Protein 6ME0 (pdb70)

Foldseek 3Di:
DVVCLVVVLVVLLVVLLVCVVDPNLVSLAVSLVVLLLDLSLLLVLLVVLLPPDDDDWPVDDDNDPVCVSVVLSVVCNPPPVPDAWAAWDWDFCADPQDGRQIWTHGYSSVSSVLSSVQSSQQSVLVNLAAPQEQAPHPPGDVVVLVVVVDCLPAQPNEAFKKKFWFKDDAAQLWDLVVVLPDGSYDSVSSVSQVVRCNIPRRHRQLVSNSLSVLRVLPGCLQVLVVVDDDDSAWDWHHYSGTIMIGGNDDVVVVVVQVSVQVSCVNTSMHIDPVRIDMDTAQVWDADPQWTFHAVPSRTFGERDPVNLVSLVVVLVVLCVVVLQHDQLVNQVVVAVSLVVVLVRPQAGPCLVVLVVSLVVVLVVVLCSLCVNDPPDDDVVSQPVAWAPPDVDTRFGAAPVTRGHDRSNPRHRDD

Secondary structure (DSSP, 8-state):
-HHHHHHHHHHHHHHHHHHHTSS-HHHHHHHHHHHHT-HHHHHHHHHHHHTS-----SS-----TTTHHHHHHHHHHHTTSS------EEEEE--TTSS-EEEEE--HHHHHHHHHHHHHHHHHHHHSS-SSB-TT-SS--THHHHHHHHHHSSSS-S-S-EEE--B--SS--S-HHHHHHS-SS-HHHHHHHHHT--S-SS------SHHHHHHHTT-SHHHHTSSS-SSS---EEEETTEEEEE-SSTTHHHHHHHHHHHHHHHTT--B-SSS-EEE-SSS-EEETTEEE--TTT---EEE-HHHHHHHHHHHHHHHHH-SS--HHHHHHHHHHHHHHHHHHSSSSS-HHHHHHHHHHHHHHHHHHHHHHSSSS-HHHHHHHHEE--SS---EEEE---EEPPPGGGS----

Radius of gyration: 25.52 Å; Cα contacts (8 Å, |Δi|>4): 592; chains: 1; bounding box: 48×60×80 Å

Organism: Thermosynechococcus vestitus (strain NIES-2133 / IAM M-273 / BP-1) (NCBI:txid197221)

Solvent-accessible surface area: 23151 Å² total; per-residue (Å²): 154,67,69,131,3,42,130,64,8,132,156,8,22,77,97,0,15,114,3,20,157,83,47,133,110,56,70,0,122,53,10,12,120,93,0,8,73,22,120,85,0,11,15,4,0,12,54,124,14,38,105,88,105,20,69,121,1,64,21,86,73,42,59,82,182,86,60,64,68,113,122,34,16,55,100,2,61,149,35,60,211,64,4,164,30,80,85,24,88,107,25,124,82,102,53,112,90,62,151,102,114,23,84,10,18,14,0,13,38,7,31,6,1,11,8,1,6,5,12,1,5,70,3,1,8,64,67,46,14,13,162,24,1,23,0,89,39,88,82,68,82,26,27,62,0,3,35,38,0,111,90,5,2,13,223,82,61,8,41,47,58,0,4,28,5,21,10,53,22,67,73,27,50,6,41,79,118,29,3,47,95,86,13,24,8,30,113,83,5,2,119,44,4,17,178,32,40,22,24,68,149,117,42,116,9,49,57,72,1,3,29,26,7,2,4,31,2,1,18,17,0,11,120,67,2,109,129,26,149,111,192,87,10,11,22,6,2,0,44,5,30,61,1,6,0,2,0,62,22,128,117,6,0,78,98,1,22,78,18,1,75,117,14,0,154,129,27,26,4,81,13,16,155,153,113,23,122,59,20,66,0,77,114,17,8,82,6,41,24,1,33,0,70,5,95,43,146,124,16,49,15,66,2,8,162,162,31,34,142,47,9,26,116,119,2,121,72,20,16,106,130,26,94,129,19,85,14,58,36,0,0,70,56,2,24,87,49,1,116,43,16,5,88,86,0,69,62,15,58,0,80,190,26,0,83,165,2,14,68,50,7,76,108,34,3,42,145,16,0,78,119,67,50,113,145,90,94,43,200,72,2,60,112,88,4,7,25,128,53,41,152,96,90,93,1,2,0,31,203,273,48,91,81,9,64,46,0,9,104,27,182,47,82,270

Sequence (414 aa):
DWAKANREVKRLQVRIAKAVKEGRWGKVKALQWLLTHSFYGKALAVKRVTDNSGSKTPGVDGITWSTQEQKAQAIKSLRRRGYKPQPLRRVYIPKASGKQRPLGIPTTKDRAMQALYALALEPVAETTADRNSYGFRQGRCTADAAGQCFTVLGRSDCAKYILDADITGCFDNISHEWLLDNIPLDKEVLRKWLKSGFVWKQQLFPGVISPMLANMTLDGMEELLKKHLRKQKVNLIRYADDFVVTGESKETLEKVTTVIQEFLKERGLTLSEEKTKVVHIEEGFDFLGWNIRKYGEKLLIKPAKKNIKAFHKKIRDALKELRTATQEAVIDTLNPIIKGWANYHRNQVSKRIFNRADDNIWHKLWRWAKRRHPNKPARWTKNKYFIKIGNRHWVFGTWRSRYLIKAGDTRIQR

Nearest PDB structures (foldseek):
  6mec-assembly1_C  TM=9.987E-01  e=2.105E-68  Thermosynechococcus vestitus BP-1
  8fli-assembly1_B  TM=9.531E-01  e=2.704E-55  Thermosynechococcus vestitus
  5irg-assembly1_A  TM=7.906E-01  e=5.567E-14  Roseburia intestinalis XB6B4
  8ubd-assembly1_A  TM=7.360E-01  e=5.822E-10  Bordetella phage BPP-1
  9jm0-assembly1_P  TM=5.451E-01  e=3.301E-09  Escherichia coli

Structure (mmCIF, N/CA/C/O backbone):
data_6ME0
#
_entry.id   6ME0
#
_cell.length_a   1.000
_cell.length_b   1.000
_cell.length_c   1.000
_cell.angle_alpha   90.000
_cell.angle_beta   90.000
_cell.angle_gamma   90.000
#
_symmetry.space_group_name_H-M   'P 1'
#
loop_
_entity.id
_entity.type
_entity.pdbx_description
1 polymer 'T.el4h RNA'
2 polymer 'Sense Target DNA'
3 polymer 'Maturase reverse transcriptase'
4 non-polymer 'MAGNESIUM ION'
5 non-polymer 'SODIUM ION'
#
loop_
_atom_site.group_PDB
_atom_site.id
_atom_site.type_symbol
_atom_site.label_atom_id
_atom_site.label_alt_id
_atom_site.label_comp_id
_atom_site.label_asym_id
_atom_site.label_entity_id
_atom_site.label_seq_id
_atom_site.pdbx_PDB_ins_code
_atom_site.Cartn_x
_atom_site.Cartn_y
_atom_site.Cartn_z
_atom_site.occupancy
_atom_site.B_iso_or_equiv
_atom_site.auth_seq_id
_atom_site.auth_comp_id
_atom_site.auth_asym_id
_atom_site.auth_atom_id
_atom_site.pdbx_PDB_model_num
ATOM 18114 N N . ASP C 3 27 ? 181.567 164.286 206.139 1.00 87.35 27 ASP C N 1
ATOM 18115 C CA . ASP C 3 27 ? 180.342 164.014 206.867 1.00 87.35 27 ASP C CA 1
ATOM 18116 C C . ASP C 3 27 ? 179.868 162.590 206.663 1.00 87.35 27 ASP C C 1
ATOM 18117 O O . ASP C 3 27 ? 179.841 161.800 207.603 1.00 87.35 27 ASP C O 1
ATOM 18122 N N . TRP C 3 28 ? 179.526 162.251 205.419 1.00 90.50 28 TRP C N 1
ATOM 18123 C CA . TRP C 3 28 ? 178.758 161.044 205.143 1.00 90.50 28 TRP C CA 1
ATOM 18124 C C . TRP C 3 28 ? 179.567 159.770 205.299 1.00 90.50 28 TRP C C 1
ATOM 18125 O O . TRP C 3 28 ? 178.996 158.678 205.246 1.00 90.50 28 TRP C O 1
ATOM 18136 N N . ALA C 3 29 ? 180.873 159.883 205.515 1.00 99.53 29 ALA C N 1
ATOM 18137 C CA . ALA C 3 29 ? 181.708 158.734 205.817 1.00 99.53 29 ALA C CA 1
ATOM 18138 C C . ALA C 3 29 ? 181.556 158.255 207.254 1.00 99.53 29 ALA C C 1
ATOM 18139 O O . ALA C 3 29 ? 182.249 157.316 207.648 1.00 99.53 29 ALA C O 1
ATOM 18141 N N . LYS C 3 30 ? 180.724 158.919 208.053 1.00 101.54 30 LYS C N 1
ATOM 18142 C CA . LYS C 3 30 ? 180.299 158.434 209.352 1.00 101.54 30 LYS C CA 1
ATOM 18143 C C . LYS C 3 30 ? 178.816 158.630 209.596 1.00 101.54 30 LYS C C 1
ATOM 18144 O O . LYS C 3 30 ? 178.275 157.998 210.509 1.00 101.54 30 LYS C O 1
ATOM 18150 N N . ALA C 3 31 ? 178.141 159.471 208.806 1.00 98.03 31 ALA C N 1
ATOM 18151 C CA . ALA C 3 31 ? 176.740 159.788 209.065 1.00 98.03 31 ALA C CA 1
ATOM 18152 C C . ALA C 3 31 ? 175.827 158.627 208.694 1.00 98.03 31 ALA C C 1
ATOM 18153 O O . ALA C 3 31 ? 174.789 158.419 209.325 1.00 98.03 31 ALA C O 1
ATOM 18155 N N . ASN C 3 32 ? 176.180 157.877 207.655 1.00 97.97 32 ASN C N 1
ATOM 18156 C CA . ASN C 3 32 ? 175.496 156.617 207.405 1.00 97.97 32 ASN C CA 1
ATOM 18157 C C . ASN C 3 32 ? 175.817 155.604 208.487 1.00 97.97 32 ASN C C 1
ATOM 18158 O O . ASN C 3 32 ? 174.964 154.791 208.854 1.00 97.97 32 ASN C O 1
ATOM 18163 N N . ARG C 3 33 ? 177.029 155.671 209.028 1.00 100.69 33 ARG C N 1
ATOM 18164 C CA . ARG C 3 33 ? 177.570 154.593 209.845 1.00 100.69 33 ARG C CA 1
ATOM 18165 C C . ARG C 3 33 ? 176.944 154.584 211.228 1.00 100.69 33 ARG C C 1
ATOM 18166 O O . ARG C 3 33 ? 176.574 153.523 211.750 1.00 100.69 33 ARG C O 1
ATOM 18174 N N . GLU C 3 34 ? 176.793 155.765 211.823 1.00 100.11 34 GLU C N 1
ATOM 18175 C CA . GLU C 3 34 ? 176.185 155.856 213.140 1.00 100.11 34 GLU C CA 1
ATOM 18176 C C . GLU C 3 34 ? 174.707 155.526 213.080 1.00 100.11 34 GLU C C 1
ATOM 18177 O O . GLU C 3 34 ? 174.186 154.837 213.971 1.00 100.11 34 GLU C O 1
ATOM 18183 N N . VAL C 3 35 ? 174.020 156.017 212.039 1.00 95.49 35 VAL C N 1
ATOM 18184 C CA . VAL C 3 35 ? 172.614 155.685 211.824 1.00 95.49 35 VAL C CA 1
ATOM 18185 C C . VAL C 3 35 ? 172.438 154.184 211.721 1.00 95.49 35 VAL C C 1
ATOM 18186 O O . VAL C 3 35 ? 171.652 153.606 212.471 1.00 95.49 35 VAL C O 1
ATOM 18190 N N . LYS C 3 36 ? 173.252 153.526 210.889 1.00 97.99 36 LYS C N 1
ATOM 18191 C CA . LYS C 3 36 ? 173.102 152.090 210.678 1.00 97.99 36 LYS C CA 1
ATOM 18192 C C . LYS C 3 36 ? 173.445 151.286 211.926 1.00 97.99 36 LYS C C 1
ATOM 18193 O O . LYS C 3 36 ? 172.808 150.257 212.195 1.00 97.99 36 LYS C O 1
ATOM 18199 N N . ARG C 3 37 ? 174.432 151.741 212.706 1.00 101.84 37 ARG C N 1
ATOM 18200 C CA . ARG C 3 37 ? 174.706 151.095 213.986 1.00 101.84 37 ARG C CA 1
ATOM 18201 C C . ARG C 3 37 ? 173.508 151.198 214.920 1.00 101.84 37 ARG C C 1
ATOM 18202 O O . ARG C 3 37 ? 173.133 150.226 215.591 1.00 101.84 37 ARG C O 1
ATOM 18210 N N . LEU C 3 38 ? 172.851 152.348 214.928 1.00 96.20 38 LEU C N 1
ATOM 18211 C CA . LEU C 3 38 ? 171.713 152.497 215.816 1.00 96.20 38 LEU C CA 1
ATOM 18212 C C . LEU C 3 38 ? 170.516 151.689 215.313 1.00 96.20 38 LEU C C 1
ATOM 18213 O O . LEU C 3 38 ? 169.703 151.213 216.115 1.00 96.20 38 LEU C O 1
ATOM 18218 N N . GLN C 3 39 ? 170.425 151.489 213.988 1.00 89.35 39 GLN C N 1
ATOM 18219 C CA . GLN C 3 39 ? 169.448 150.561 213.406 1.00 89.35 39 GLN C CA 1
ATOM 18220 C C . GLN C 3 39 ? 169.686 149.147 213.917 1.00 89.35 39 GLN C C 1
ATOM 18221 O O . GLN C 3 39 ? 168.737 148.419 214.243 1.00 89.35 39 GLN C O 1
ATOM 18227 N N . VAL C 3 40 ? 170.958 148.743 213.961 1.00 93.18 40 VAL C N 1
ATOM 18228 C CA . VAL C 3 40 ? 171.330 147.445 214.518 1.00 93.18 40 VAL C CA 1
ATOM 18229 C C . VAL C 3 40 ? 170.897 147.350 215.973 1.00 93.18 40 VAL C C 1
ATOM 18230 O O . VAL C 3 40 ? 170.420 146.302 216.430 1.00 93.18 40 VAL C O 1
ATOM 18234 N N . ARG C 3 41 ? 170.998 148.460 216.707 1.00 96.61 41 ARG C N 1
ATOM 18235 C CA . ARG C 3 41 ? 170.614 148.424 218.115 1.00 96.61 41 ARG C CA 1
ATOM 18236 C C . ARG C 3 41 ? 169.103 148.347 218.289 1.00 96.61 41 ARG C C 1
ATOM 18237 O O . ARG C 3 41 ? 168.617 147.686 219.216 1.00 96.61 41 ARG C O 1
ATOM 18245 N N . ILE C 3 42 ? 168.343 148.975 217.388 1.00 89.91 42 ILE C N 1
ATOM 18246 C CA . ILE C 3 42 ? 166.886 148.825 217.419 1.00 89.91 42 ILE C CA 1
ATOM 18247 C C . ILE C 3 42 ? 166.497 147.380 217.141 1.00 89.91 42 ILE C C 1
ATOM 18248 O O . ILE C 3 42 ? 165.641 146.807 217.825 1.00 89.91 42 ILE C O 1
ATOM 18253 N N . ALA C 3 43 ? 167.145 146.756 216.162 1.00 93.77 43 ALA C N 1
ATOM 18254 C CA . ALA C 3 43 ? 166.790 145.381 215.828 1.00 93.77 43 ALA C CA 1
ATOM 18255 C C . ALA C 3 43 ? 167.177 144.412 216.943 1.00 93.77 43 ALA C C 1
ATOM 18256 O O . ALA C 3 43 ? 166.403 143.502 217.279 1.00 93.77 43 ALA C O 1
ATOM 18258 N N . LYS C 3 44 ? 168.349 144.622 217.559 1.00 95.57 44 LYS C N 1
ATOM 18259 C CA . LYS C 3 44 ? 168.725 143.853 218.741 1.00 95.57 44 LYS C CA 1
ATOM 18260 C C . LYS C 3 44 ? 167.762 144.076 219.892 1.00 95.57 44 LYS C C 1
ATOM 18261 O O . LYS C 3 44 ? 167.628 143.214 220.762 1.00 95.57 44 LYS C O 1
ATOM 18267 N N . ALA C 3 45 ? 167.112 145.233 219.938 1.00 94.84 45 ALA C N 1
ATOM 18268 C CA . ALA C 3 45 ? 166.068 145.398 220.931 1.00 94.84 45 ALA C CA 1
ATOM 18269 C C . ALA C 3 45 ? 164.832 144.584 220.592 1.00 94.84 45 ALA C C 1
ATOM 18270 O O . ALA C 3 45 ? 164.189 144.048 221.496 1.00 94.84 45 ALA C O 1
ATOM 18272 N N . VAL C 3 46 ? 164.474 144.476 219.313 1.00 92.34 46 VAL C N 1
ATOM 18273 C CA . VAL C 3 46 ? 163.210 143.797 219.028 1.00 92.34 46 VAL C CA 1
ATOM 18274 C C . VAL C 3 46 ? 163.402 142.278 219.048 1.00 92.34 46 VAL C C 1
ATOM 18275 O O . VAL C 3 46 ? 162.429 141.520 219.146 1.00 92.34 46 VAL C O 1
ATOM 18279 N N . LYS C 3 47 ? 164.645 141.790 219.013 1.00 98.64 47 LYS C N 1
ATOM 18280 C CA . LYS C 3 47 ? 164.794 140.337 219.142 1.00 98.64 47 LYS C CA 1
ATOM 18281 C C . LYS C 3 47 ? 164.545 139.821 220.563 1.00 98.64 47 LYS C C 1
ATOM 18282 O O . LYS C 3 47 ? 164.359 138.614 220.736 1.00 98.64 47 LYS C O 1
ATOM 18288 N N . GLU C 3 48 ? 164.544 140.686 221.578 1.00 96.33 48 GLU C N 1
ATOM 18289 C CA . GLU C 3 48 ? 163.855 140.415 222.832 1.00 96.33 48 GLU C CA 1
ATOM 18290 C C . GLU C 3 48 ? 162.626 141.312 222.900 1.00 96.33 48 GLU C C 1
ATOM 18291 O O . GLU C 3 48 ? 162.277 141.977 221.924 1.00 96.33 48 GLU C O 1
ATOM 18297 N N . GLY C 3 49 ? 161.931 141.315 224.038 1.00 96.02 49 GLY C N 1
ATOM 18298 C CA . GLY C 3 49 ? 160.674 142.044 224.091 1.00 96.02 49 GLY C CA 1
ATOM 18299 C C . GLY C 3 49 ? 160.828 143.550 224.046 1.00 96.02 49 GLY C C 1
ATOM 18300 O O . GLY C 3 49 ? 160.564 144.141 222.999 1.00 96.02 49 GLY C O 1
ATOM 18301 N N . ARG C 3 50 ? 161.251 144.148 225.166 1.00 96.52 50 ARG C N 1
ATOM 18302 C CA . ARG C 3 50 ? 161.879 145.461 225.330 1.00 96.52 50 ARG C CA 1
ATOM 18303 C C . ARG C 3 50 ? 161.457 146.551 224.363 1.00 96.52 50 ARG C C 1
ATOM 18304 O O . ARG C 3 50 ? 162.306 147.231 223.792 1.00 96.52 50 ARG C O 1
ATOM 18312 N N . TRP C 3 51 ? 160.157 146.729 224.170 1.00 96.06 51 TRP C N 1
ATOM 18313 C CA . TRP C 3 51 ? 159.702 147.806 223.306 1.00 96.06 51 TRP C CA 1
ATOM 18314 C C . TRP C 3 51 ? 159.947 149.172 223.925 1.00 96.06 51 TRP C C 1
ATOM 18315 O O . TRP C 3 51 ? 159.883 150.175 223.215 1.00 96.06 51 TRP C O 1
ATOM 18326 N N . GLY C 3 52 ? 160.206 149.235 225.230 1.00 97.94 52 GLY C N 1
ATOM 18327 C CA . GLY C 3 52 ? 160.703 150.463 225.815 1.00 97.94 52 GLY C CA 1
ATOM 18328 C C . GLY C 3 52 ? 162.075 150.821 225.290 1.00 97.94 52 GLY C C 1
ATOM 18329 O O . GLY C 3 52 ? 162.339 151.985 224.983 1.00 97.94 52 GLY C O 1
ATOM 18330 N N . LYS C 3 53 ? 162.954 149.823 225.153 1.00 95.23 53 LYS C N 1
ATOM 18331 C CA . LYS C 3 53 ? 164.244 150.042 224.507 1.00 95.23 53 LYS C CA 1
ATOM 18332 C C . LYS C 3 53 ? 164.063 150.485 223.066 1.00 95.23 53 LYS C C 1
ATOM 18333 O O . LYS C 3 53 ? 164.784 151.365 222.585 1.00 95.23 53 LYS C O 1
ATOM 18339 N N . VAL C 3 54 ? 163.077 149.904 222.378 1.00 91.27 54 VAL C N 1
ATOM 18340 C CA . VAL C 3 54 ? 162.835 150.222 220.975 1.00 91.27 54 VAL C CA 1
ATOM 18341 C C . VAL C 3 54 ? 162.360 151.652 220.836 1.00 91.27 54 VAL C C 1
ATOM 18342 O O . VAL C 3 54 ? 162.844 152.403 219.990 1.00 91.27 54 VAL C O 1
ATOM 18346 N N . LYS C 3 55 ? 161.405 152.046 221.669 1.00 89.12 55 LYS C N 1
ATOM 18347 C CA . LYS C 3 55 ? 160.872 153.390 221.576 1.00 89.12 55 LYS C CA 1
ATOM 18348 C C . LYS C 3 55 ? 161.886 154.406 222.055 1.00 89.12 55 LYS C C 1
ATOM 18349 O O . LYS C 3 55 ? 161.924 155.523 221.535 1.00 89.12 55 LYS C O 1
ATOM 18355 N N . ALA C 3 56 ? 162.772 154.009 222.967 1.00 90.61 56 ALA C N 1
ATOM 18356 C CA . ALA C 3 56 ? 163.854 154.889 223.381 1.00 90.61 56 ALA C CA 1
ATOM 18357 C C . ALA C 3 56 ? 164.847 155.114 222.251 1.00 90.61 56 ALA C C 1
ATOM 18358 O O . ALA C 3 56 ? 165.272 156.244 221.999 1.00 90.61 56 ALA C O 1
ATOM 18360 N N . LEU C 3 57 ? 165.206 154.053 221.532 1.00 87.18 57 LEU C N 1
ATOM 18361 C CA . LEU C 3 57 ? 166.177 154.215 220.457 1.00 87.18 57 LEU C CA 1
ATOM 18362 C C . LEU C 3 57 ? 165.564 154.861 219.222 1.00 87.18 57 LEU C C 1
ATOM 18363 O O . LEU C 3 57 ? 166.258 155.575 218.500 1.00 87.18 57 LEU C O 1
ATOM 18368 N N . GLN C 3 58 ? 164.273 154.655 218.978 1.00 86.64 58 GLN C N 1
ATOM 18369 C CA . GLN C 3 58 ? 163.581 155.445 217.969 1.00 86.64 58 GLN C CA 1
ATOM 18370 C C . GLN C 3 58 ? 163.550 156.920 218.338 1.00 86.64 58 GLN C C 1
ATOM 18371 O O . GLN C 3 58 ? 163.813 157.775 217.483 1.00 86.64 58 GLN C O 1
ATOM 18377 N N . TRP C 3 59 ? 163.232 157.227 219.596 1.00 89.89 59 TRP C N 1
ATOM 18378 C CA . TRP C 3 59 ? 163.196 158.601 220.074 1.00 89.89 59 TRP C CA 1
ATOM 18379 C C . TRP C 3 59 ? 164.560 159.254 219.972 1.00 89.89 59 TRP C C 1
ATOM 18380 O O . TRP C 3 59 ? 164.683 160.454 219.701 1.00 89.89 59 TRP C O 1
ATOM 18391 N N . LEU C 3 60 ? 165.598 158.467 220.195 1.00 88.08 60 LEU C N 1
ATOM 18392 C CA . LEU C 3 60 ? 166.947 158.980 220.161 1.00 88.08 60 LEU C CA 1
ATOM 18393 C C . LEU C 3 60 ? 167.448 159.193 218.745 1.00 88.08 60 LEU C C 1
ATOM 18394 O O . LEU C 3 60 ? 167.997 160.256 218.450 1.00 88.08 60 LEU C O 1
ATOM 18399 N N . LEU C 3 61 ? 167.276 158.208 217.871 1.00 86.30 61 LEU C N 1
ATOM 18400 C CA . LEU C 3 61 ? 167.653 158.318 216.473 1.00 86.30 61 LEU C CA 1
ATOM 18401 C C . LEU C 3 61 ? 166.890 159.401 215.744 1.00 86.30 61 LEU C C 1
ATOM 18402 O O . LEU C 3 61 ? 167.457 160.057 214.867 1.00 86.30 61 LEU C O 1
ATOM 18407 N N . THR C 3 62 ? 165.623 159.611 216.087 1.00 84.55 62 THR C N 1
ATOM 18408 C CA . THR C 3 62 ? 164.889 160.717 215.505 1.00 84.55 62 THR C CA 1
ATOM 18409 C C . THR C 3 62 ? 165.441 162.049 215.978 1.00 84.55 62 THR C C 1
ATOM 18410 O O . THR C 3 62 ? 165.423 163.023 215.222 1.00 84.55 62 THR C O 1
ATOM 18414 N N . HIS C 3 63 ? 165.997 162.096 217.182 1.00 88.69 63 HIS C N 1
ATOM 18415 C CA . HIS C 3 63 ? 166.565 163.320 217.732 1.00 88.69 63 HIS C CA 1
ATOM 18416 C C . HIS C 3 63 ? 168.078 163.314 217.670 1.00 88.69 63 HIS C C 1
ATOM 18417 O O . HIS C 3 63 ? 168.765 163.731 218.603 1.00 88.69 63 HIS C O 1
ATOM 18424 N N . SER C 3 64 ? 168.603 162.814 216.564 1.00 93.65 64 SER C N 1
ATOM 18425 C CA . SER C 3 64 ? 170.024 162.728 216.285 1.00 93.65 64 SER C CA 1
ATOM 18426 C C . SER C 3 64 ? 170.349 163.604 215.084 1.00 93.65 64 SER C C 1
ATOM 18427 O O . SER C 3 64 ? 169.537 163.732 214.172 1.00 93.65 64 SER C O 1
ATOM 18430 N N . PHE C 3 65 ? 171.525 164.234 215.101 1.00 95.84 65 PHE C N 1
ATOM 18431 C CA . PHE C 3 65 ? 171.958 165.041 213.959 1.00 95.84 65 PHE C CA 1
ATOM 18432 C C . PHE C 3 65 ? 172.143 164.188 212.716 1.00 95.84 65 PHE C C 1
ATOM 18433 O O . PHE C 3 65 ? 171.794 164.606 211.604 1.00 95.84 65 PHE C O 1
ATOM 18441 N N . TYR C 3 66 ? 172.733 163.009 212.885 1.00 94.64 66 TYR C N 1
ATOM 18442 C CA . TYR C 3 66 ? 173.003 162.134 211.755 1.00 94.64 66 TYR C CA 1
ATOM 18443 C C . TYR C 3 66 ? 171.727 161.637 211.099 1.00 94.64 66 TYR C C 1
ATOM 18444 O O . TYR C 3 66 ? 171.673 161.518 209.871 1.00 94.64 66 TYR C O 1
ATOM 18453 N N . GLY C 3 67 ? 170.695 161.366 211.896 1.00 88.65 67 GLY C N 1
ATOM 18454 C CA . GLY C 3 67 ? 169.415 160.981 211.335 1.00 88.65 67 GLY C CA 1
ATOM 18455 C C . GLY C 3 67 ? 168.820 162.080 210.484 1.00 88.65 67 GLY C C 1
ATOM 18456 O O . GLY C 3 67 ? 168.319 161.831 209.388 1.00 88.65 67 GLY C O 1
ATOM 18457 N N . LYS C 3 68 ? 168.947 163.322 210.938 1.00 87.16 68 LYS C N 1
ATOM 18458 C CA . LYS C 3 68 ? 168.377 164.424 210.184 1.00 87.16 68 LYS C CA 1
ATOM 18459 C C . LYS C 3 68 ? 169.181 164.714 208.930 1.00 87.16 68 LYS C C 1
ATOM 18460 O O . LYS C 3 68 ? 168.607 165.061 207.886 1.00 87.16 68 LYS C O 1
ATOM 18466 N N . ALA C 3 69 ? 170.496 164.530 209.004 1.00 88.28 69 ALA C N 1
ATOM 18467 C CA . ALA C 3 69 ? 171.349 164.743 207.845 1.00 88.28 69 ALA C CA 1
ATOM 18468 C C . ALA C 3 69 ? 171.103 163.680 206.785 1.00 88.28 69 ALA C C 1
ATOM 18469 O O . ALA C 3 69 ? 171.038 163.978 205.583 1.00 88.28 69 ALA C O 1
ATOM 18471 N N . LEU C 3 70 ? 170.958 162.427 207.219 1.00 88.02 70 LEU C N 1
ATOM 18472 C CA . LEU C 3 70 ? 170.550 161.367 206.309 1.00 88.02 70 LEU C CA 1
ATOM 18473 C C . LEU C 3 70 ? 169.193 161.646 205.698 1.00 88.02 70 LEU C C 1
ATOM 18474 O O . LEU C 3 70 ? 168.976 161.359 204.517 1.00 88.02 70 LEU C O 1
ATOM 18479 N N . ALA C 3 71 ? 168.277 162.219 206.480 1.00 84.97 71 ALA C N 1
ATOM 18480 C CA . ALA C 3 71 ? 166.947 162.516 205.973 1.00 84.97 71 ALA C CA 1
ATOM 18481 C C . ALA C 3 71 ? 167.001 163.536 204.854 1.00 84.97 71 ALA C C 1
ATOM 18482 O O . ALA C 3 71 ? 166.372 163.355 203.805 1.00 84.97 71 ALA C O 1
ATOM 18484 N N . VAL C 3 72 ? 167.783 164.597 205.035 1.00 85.61 72 VAL C N 1
ATOM 18485 C CA . VAL C 3 72 ? 167.841 165.545 203.934 1.00 85.61 72 VAL C CA 1
ATOM 18486 C C . VAL C 3 72 ? 168.653 165.019 202.760 1.00 85.61 72 VAL C C 1
ATOM 18487 O O . VAL C 3 72 ? 168.372 165.417 201.626 1.00 85.61 72 VAL C O 1
ATOM 18491 N N . LYS C 3 73 ? 169.591 164.086 202.957 1.00 86.59 73 LYS C N 1
ATOM 18492 C CA . LYS C 3 73 ? 170.200 163.464 201.781 1.00 86.59 73 LYS C CA 1
ATOM 18493 C C . LYS C 3 73 ? 169.204 162.629 200.993 1.00 86.59 73 LYS C C 1
ATOM 18494 O O . LYS C 3 73 ? 169.162 162.706 199.759 1.00 86.59 73 LYS C O 1
ATOM 18500 N N . ARG C 3 74 ? 168.398 161.819 201.686 1.00 85.59 74 ARG C N 1
ATOM 18501 C CA . ARG C 3 74 ? 167.406 161.005 200.987 1.00 85.59 74 ARG C CA 1
ATOM 18502 C C . ARG C 3 74 ? 166.365 161.866 200.296 1.00 85.59 74 ARG C C 1
ATOM 18503 O O . ARG C 3 74 ? 165.803 161.453 199.279 1.00 85.59 74 ARG C O 1
ATOM 18511 N N . VAL C 3 75 ? 166.095 163.059 200.820 1.00 84.58 75 VAL C N 1
ATOM 18512 C CA . VAL C 3 75 ? 165.220 163.970 200.095 1.00 84.58 75 VAL C CA 1
ATOM 18513 C C . VAL C 3 75 ? 165.915 164.503 198.853 1.00 84.58 75 VAL C C 1
ATOM 18514 O O . VAL C 3 75 ? 165.344 164.493 197.756 1.00 84.58 75 VAL C O 1
ATOM 18518 N N . THR C 3 76 ? 167.163 164.958 198.995 1.00 86.08 76 THR C N 1
ATOM 18519 C CA . THR C 3 76 ? 167.832 165.610 197.874 1.00 86.08 76 THR C CA 1
ATOM 18520 C C . THR C 3 76 ? 168.223 164.647 196.765 1.00 86.08 76 THR C C 1
ATOM 18521 O O . THR C 3 76 ? 168.520 165.094 195.654 1.00 86.08 76 THR C O 1
ATOM 18525 N N . ASP C 3 77 ? 168.228 163.346 197.029 1.00 88.39 77 ASP C N 1
ATOM 18526 C CA . ASP C 3 77 ? 168.556 162.391 195.984 1.00 88.39 77 ASP C CA 1
ATOM 18527 C C . ASP C 3 77 ? 167.350 161.626 195.465 1.00 88.39 77 ASP C C 1
ATOM 18528 O O . ASP C 3 77 ? 167.476 160.432 195.181 1.00 88.39 77 ASP C O 1
ATOM 18533 N N . ASN C 3 78 ? 166.187 162.267 195.362 1.00 88.94 78 ASN C N 1
ATOM 18534 C CA . ASN C 3 78 ? 164.999 161.663 194.760 1.00 88.94 78 ASN C CA 1
ATOM 18535 C C . ASN C 3 78 ? 164.252 162.625 193.850 1.00 88.94 78 ASN C C 1
ATOM 18536 O O . ASN C 3 78 ? 163.026 162.524 193.744 1.00 88.94 78 ASN C O 1
ATOM 18541 N N . SER C 3 79 ? 164.961 163.557 193.204 1.00 89.29 79 SER C N 1
ATOM 18542 C CA . SER C 3 79 ? 164.417 164.534 192.249 1.00 89.29 79 SER C CA 1
ATOM 18543 C C . SER C 3 79 ? 163.319 165.400 192.880 1.00 89.29 79 SER C C 1
ATOM 18544 O O . SER C 3 79 ? 162.137 165.304 192.551 1.00 89.29 79 SER C O 1
ATOM 18547 N N . GLY C 3 80 ? 163.741 166.228 193.825 1.00 83.80 80 GLY C N 1
ATOM 18548 C CA . GLY C 3 80 ? 162.821 167.163 194.434 1.00 83.80 80 GLY C CA 1
ATOM 18549 C C . GLY C 3 80 ? 162.395 168.269 193.496 1.00 83.80 80 GLY C C 1
ATOM 18550 O O . GLY C 3 80 ? 163.221 168.829 192.771 1.00 83.80 80 GLY C O 1
ATOM 18551 N N . SER C 3 81 ? 161.102 168.586 193.500 1.00 84.80 81 SER C N 1
ATOM 18552 C CA . SER C 3 81 ? 160.532 169.642 192.671 1.00 84.80 81 SER C CA 1
ATOM 18553 C C . SER C 3 81 ? 159.512 170.398 193.510 1.00 84.80 81 SER C C 1
ATOM 18554 O O . SER C 3 81 ? 159.537 170.358 194.741 1.00 84.80 81 SER C O 1
ATOM 18557 N N . LYS C 3 82 ? 158.625 171.114 192.830 1.00 86.06 82 LYS C N 1
ATOM 18558 C CA . LYS C 3 82 ? 157.735 172.062 193.483 1.00 86.06 82 LYS C CA 1
ATOM 18559 C C . LYS C 3 82 ? 156.672 171.365 194.322 1.00 86.06 82 LYS C C 1
ATOM 18560 O O . LYS C 3 82 ? 155.849 170.609 193.806 1.00 86.06 82 LYS C O 1
ATOM 18566 N N . THR C 3 83 ? 156.683 171.655 195.604 1.00 86.44 83 THR C N 1
ATOM 18567 C CA . THR C 3 83 ? 155.762 171.173 196.619 1.00 86.44 83 THR C CA 1
ATOM 18568 C C . THR C 3 83 ? 154.847 172.350 196.948 1.00 86.44 83 THR C C 1
ATOM 18569 O O . THR C 3 83 ? 155.001 173.398 196.315 1.00 86.44 83 THR C O 1
ATOM 18573 N N . PRO C 3 84 ? 153.849 172.243 197.834 1.00 83.05 84 PRO C N 1
ATOM 18574 C CA . PRO C 3 84 ? 153.231 173.488 198.314 1.00 83.05 84 PRO C CA 1
ATOM 18575 C C . PRO C 3 84 ? 154.162 174.332 199.166 1.00 83.05 84 PRO C C 1
ATOM 18576 O O . PRO C 3 84 ? 154.416 175.496 198.832 1.00 83.05 84 PRO C O 1
ATOM 18580 N N . GLY C 3 85 ? 154.712 173.774 200.234 1.00 85.56 85 GLY C N 1
ATOM 18581 C CA . GLY C 3 85 ? 155.664 174.494 201.049 1.00 85.56 85 GLY C CA 1
ATOM 18582 C C . GLY C 3 85 ? 157.026 174.436 200.400 1.00 85.56 85 GLY C C 1
ATOM 18583 O O . GLY C 3 85 ? 157.852 173.600 200.773 1.00 85.56 85 GLY C O 1
ATOM 18584 N N . VAL C 3 86 ? 157.239 175.284 199.391 1.00 82.99 86 VAL C N 1
ATOM 18585 C CA . VAL C 3 86 ? 158.401 175.177 198.518 1.00 82.99 86 VAL C CA 1
ATOM 18586 C C . VAL C 3 86 ? 159.674 175.453 199.298 1.00 82.99 86 VAL C C 1
ATOM 18587 O O . VAL C 3 86 ? 159.854 176.537 199.863 1.00 82.99 86 VAL C O 1
ATOM 18591 N N . ASP C 3 87 ? 160.552 174.462 199.347 1.00 86.66 87 ASP C N 1
ATOM 18592 C CA . ASP C 3 87 ? 161.902 174.672 199.831 1.00 86.66 87 ASP C CA 1
ATOM 18593 C C . ASP C 3 87 ? 162.860 174.381 198.691 1.00 86.66 87 ASP C C 1
ATOM 18594 O O . ASP C 3 87 ? 162.493 173.779 197.679 1.00 86.66 87 ASP C O 1
ATOM 18599 N N . GLY C 3 88 ? 164.096 174.803 198.867 1.00 92.23 88 GLY C N 1
ATOM 18600 C CA . GLY C 3 88 ? 165.092 174.531 197.872 1.00 92.23 88 GLY C CA 1
ATOM 18601 C C . GLY C 3 88 ? 165.858 173.288 198.242 1.00 92.23 88 GLY C C 1
ATOM 18602 O O . GLY C 3 88 ? 165.623 172.666 199.279 1.00 92.23 88 GLY C O 1
ATOM 18603 N N . ILE C 3 89 ? 166.777 172.935 197.366 1.00 100.25 89 ILE C N 1
ATOM 18604 C CA . ILE C 3 89 ? 167.585 171.741 197.505 1.00 100.25 89 ILE C CA 1
ATOM 18605 C C . ILE C 3 89 ? 169.026 172.208 197.567 1.00 100.25 89 ILE C C 1
ATOM 18606 O O . ILE C 3 89 ? 169.840 171.705 198.350 1.00 100.25 89 ILE C O 1
ATOM 18611 N N . THR C 3 90 ? 169.319 173.217 196.769 1.00 107.61 90 THR C N 1
ATOM 18612 C CA . THR C 3 90 ? 170.672 173.560 196.385 1.00 107.61 90 THR C CA 1
ATOM 18613 C C . THR C 3 90 ? 171.315 174.486 197.415 1.00 107.61 90 THR C C 1
ATOM 18614 O O . THR C 3 90 ? 170.807 174.681 198.523 1.00 107.61 90 THR C O 1
ATOM 18618 N N . TRP C 3 91 ? 172.470 175.027 197.030 1.00 112.38 91 TRP C N 1
ATOM 18619 C CA . TRP C 3 91 ? 173.374 175.953 197.721 1.00 112.38 91 TRP C CA 1
ATOM 18620 C C . TRP C 3 91 ? 174.164 175.311 198.852 1.00 112.38 91 TRP C C 1
ATOM 18621 O O . TRP C 3 91 ? 174.966 176.018 199.482 1.00 112.38 91 TRP C O 1
ATOM 18632 N N . SER C 3 92 ? 173.942 174.025 199.158 1.00 107.69 92 SER C N 1
ATOM 18633 C CA . SER C 3 92 ? 174.757 173.214 200.085 1.00 107.69 92 SER C CA 1
ATOM 18634 C C . SER C 3 92 ? 174.801 173.792 201.501 1.00 107.69 92 SER C C 1
ATOM 18635 O O . SER C 3 92 ? 175.646 173.426 202.322 1.00 107.69 92 SER C O 1
ATOM 18638 N N . THR C 3 93 ? 173.889 174.709 201.781 1.00 104.79 93 THR C N 1
ATOM 18639 C CA . THR C 3 93 ? 173.663 175.313 203.079 1.00 104.79 93 THR C CA 1
ATOM 18640 C C . THR C 3 93 ? 172.235 175.118 203.535 1.00 104.79 93 THR C C 1
ATOM 18641 O O . THR C 3 93 ? 171.989 174.942 204.725 1.00 104.79 93 THR C O 1
ATOM 18645 N N . GLN C 3 94 ? 171.288 175.111 202.604 1.00 100.74 94 GLN C N 1
ATOM 18646 C CA . GLN C 3 94 ? 169.918 174.761 202.927 1.00 100.74 94 GLN C CA 1
ATOM 18647 C C . GLN C 3 94 ? 169.759 173.310 203.329 1.00 100.74 94 GLN C C 1
ATOM 18648 O O . GLN C 3 94 ? 168.727 172.970 203.910 1.00 100.74 94 GLN C O 1
ATOM 18654 N N . GLU C 3 95 ? 170.738 172.457 203.020 1.00 98.21 95 GLU C N 1
ATOM 18655 C CA . GLU C 3 95 ? 170.913 171.238 203.794 1.00 98.21 95 GLU C CA 1
ATOM 18656 C C . GLU C 3 95 ? 170.993 171.557 205.278 1.00 98.21 95 GLU C C 1
ATOM 18657 O O . GLU C 3 95 ? 170.169 171.082 206.064 1.00 98.21 95 GLU C O 1
ATOM 18663 N N . GLN C 3 96 ? 171.955 172.399 205.670 1.00 99.02 96 GLN C N 1
ATOM 18664 C CA . GLN C 3 96 ? 172.167 172.693 207.085 1.00 99.02 96 GLN C CA 1
ATOM 18665 C C . GLN C 3 96 ? 171.035 173.548 207.652 1.00 99.02 96 GLN C C 1
ATOM 18666 O O . GLN C 3 96 ? 170.628 173.349 208.807 1.00 99.02 96 GLN C O 1
ATOM 18672 N N . LYS C 3 97 ? 170.473 174.451 206.826 1.00 100.02 97 LYS C N 1
ATOM 18673 C CA . LYS C 3 97 ? 169.288 175.219 207.216 1.00 100.02 97 LYS C CA 1
ATOM 18674 C C . LYS C 3 97 ? 168.115 174.305 207.531 1.00 100.02 97 LYS C C 1
ATOM 18675 O O . LYS C 3 97 ? 167.579 174.347 208.642 1.00 100.02 97 LYS C O 1
ATOM 18681 N N . ALA C 3 98 ? 167.738 173.442 206.585 1.00 97.82 98 ALA C N 1
ATOM 18682 C CA . ALA C 3 98 ? 166.561 172.606 206.764 1.00 97.82 98 ALA C CA 1
ATOM 18683 C C . ALA C 3 98 ? 166.771 171.561 207.848 1.00 97.82 98 ALA C C 1
ATOM 18684 O O . ALA C 3 98 ? 165.829 171.224 208.572 1.00 97.82 98 ALA C O 1
ATOM 18686 N N . GLN C 3 99 ? 167.993 171.044 208.000 1.00 94.35 99 GLN C N 1
ATOM 18687 C CA . GLN C 3 99 ? 168.162 170.023 209.019 1.00 94.35 99 GLN C CA 1
ATOM 18688 C C . GLN C 3 99 ? 168.174 170.625 210.410 1.00 94.35 99 GLN C C 1
ATOM 18689 O O . GLN C 3 99 ? 167.657 170.005 211.339 1.00 94.35 99 GLN C O 1
ATOM 18695 N N . ALA C 3 100 ? 168.688 171.845 210.572 1.00 98.03 100 ALA C N 1
ATOM 18696 C CA . ALA C 3 100 ? 168.490 172.513 211.849 1.00 98.03 100 ALA C CA 1
ATOM 18697 C C . ALA C 3 100 ? 167.038 172.938 212.028 1.00 98.03 100 ALA C C 1
ATOM 18698 O O . ALA C 3 100 ? 166.591 173.134 213.161 1.00 98.03 100 ALA C O 1
ATOM 18700 N N . ILE C 3 101 ? 166.288 173.093 210.932 1.00 99.32 101 ILE C N 1
ATOM 18701 C CA . ILE C 3 101 ? 164.865 173.400 211.059 1.00 99.32 101 ILE C CA 1
ATOM 18702 C C . ILE C 3 101 ? 164.098 172.198 211.600 1.00 99.32 101 ILE C C 1
ATOM 18703 O O . ILE C 3 101 ? 163.257 172.336 212.496 1.00 99.32 101 ILE C O 1
ATOM 18708 N N . LYS C 3 102 ? 164.397 171.003 211.114 1.00 93.46 102 LYS C N 1
ATOM 18709 C CA . LYS C 3 102 ? 163.768 169.820 211.698 1.00 93.46 102 LYS C CA 1
ATOM 18710 C C . LYS C 3 102 ? 164.537 169.268 212.906 1.00 93.46 102 LYS C C 1
ATOM 18711 O O . LYS C 3 102 ? 164.163 168.216 213.439 1.00 93.46 102 LYS C O 1
ATOM 18717 N N . SER C 3 103 ? 165.597 169.957 213.343 1.00 96.52 103 SER C N 1
ATOM 18718 C CA . SER C 3 103 ? 166.152 169.711 214.671 1.00 96.52 103 SER C CA 1
ATOM 18719 C C . SER C 3 103 ? 165.157 170.090 215.762 1.00 96.52 103 SER C C 1
ATOM 18720 O O . SER C 3 103 ? 164.924 169.320 216.701 1.00 96.52 103 SER C O 1
ATOM 18723 N N . LEU C 3 104 ? 164.586 171.290 215.668 1.00 98.64 104 LEU C N 1
ATOM 18724 C CA . LEU C 3 104 ? 163.429 171.640 216.483 1.00 98.64 104 LEU C CA 1
ATOM 18725 C C . LEU C 3 104 ? 162.213 170.783 216.156 1.00 98.64 104 LEU C C 1
ATOM 18726 O O . LEU C 3 104 ? 161.516 170.330 217.071 1.00 98.64 104 LEU C O 1
ATOM 18731 N N . ARG C 3 105 ? 161.956 170.534 214.875 1.00 91.00 105 ARG C N 1
ATOM 18732 C CA . ARG C 3 105 ? 160.608 170.234 214.404 1.00 91.00 105 ARG C CA 1
ATOM 18733 C C . ARG C 3 105 ? 160.271 168.782 214.691 1.00 91.00 105 ARG C C 1
ATOM 18734 O O . ARG C 3 105 ? 160.459 167.902 213.855 1.00 91.00 105 ARG C O 1
ATOM 18742 N N . ARG C 3 106 ? 159.817 168.546 215.910 1.00 89.40 106 ARG C N 1
ATOM 18743 C CA . ARG C 3 106 ? 158.979 167.418 216.259 1.00 89.40 106 ARG C CA 1
ATOM 18744 C C . ARG C 3 106 ? 157.739 167.874 216.989 1.00 89.40 106 ARG C C 1
ATOM 18745 O O . ARG C 3 106 ? 156.718 167.183 216.928 1.00 89.40 106 ARG C O 1
ATOM 18753 N N . ARG C 3 107 ? 157.779 169.039 217.633 1.00 100.99 107 ARG C N 1
ATOM 18754 C CA . ARG C 3 107 ? 156.723 169.513 218.515 1.00 100.99 107 ARG C CA 1
ATOM 18755 C C . ARG C 3 107 ? 155.639 170.271 217.763 1.00 100.99 107 ARG C C 1
ATOM 18756 O O . ARG C 3 107 ? 154.449 169.988 217.920 1.00 100.99 107 ARG C O 1
ATOM 18764 N N . GLY C 3 108 ? 156.031 171.253 216.970 1.00 95.03 108 GLY C N 1
ATOM 18765 C CA . GLY C 3 108 ? 155.049 172.064 216.288 1.00 95.03 108 GLY C CA 1
ATOM 18766 C C . GLY C 3 108 ? 154.885 171.650 214.852 1.00 95.03 108 GLY C C 1
ATOM 18767 O O . GLY C 3 108 ? 154.376 172.412 214.024 1.00 95.03 108 GLY C O 1
ATOM 18768 N N . TYR C 3 109 ? 155.332 170.437 214.557 1.00 83.98 109 TYR C N 1
ATOM 18769 C CA . TYR C 3 109 ? 155.260 169.904 213.211 1.00 83.98 109 TYR C CA 1
ATOM 18770 C C . TYR C 3 109 ? 153.822 169.701 212.780 1.00 83.98 109 TYR C C 1
ATOM 18771 O O . TYR C 3 109 ? 153.136 168.812 213.287 1.00 83.98 109 TYR C O 1
ATOM 18780 N N . LYS C 3 110 ? 153.364 170.528 211.847 1.00 86.71 110 LYS C N 1
ATOM 18781 C CA . LYS C 3 110 ? 152.067 170.340 211.203 1.00 86.71 110 LYS C CA 1
ATOM 18782 C C . LYS C 3 110 ? 152.314 169.975 209.750 1.00 86.71 110 LYS C C 1
ATOM 18783 O O . LYS C 3 110 ? 152.932 170.759 209.010 1.00 86.71 110 LYS C O 1
ATOM 18789 N N . PRO C 3 111 ? 151.871 168.817 209.309 1.00 81.26 111 PRO C N 1
ATOM 18790 C CA . PRO C 3 111 ? 152.065 168.457 207.908 1.00 81.26 111 PRO C CA 1
ATOM 18791 C C . PRO C 3 111 ? 151.103 169.208 207.013 1.00 81.26 111 PRO C C 1
ATOM 18792 O O . PRO C 3 111 ? 149.899 169.248 207.265 1.00 81.26 111 PRO C O 1
ATOM 18796 N N . GLN C 3 112 ? 151.630 169.844 205.986 1.00 81.29 112 GLN C N 1
ATOM 18797 C CA . GLN C 3 112 ? 150.783 170.496 205.021 1.00 81.29 112 GLN C CA 1
ATOM 18798 C C . GLN C 3 112 ? 150.315 169.467 203.996 1.00 81.29 112 GLN C C 1
ATOM 18799 O O . GLN C 3 112 ? 150.995 168.470 203.764 1.00 81.29 112 GLN C O 1
ATOM 18805 N N . PRO C 3 113 ? 149.143 169.661 203.395 1.00 80.26 113 PRO C N 1
ATOM 18806 C CA . PRO C 3 113 ? 148.610 168.630 202.505 1.00 80.26 113 PRO C CA 1
ATOM 18807 C C . PRO C 3 113 ? 149.358 168.548 201.195 1.00 80.26 113 PRO C C 1
ATOM 18808 O O . PRO C 3 113 ? 150.244 169.358 200.919 1.00 80.26 113 PRO C O 1
ATOM 18812 N N . LEU C 3 114 ? 148.978 167.592 200.368 1.00 78.59 114 LEU C N 1
ATOM 18813 C CA . LEU C 3 114 ? 149.800 167.187 199.246 1.00 78.59 114 LEU C CA 1
ATOM 18814 C C . LEU C 3 114 ? 149.499 168.019 198.013 1.00 78.59 114 LEU C C 1
ATOM 18815 O O . LEU C 3 114 ? 148.520 168.759 197.948 1.00 78.59 114 LEU C O 1
ATOM 18820 N N . ARG C 3 115 ? 150.371 167.883 197.030 1.00 82.70 115 ARG C N 1
ATOM 18821 C CA . ARG C 3 115 ? 150.233 168.517 195.731 1.00 82.70 115 ARG C CA 1
ATOM 18822 C C . ARG C 3 115 ? 150.014 167.414 194.715 1.00 82.70 115 ARG C C 1
ATOM 18823 O O . ARG C 3 115 ? 150.800 166.466 194.646 1.00 82.70 115 ARG C O 1
ATOM 18831 N N . ARG C 3 116 ? 148.955 167.541 193.931 1.00 85.07 116 ARG C N 1
ATOM 18832 C CA . ARG C 3 116 ? 148.468 166.450 193.097 1.00 85.07 116 ARG C CA 1
ATOM 18833 C C . ARG C 3 116 ? 149.178 166.508 191.756 1.00 85.07 116 ARG C C 1
ATOM 18834 O O . ARG C 3 116 ? 148.780 167.238 190.849 1.00 85.07 116 ARG C O 1
ATOM 18842 N N . VAL C 3 117 ? 150.221 165.702 191.629 1.00 84.14 117 VAL C N 1
ATOM 18843 C CA . VAL C 3 117 ? 151.194 165.799 190.556 1.00 84.14 117 VAL C CA 1
ATOM 18844 C C . VAL C 3 117 ? 151.068 164.575 189.673 1.00 84.14 117 VAL C C 1
ATOM 18845 O O . VAL C 3 117 ? 151.140 163.440 190.156 1.00 84.14 117 VAL C O 1
ATOM 18849 N N . TYR C 3 118 ? 150.873 164.805 188.385 1.00 85.58 118 TYR C N 1
ATOM 18850 C CA . TYR C 3 118 ? 150.814 163.741 187.404 1.00 85.58 118 TYR C CA 1
ATOM 18851 C C . TYR C 3 118 ? 152.163 163.596 186.728 1.00 85.58 118 TYR C C 1
ATOM 18852 O O . TYR C 3 118 ? 152.661 164.527 186.095 1.00 85.58 118 TYR C O 1
ATOM 18861 N N . ILE C 3 119 ? 152.762 162.418 186.868 1.00 89.58 119 ILE C N 1
ATOM 18862 C CA . ILE C 3 119 ? 153.924 162.029 186.087 1.00 89.58 119 ILE C CA 1
ATOM 18863 C C . ILE C 3 119 ? 153.427 161.200 184.907 1.00 89.58 119 ILE C C 1
ATOM 18864 O O . ILE C 3 119 ? 152.717 160.215 185.110 1.00 89.58 119 ILE C O 1
ATOM 18869 N N . PRO C 3 120 ? 153.703 161.603 183.680 1.00 91.52 120 PRO C N 1
ATOM 18870 C CA . PRO C 3 120 ? 153.196 160.852 182.524 1.00 91.52 120 PRO C CA 1
ATOM 18871 C C . PRO C 3 120 ? 153.940 159.544 182.280 1.00 91.52 120 PRO C C 1
ATOM 18872 O O . PRO C 3 120 ? 154.986 159.530 181.623 1.00 91.52 120 PRO C O 1
ATOM 18876 N N . LYS C 3 121 ? 153.444 158.462 182.891 1.00 91.99 121 LYS C N 1
ATOM 18877 C CA . LYS C 3 121 ? 153.931 157.112 182.614 1.00 91.99 121 LYS C CA 1
ATOM 18878 C C . LYS C 3 121 ? 153.868 156.789 181.124 1.00 91.99 121 LYS C C 1
ATOM 18879 O O . LYS C 3 121 ? 152.994 157.275 180.397 1.00 91.99 121 LYS C O 1
ATOM 18885 N N . ALA C 3 122 ? 154.824 155.977 180.670 1.00 90.84 122 ALA C N 1
ATOM 18886 C CA . ALA C 3 122 ? 154.911 155.539 179.283 1.00 90.84 122 ALA C CA 1
ATOM 18887 C C . ALA C 3 122 ? 154.288 154.170 179.069 1.00 90.84 122 ALA C C 1
ATOM 18888 O O . ALA C 3 122 ? 154.802 153.375 178.270 1.00 90.84 122 ALA C O 1
ATOM 18890 N N . SER C 3 123 ? 153.207 153.865 179.790 1.00 86.74 123 SER C N 1
ATOM 18891 C CA . SER C 3 123 ? 152.503 152.594 179.673 1.00 86.74 123 SER C CA 1
ATOM 18892 C C . SER C 3 123 ? 150.986 152.776 179.682 1.00 86.74 123 SER C C 1
ATOM 18893 O O . SER C 3 123 ? 150.251 151.805 179.894 1.00 86.74 123 SER C O 1
ATOM 18896 N N . GLY C 3 124 ? 150.492 153.990 179.437 1.00 85.85 124 GLY C N 1
ATOM 18897 C CA . GLY C 3 124 ? 149.055 154.175 179.421 1.00 85.85 124 GLY C CA 1
ATOM 18898 C C . GLY C 3 124 ? 148.424 155.447 179.959 1.00 85.85 124 GLY C C 1
ATOM 18899 O O . GLY C 3 124 ? 147.368 155.841 179.468 1.00 85.85 124 GLY C O 1
ATOM 18900 N N . LYS C 3 125 ? 148.999 156.115 180.949 1.00 87.95 125 LYS C N 1
ATOM 18901 C CA . LYS C 3 125 ? 148.286 157.226 181.582 1.00 87.95 125 LYS C CA 1
ATOM 18902 C C . LYS C 3 125 ? 149.255 158.374 181.835 1.00 87.95 125 LYS C C 1
ATOM 18903 O O . LYS C 3 125 ? 150.358 158.437 181.281 1.00 87.95 125 LYS C O 1
ATOM 18909 N N . GLN C 3 126 ? 148.786 159.337 182.621 1.00 89.38 126 GLN C N 1
ATOM 18910 C CA . GLN C 3 126 ? 149.602 160.087 183.564 1.00 89.38 126 GLN C CA 1
ATOM 18911 C C . GLN C 3 126 ? 149.259 159.503 184.924 1.00 89.38 126 GLN C C 1
ATOM 18912 O O . GLN C 3 126 ? 148.232 159.867 185.503 1.00 89.38 126 GLN C O 1
ATOM 18918 N N . ARG C 3 127 ? 150.080 158.576 185.421 1.00 90.52 127 ARG C N 1
ATOM 18919 C CA . ARG C 3 127 ? 149.801 157.998 186.731 1.00 90.52 127 ARG C CA 1
ATOM 18920 C C . ARG C 3 127 ? 150.048 159.032 187.823 1.00 90.52 127 ARG C C 1
ATOM 18921 O O . ARG C 3 127 ? 151.182 159.487 187.996 1.00 90.52 127 ARG C O 1
ATOM 18929 N N . PRO C 3 128 ? 149.019 159.410 188.574 1.00 86.51 128 PRO C N 1
ATOM 18930 C CA . PRO C 3 128 ? 149.181 160.464 189.569 1.00 86.51 128 PRO C CA 1
ATOM 18931 C C . PRO C 3 128 ? 149.985 159.992 190.762 1.00 86.51 128 PRO C C 1
ATOM 18932 O O . PRO C 3 128 ? 150.029 158.808 191.098 1.00 86.51 128 PRO C O 1
ATOM 18936 N N . LEU C 3 129 ? 150.636 160.955 191.389 1.00 81.06 129 LEU C N 1
ATOM 18937 C CA . LEU C 3 129 ? 151.545 160.694 192.493 1.00 81.06 129 LEU C CA 1
ATOM 18938 C C . LEU C 3 129 ? 151.543 161.972 193.306 1.00 81.06 129 LEU C C 1
ATOM 18939 O O . LEU C 3 129 ? 152.188 162.942 192.903 1.00 81.06 129 LEU C O 1
ATOM 18944 N N . GLY C 3 130 ? 150.785 161.986 194.399 1.00 80.83 130 GLY C N 1
ATOM 18945 C CA . GLY C 3 130 ? 150.720 163.157 195.243 1.00 80.83 130 GLY C CA 1
ATOM 18946 C C . GLY C 3 130 ? 152.072 163.418 195.856 1.00 80.83 130 GLY C C 1
ATOM 18947 O O . GLY C 3 130 ? 152.703 162.495 196.394 1.00 80.83 130 GLY C O 1
ATOM 18948 N N . ILE C 3 131 ? 152.560 164.643 195.739 1.00 80.60 131 ILE C N 1
ATOM 18949 C CA . ILE C 3 131 ? 153.888 165.002 196.225 1.00 80.60 131 ILE C CA 1
ATOM 18950 C C . ILE C 3 131 ? 153.727 165.743 197.543 1.00 80.60 131 ILE C C 1
ATOM 18951 O O . ILE C 3 131 ? 152.995 166.742 197.593 1.00 80.60 131 ILE C O 1
ATOM 18956 N N . PRO C 3 132 ? 154.372 165.302 198.615 1.00 79.10 132 PRO C N 1
ATOM 18957 C CA . PRO C 3 132 ? 154.267 165.993 199.894 1.00 79.10 132 PRO C CA 1
ATOM 18958 C C . PRO C 3 132 ? 155.076 167.279 199.883 1.00 79.10 132 PRO C C 1
ATOM 18959 O O . PRO C 3 132 ? 155.599 167.714 198.868 1.00 79.10 132 PRO C O 1
ATOM 18963 N N . THR C 3 133 ? 155.170 167.890 201.051 1.00 83.20 133 THR C N 1
ATOM 18964 C CA . THR C 3 133 ? 156.141 168.952 201.231 1.00 83.20 133 THR C CA 1
ATOM 18965 C C . THR C 3 133 ? 157.530 168.331 201.358 1.00 83.20 133 THR C C 1
ATOM 18966 O O . THR C 3 133 ? 157.667 167.148 201.686 1.00 83.20 133 THR C O 1
ATOM 18970 N N . THR C 3 134 ? 158.569 169.119 201.060 1.00 81.72 134 THR C N 1
ATOM 18971 C CA . THR C 3 134 ? 159.924 168.641 201.294 1.00 81.72 134 THR C CA 1
ATOM 18972 C C . THR C 3 134 ? 160.176 168.422 202.766 1.00 81.72 134 THR C C 1
ATOM 18973 O O . THR C 3 134 ? 160.889 167.489 203.135 1.00 81.72 134 THR C O 1
ATOM 18977 N N . LYS C 3 135 ? 159.612 169.273 203.618 1.00 82.30 135 LYS C N 1
ATOM 18978 C CA . LYS C 3 135 ? 159.734 169.037 205.049 1.00 82.30 135 LYS C CA 1
ATOM 18979 C C . LYS C 3 135 ? 158.955 167.799 205.455 1.00 82.30 135 LYS C C 1
ATOM 18980 O O . LYS C 3 135 ? 159.399 167.033 206.319 1.00 82.30 135 LYS C O 1
ATOM 18986 N N . ASP C 3 136 ? 157.829 167.546 204.791 1.00 81.35 136 ASP C N 1
ATOM 18987 C CA . ASP C 3 136 ? 157.035 166.386 205.145 1.00 81.35 136 ASP C CA 1
ATOM 18988 C C . ASP C 3 136 ? 157.715 165.117 204.676 1.00 81.35 136 ASP C C 1
ATOM 18989 O O . ASP C 3 136 ? 157.735 164.118 205.398 1.00 81.35 136 ASP C O 1
ATOM 18994 N N . ARG C 3 137 ? 158.351 165.153 203.510 1.00 78.14 137 ARG C N 1
ATOM 18995 C CA . ARG C 3 137 ? 159.070 163.965 203.089 1.00 78.14 137 ARG C CA 1
ATOM 18996 C C . ARG C 3 137 ? 160.389 163.811 203.827 1.00 78.14 137 ARG C C 1
ATOM 18997 O O . ARG C 3 137 ? 160.893 162.692 203.932 1.00 78.14 137 ARG C O 1
ATOM 19005 N N . ALA C 3 138 ? 160.920 164.886 204.407 1.00 76.25 138 ALA C N 1
ATOM 19006 C CA . ALA C 3 138 ? 162.079 164.739 205.271 1.00 76.25 138 ALA C CA 1
ATOM 19007 C C . ALA C 3 138 ? 161.696 164.066 206.577 1.00 76.25 138 ALA C C 1
ATOM 19008 O O . ALA C 3 138 ? 162.436 163.216 207.087 1.00 76.25 138 ALA C O 1
ATOM 19010 N N . MET C 3 139 ? 160.530 164.416 207.120 1.00 77.02 139 MET C N 1
ATOM 19011 C CA . MET C 3 139 ? 160.020 163.697 208.282 1.00 77.02 139 MET C CA 1
ATOM 19012 C C . MET C 3 139 ? 159.701 162.250 207.940 1.00 77.02 139 MET C C 1
ATOM 19013 O O . MET C 3 139 ? 159.915 161.357 208.769 1.00 77.02 139 MET C O 1
ATOM 19018 N N . GLN C 3 140 ? 159.203 162.003 206.729 1.00 75.33 140 GLN C N 1
ATOM 19019 C CA . GLN C 3 140 ? 158.955 160.632 206.315 1.00 75.33 140 GLN C CA 1
ATOM 19020 C C . GLN C 3 140 ? 160.242 159.842 206.205 1.00 75.33 140 GLN C C 1
ATOM 19021 O O . GLN C 3 140 ? 160.272 158.676 206.589 1.00 75.33 140 GLN C O 1
ATOM 19027 N N . ALA C 3 141 ? 161.318 160.461 205.735 1.00 74.84 141 ALA C N 1
ATOM 19028 C CA . ALA C 3 141 ? 162.582 159.747 205.676 1.00 74.84 141 ALA C CA 1
ATOM 19029 C C . ALA C 3 141 ? 163.159 159.515 207.064 1.00 74.84 141 ALA C C 1
ATOM 19030 O O . ALA C 3 141 ? 163.768 158.464 207.307 1.00 74.84 141 ALA C O 1
ATOM 19032 N N . LEU C 3 142 ? 162.955 160.470 207.977 1.00 76.77 142 LEU C N 1
ATOM 19033 C CA . LEU C 3 142 ? 163.328 160.297 209.381 1.00 76.77 142 LEU C CA 1
ATOM 19034 C C . LEU C 3 142 ? 162.654 159.084 210.000 1.00 76.77 142 LEU C C 1
ATOM 19035 O O . LEU C 3 142 ? 163.308 158.172 210.525 1.00 76.77 142 LEU C O 1
ATOM 19040 N N . TYR C 3 143 ? 161.335 159.051 209.944 1.00 74.60 143 TYR C N 1
ATOM 19041 C CA . TYR C 3 143 ? 160.667 157.924 210.557 1.00 74.60 143 TYR C CA 1
ATOM 19042 C C . TYR C 3 143 ? 160.783 156.662 209.719 1.00 74.60 143 TYR C C 1
ATOM 19043 O O . TYR C 3 143 ? 160.558 155.575 210.242 1.00 74.60 143 TYR C O 1
ATOM 19052 N N . ALA C 3 144 ? 161.203 156.772 208.461 1.00 75.26 144 ALA C N 1
ATOM 19053 C CA . ALA C 3 144 ? 161.484 155.586 207.673 1.00 75.26 144 ALA C CA 1
ATOM 19054 C C . ALA C 3 144 ? 162.736 154.898 208.169 1.00 75.26 144 ALA C C 1
ATOM 19055 O O . ALA C 3 144 ? 162.754 153.675 208.346 1.00 75.26 144 ALA C O 1
ATOM 19057 N N . LEU C 3 145 ? 163.797 155.666 208.407 1.00 79.05 145 LEU C N 1
ATOM 19058 C CA . LEU C 3 145 ? 164.974 155.052 209.010 1.00 79.05 145 LEU C CA 1
ATOM 19059 C C . LEU C 3 145 ? 164.761 154.705 210.472 1.00 79.05 145 LEU C C 1
ATOM 19060 O O . LEU C 3 145 ? 165.541 153.930 211.023 1.00 79.05 145 LEU C O 1
ATOM 19065 N N . ALA C 3 146 ? 163.728 155.249 211.109 1.00 77.40 146 ALA C N 1
ATOM 19066 C CA . ALA C 3 146 ? 163.303 154.705 212.395 1.00 77.40 146 ALA C CA 1
ATOM 19067 C C . ALA C 3 146 ? 162.629 153.344 212.229 1.00 77.40 146 ALA C C 1
ATOM 19068 O O . ALA C 3 146 ? 162.939 152.397 212.954 1.00 77.40 146 ALA C O 1
ATOM 19070 N N . LEU C 3 147 ? 161.696 153.236 211.275 1.00 75.57 147 LEU C N 1
ATOM 19071 C CA . LEU C 3 147 ? 160.862 152.044 211.149 1.00 75.57 147 LEU C CA 1
ATOM 19072 C C . LEU C 3 147 ? 161.605 150.835 210.637 1.00 75.57 147 LEU C C 1
ATOM 19073 O O . LEU C 3 147 ? 161.294 149.720 211.068 1.00 75.57 147 LEU C O 1
ATOM 19078 N N . GLU C 3 148 ? 162.524 151.029 209.675 1.00 77.61 148 GLU C N 1
ATOM 19079 C CA . GLU C 3 148 ? 163.148 149.905 208.966 1.00 77.61 148 GLU C CA 1
ATOM 19080 C C . GLU C 3 148 ? 163.673 148.739 209.801 1.00 77.61 148 GLU C C 1
ATOM 19081 O O . GLU C 3 148 ? 163.339 147.597 209.451 1.00 77.61 148 GLU C O 1
ATOM 19087 N N . PRO C 3 149 ? 164.424 148.906 210.894 1.00 78.35 149 PRO C N 1
ATOM 19088 C CA . PRO C 3 149 ? 164.899 147.713 211.591 1.00 78.35 149 PRO C CA 1
ATOM 19089 C C . PRO C 3 149 ? 163.825 147.009 212.387 1.00 78.35 149 PRO C C 1
ATOM 19090 O O . PRO C 3 149 ? 164.045 145.877 212.822 1.00 78.35 149 PRO C O 1
ATOM 19094 N N . VAL C 3 150 ? 162.674 147.629 212.579 1.00 76.43 150 VAL C N 1
ATOM 19095 C CA . VAL C 3 150 ? 161.563 146.880 213.121 1.00 76.43 150 VAL C CA 1
ATOM 19096 C C . VAL C 3 150 ? 160.833 146.142 212.010 1.00 76.43 150 VAL C C 1
ATOM 19097 O O . VAL C 3 150 ? 160.447 144.983 212.185 1.00 76.43 150 VAL C O 1
ATOM 19101 N N . ALA C 3 151 ? 160.695 146.751 210.841 1.00 74.53 151 ALA C N 1
ATOM 19102 C CA . ALA C 3 151 ? 160.050 146.063 209.737 1.00 74.53 151 ALA C CA 1
ATOM 19103 C C . ALA C 3 151 ? 160.944 145.038 209.064 1.00 74.53 151 ALA C C 1
ATOM 19104 O O . ALA C 3 151 ? 160.480 144.346 208.158 1.00 74.53 151 ALA C O 1
ATOM 19106 N N . GLU C 3 152 ? 162.217 144.950 209.448 1.00 75.71 152 GLU C N 1
ATOM 19107 C CA . GLU C 3 152 ? 163.026 143.803 209.057 1.00 75.71 152 GLU C CA 1
ATOM 19108 C C . GLU C 3 152 ? 162.666 142.589 209.892 1.00 75.71 152 GLU C C 1
ATOM 19109 O O . GLU C 3 152 ? 162.180 141.581 209.373 1.00 75.71 152 GLU C O 1
ATOM 19115 N N . THR C 3 153 ? 162.882 142.682 211.198 1.00 74.40 153 THR C N 1
ATOM 19116 C CA . THR C 3 153 ? 162.801 141.538 212.088 1.00 74.40 153 THR C CA 1
ATOM 19117 C C . THR C 3 153 ? 161.385 141.067 212.349 1.00 74.40 153 THR C C 1
ATOM 19118 O O . THR C 3 153 ? 161.166 139.861 212.476 1.00 74.40 153 THR C O 1
ATOM 19122 N N . THR C 3 154 ? 160.416 141.974 212.431 1.00 74.55 154 THR C N 1
ATOM 19123 C CA . THR C 3 154 ? 159.052 141.603 212.774 1.00 74.55 154 THR C CA 1
ATOM 19124 C C . THR C 3 154 ? 158.238 141.199 211.566 1.00 74.55 154 THR C C 1
ATOM 19125 O O . THR C 3 154 ? 157.117 140.705 211.714 1.00 74.55 154 THR C O 1
ATOM 19129 N N . ALA C 3 155 ? 158.769 141.383 210.373 1.00 73.93 155 ALA C N 1
ATOM 19130 C CA . ALA C 3 155 ? 158.032 140.970 209.195 1.00 73.93 155 ALA C CA 1
ATOM 19131 C C . ALA C 3 155 ? 158.143 139.467 209.015 1.00 73.93 155 ALA C C 1
ATOM 19132 O O . ALA C 3 155 ? 158.744 138.753 209.820 1.00 73.93 155 ALA C O 1
ATOM 19134 N N . ASP C 3 156 ? 157.583 138.990 207.913 1.00 70.06 156 ASP C N 1
ATOM 19135 C CA . ASP C 3 156 ? 157.588 137.565 207.658 1.00 70.06 156 ASP C CA 1
ATOM 19136 C C . ASP C 3 156 ? 158.965 137.095 207.225 1.00 70.06 156 ASP C C 1
ATOM 19137 O O . ASP C 3 156 ? 159.969 137.805 207.311 1.00 70.06 156 ASP C O 1
ATOM 19142 N N . ARG C 3 157 ? 158.999 135.865 206.769 1.00 66.52 157 ARG C N 1
ATOM 19143 C CA . ARG C 3 157 ? 160.203 135.287 206.215 1.00 66.52 157 ARG C CA 1
ATOM 19144 C C . ARG C 3 157 ? 159.973 134.807 204.794 1.00 66.52 157 ARG C C 1
ATOM 19145 O O . ARG C 3 157 ? 160.933 134.523 204.070 1.00 66.52 157 ARG C O 1
ATOM 19153 N N . ASN C 3 158 ? 158.709 134.739 204.385 1.00 62.69 158 ASN C N 1
ATOM 19154 C CA . ASN C 3 158 ? 158.323 134.510 203.004 1.00 62.69 158 ASN C CA 1
ATOM 19155 C C . ASN C 3 158 ? 157.642 135.727 202.390 1.00 62.69 158 ASN C C 1
ATOM 19156 O O . ASN C 3 158 ? 157.031 135.621 201.327 1.00 62.69 158 ASN C O 1
ATOM 19161 N N . SER C 3 159 ? 157.712 136.873 203.049 1.00 61.17 159 SER C N 1
ATOM 19162 C CA . SER C 3 159 ? 157.279 138.113 202.435 1.00 61.17 159 SER C CA 1
ATOM 19163 C C . SER C 3 159 ? 158.447 138.726 201.706 1.00 61.17 159 SER C C 1
ATOM 19164 O O . SER C 3 159 ? 159.468 139.035 202.320 1.00 61.17 159 SER C O 1
ATOM 19167 N N . TYR C 3 160 ? 158.298 138.922 200.407 1.00 60.38 160 TYR C N 1
ATOM 19168 C CA . TYR C 3 160 ? 159.398 139.402 199.600 1.00 60.38 160 TYR C CA 1
ATOM 19169 C C . TYR C 3 160 ? 159.195 140.798 199.044 1.00 60.38 160 TYR C C 1
ATOM 19170 O O . TYR C 3 160 ? 160.104 141.318 198.395 1.00 60.38 160 TYR C O 1
ATOM 19179 N N . GLY C 3 161 ? 158.050 141.425 199.285 1.00 60.68 161 GLY C N 1
ATOM 19180 C CA . GLY C 3 161 ? 157.817 142.747 198.740 1.00 60.68 161 GLY C CA 1
ATOM 19181 C C . GLY C 3 161 ? 158.588 143.803 199.500 1.00 60.68 161 GLY C C 1
ATOM 19182 O O . GLY C 3 161 ? 158.488 143.896 200.728 1.00 60.68 161 GLY C O 1
ATOM 19183 N N . PHE C 3 162 ? 159.412 144.565 198.776 1.00 59.07 162 PHE C N 1
ATOM 19184 C CA . PHE C 3 162 ? 159.906 145.877 199.201 1.00 59.07 162 PHE C CA 1
ATOM 19185 C C . PHE C 3 162 ? 160.831 145.826 200.394 1.00 59.07 162 PHE C C 1
ATOM 19186 O O . PHE C 3 162 ? 161.098 146.848 201.015 1.00 59.07 162 PHE C O 1
ATOM 19194 N N . ARG C 3 163 ? 161.332 144.662 200.731 1.00 64.61 163 ARG C N 1
ATOM 19195 C CA . ARG C 3 163 ? 162.216 144.559 201.867 1.00 64.61 163 ARG C CA 1
ATOM 19196 C C . ARG C 3 163 ? 163.645 144.819 201.427 1.00 64.61 163 ARG C C 1
ATOM 19197 O O . ARG C 3 163 ? 163.920 145.282 200.322 1.00 64.61 163 ARG C O 1
ATOM 19205 N N . GLN C 3 164 ? 164.566 144.543 202.322 1.00 69.11 164 GLN C N 1
ATOM 19206 C CA . GLN C 3 164 ? 165.976 144.672 202.036 1.00 69.11 164 GLN C CA 1
ATOM 19207 C C . GLN C 3 164 ? 166.424 143.406 201.331 1.00 69.11 164 GLN C C 1
ATOM 19208 O O . GLN C 3 164 ? 165.872 142.330 201.580 1.00 69.11 164 GLN C O 1
ATOM 19214 N N . GLY C 3 165 ? 167.366 143.551 200.400 1.00 68.36 165 GLY C N 1
ATOM 19215 C CA . GLY C 3 165 ? 168.067 142.431 199.791 1.00 68.36 165 GLY C CA 1
ATOM 19216 C C . GLY C 3 165 ? 167.224 141.391 199.089 1.00 68.36 165 GLY C C 1
ATOM 19217 O O . GLY C 3 165 ? 167.685 140.266 198.909 1.00 68.36 165 GLY C O 1
ATOM 19218 N N . ARG C 3 166 ? 165.993 141.719 198.707 1.00 63.57 166 ARG C N 1
ATOM 19219 C CA . ARG C 3 166 ? 165.079 140.726 198.175 1.00 63.57 166 ARG C CA 1
ATOM 19220 C C . ARG C 3 166 ? 164.576 141.141 196.811 1.00 63.57 166 ARG C C 1
ATOM 19221 O O . ARG C 3 166 ? 163.965 142.202 196.663 1.00 63.57 166 ARG C O 1
ATOM 19229 N N . CYS C 3 167 ? 164.824 140.292 195.830 1.00 60.34 167 CYS C N 1
ATOM 19230 C CA . CYS C 3 167 ? 164.376 140.480 194.470 1.00 60.34 167 CYS C CA 1
ATOM 19231 C C . CYS C 3 167 ? 163.025 139.806 194.302 1.00 60.34 167 CYS C C 1
ATOM 19232 O O . CYS C 3 167 ? 162.570 139.063 195.169 1.00 60.34 167 CYS C O 1
ATOM 19235 N N . THR C 3 168 ? 162.378 140.037 193.164 1.00 55.63 168 THR C N 1
ATOM 19236 C CA . THR C 3 168 ? 161.191 139.262 192.845 1.00 55.63 168 THR C CA 1
ATOM 19237 C C . THR C 3 168 ? 161.562 137.890 192.341 1.00 55.63 168 THR C C 1
ATOM 19238 O O . THR C 3 168 ? 160.696 137.026 192.225 1.00 55.63 168 THR C O 1
ATOM 19242 N N . ALA C 3 169 ? 162.826 137.695 191.984 1.00 58.67 169 ALA C N 1
ATOM 19243 C CA . ALA C 3 169 ? 163.318 136.367 191.674 1.00 58.67 169 ALA C CA 1
ATOM 19244 C C . ALA C 3 169 ? 163.325 135.458 192.890 1.00 58.67 169 ALA C C 1
ATOM 19245 O O . ALA C 3 169 ? 163.218 134.239 192.734 1.00 58.67 169 ALA C O 1
ATOM 19247 N N . ASP C 3 170 ? 163.449 136.009 194.096 1.00 58.94 170 ASP C N 1
ATOM 19248 C CA . ASP C 3 170 ? 163.404 135.151 195.268 1.00 58.94 170 ASP C CA 1
ATOM 19249 C C . ASP C 3 170 ? 161.993 134.693 195.568 1.00 58.94 170 ASP C C 1
ATOM 19250 O O . ASP C 3 170 ? 161.821 133.645 196.190 1.00 58.94 170 ASP C O 1
ATOM 19255 N N . ALA C 3 171 ? 160.980 135.435 195.121 1.00 55.59 171 ALA C N 1
ATOM 19256 C CA . ALA C 3 171 ? 159.621 134.919 195.196 1.00 55.59 171 ALA C CA 1
ATOM 19257 C C . ALA C 3 171 ? 159.456 133.713 194.290 1.00 55.59 171 ALA C C 1
ATOM 19258 O O . ALA C 3 171 ? 158.785 132.741 194.647 1.00 55.59 171 ALA C O 1
ATOM 19260 N N . ALA C 3 172 ? 160.099 133.737 193.134 1.00 56.19 172 ALA C N 1
ATOM 19261 C CA . ALA C 3 172 ? 160.106 132.560 192.289 1.00 56.19 172 ALA C CA 1
ATOM 19262 C C . ALA C 3 172 ? 160.911 131.430 192.907 1.00 56.19 172 ALA C C 1
ATOM 19263 O O . ALA C 3 172 ? 160.531 130.269 192.764 1.00 56.19 172 ALA C O 1
ATOM 19265 N N . GLY C 3 173 ? 162.003 131.741 193.612 1.00 58.31 173 GLY C N 1
ATOM 19266 C CA . GLY C 3 173 ? 162.764 130.700 194.289 1.00 58.31 173 GLY C CA 1
ATOM 19267 C C . GLY C 3 173 ? 161.996 130.045 195.419 1.00 58.31 173 GLY C C 1
ATOM 19268 O O . GLY C 3 173 ? 162.099 128.831 195.630 1.00 58.31 173 GLY C O 1
ATOM 19269 N N . GLN C 3 174 ? 161.202 130.826 196.141 1.00 59.37 174 GLN C N 1
ATOM 19270 C CA . GLN C 3 174 ? 160.346 130.241 197.156 1.00 59.37 174 GLN C CA 1
ATOM 19271 C C . GLN C 3 174 ? 159.208 129.461 196.522 1.00 59.37 174 GLN C C 1
ATOM 19272 O O . GLN C 3 174 ? 158.799 128.432 197.065 1.00 59.37 174 GLN C O 1
ATOM 19278 N N . CYS C 3 175 ? 158.707 129.903 195.362 1.00 59.13 175 CYS C N 1
ATOM 19279 C CA . CYS C 3 175 ? 157.765 129.078 194.608 1.00 59.13 175 CYS C CA 1
ATOM 19280 C C . CYS C 3 175 ? 158.397 127.794 194.115 1.00 59.13 175 CYS C C 1
ATOM 19281 O O . CYS C 3 175 ? 157.695 126.804 193.919 1.00 59.13 175 CYS C O 1
ATOM 19284 N N . PHE C 3 176 ? 159.703 127.792 193.916 1.00 60.07 176 PHE C N 1
ATOM 19285 C CA . PHE C 3 176 ? 160.374 126.579 193.492 1.00 60.07 176 PHE C CA 1
ATOM 19286 C C . PHE C 3 176 ? 160.490 125.595 194.652 1.00 60.07 176 PHE C C 1
ATOM 19287 O O . PHE C 3 176 ? 159.965 124.479 194.585 1.00 60.07 176 PHE C O 1
ATOM 19295 N N . THR C 3 177 ? 161.137 126.000 195.746 1.00 60.24 177 THR C N 1
ATOM 19296 C CA . THR C 3 177 ? 161.314 125.056 196.850 1.00 60.24 177 THR C CA 1
ATOM 19297 C C . THR C 3 177 ? 160.047 124.819 197.654 1.00 60.24 177 THR C C 1
ATOM 19298 O O . THR C 3 177 ? 160.076 124.017 198.585 1.00 60.24 177 THR C O 1
ATOM 19302 N N . VAL C 3 178 ? 158.943 125.489 197.340 1.00 61.20 178 VAL C N 1
ATOM 19303 C CA . VAL C 3 178 ? 157.646 125.026 197.804 1.00 61.20 178 VAL C CA 1
ATOM 19304 C C . VAL C 3 178 ? 157.007 124.041 196.837 1.00 61.20 178 VAL C C 1
ATOM 19305 O O . VAL C 3 178 ? 156.569 122.966 197.272 1.00 61.20 178 VAL C O 1
ATOM 19309 N N . LEU C 3 179 ? 156.984 124.340 195.539 1.00 60.46 179 LEU C N 1
ATOM 19310 C CA . LEU C 3 179 ? 156.173 123.567 194.608 1.00 60.46 179 LEU C CA 1
ATOM 19311 C C . LEU C 3 179 ? 156.998 122.587 193.783 1.00 60.46 179 LEU C C 1
ATOM 19312 O O . LEU C 3 179 ? 156.634 122.297 192.645 1.00 60.46 179 LEU C O 1
ATOM 19317 N N . GLY C 3 180 ? 158.073 122.038 194.336 1.00 65.75 180 GLY C N 1
ATOM 19318 C CA . GLY C 3 180 ? 158.974 121.210 193.556 1.00 65.75 180 GLY C CA 1
ATOM 19319 C C . GLY C 3 180 ? 158.521 119.778 193.341 1.00 65.75 180 GLY C C 1
ATOM 19320 O O . GLY C 3 180 ? 157.379 119.540 192.935 1.00 65.75 180 GLY C O 1
ATOM 19321 N N . ARG C 3 181 ? 159.410 118.816 193.608 1.00 66.59 181 ARG C N 1
ATOM 19322 C CA . ARG C 3 181 ? 159.164 117.421 193.251 1.00 66.59 181 ARG C CA 1
ATOM 19323 C C . ARG C 3 181 ? 158.119 116.829 194.184 1.00 66.59 181 ARG C C 1
ATOM 19324 O O . ARG C 3 181 ? 158.461 116.189 195.183 1.00 66.59 181 ARG C O 1
ATOM 19332 N N . SER C 3 182 ? 156.847 117.079 193.860 1.00 68.05 182 SER C N 1
ATOM 19333 C CA . SER C 3 182 ? 155.678 116.802 194.692 1.00 68.05 182 SER C CA 1
ATOM 19334 C C . SER C 3 182 ? 155.795 117.391 196.097 1.00 68.05 182 SER C C 1
ATOM 19335 O O . SER C 3 182 ? 155.195 116.869 197.044 1.00 68.05 182 SER C O 1
ATOM 19338 N N . ASP C 3 183 ? 156.546 118.493 196.235 1.00 68.53 183 ASP C N 1
ATOM 19339 C CA . ASP C 3 183 ? 156.730 119.177 197.507 1.00 68.53 183 ASP C CA 1
ATOM 19340 C C . ASP C 3 183 ? 155.532 120.013 197.891 1.00 68.53 183 ASP C C 1
ATOM 19341 O O . ASP C 3 183 ? 155.547 120.620 198.960 1.00 68.53 183 ASP C O 1
ATOM 19346 N N . CYS C 3 184 ? 154.511 120.090 197.048 1.00 68.00 184 CYS C N 1
ATOM 19347 C CA . CYS C 3 184 ? 153.196 120.482 197.505 1.00 68.00 184 CYS C CA 1
ATOM 19348 C C . CYS C 3 184 ? 152.249 119.367 197.151 1.00 68.00 184 CYS C C 1
ATOM 19349 O O . CYS C 3 184 ? 152.654 118.290 196.710 1.00 68.00 184 CYS C O 1
ATOM 19352 N N . ALA C 3 185 ? 150.973 119.654 197.329 1.00 72.03 185 ALA C N 1
ATOM 19353 C CA . ALA C 3 185 ? 149.904 118.742 196.959 1.00 72.03 185 ALA C CA 1
ATOM 19354 C C . ALA C 3 185 ? 148.856 119.466 196.128 1.00 72.03 185 ALA C C 1
ATOM 19355 O O . ALA C 3 185 ? 147.657 119.419 196.410 1.00 72.03 185 ALA C O 1
ATOM 19357 N N . LYS C 3 186 ? 149.330 120.185 195.125 1.00 67.43 186 LYS C N 1
ATOM 19358 C CA . LYS C 3 186 ? 148.642 120.402 193.875 1.00 67.43 186 LYS C CA 1
ATOM 19359 C C . LYS C 3 186 ? 147.432 121.312 193.962 1.00 67.43 186 LYS C C 1
ATOM 19360 O O . LYS C 3 186 ? 146.625 121.287 193.042 1.00 67.43 186 LYS C O 1
ATOM 19366 N N . TYR C 3 187 ? 147.266 122.109 195.001 1.00 65.89 187 TYR C N 1
ATOM 19367 C CA . TYR C 3 187 ? 146.193 123.087 194.993 1.00 65.89 187 TYR C CA 1
ATOM 19368 C C . TYR C 3 187 ? 146.669 124.412 195.550 1.00 65.89 187 TYR C C 1
ATOM 19369 O O . TYR C 3 187 ? 147.258 124.474 196.629 1.00 65.89 187 TYR C O 1
ATOM 19378 N N . ILE C 3 188 ? 146.418 125.473 194.788 1.00 62.71 188 ILE C N 1
ATOM 19379 C CA . ILE C 3 188 ? 146.999 126.783 195.050 1.00 62.71 188 ILE C CA 1
ATOM 19380 C C . ILE C 3 188 ? 145.905 127.819 194.894 1.00 62.71 188 ILE C C 1
ATOM 19381 O O . ILE C 3 188 ? 145.088 127.745 193.975 1.00 62.71 188 ILE C O 1
ATOM 19386 N N . LEU C 3 189 ? 145.881 128.770 195.816 1.00 64.41 189 LEU C N 1
ATOM 19387 C CA . LEU C 3 189 ? 144.902 129.839 195.830 1.00 64.41 189 LEU C CA 1
ATOM 19388 C C . LEU C 3 189 ? 145.547 131.125 195.357 1.00 64.41 189 LEU C C 1
ATOM 19389 O O . LEU C 3 189 ? 146.421 131.667 196.031 1.00 64.41 189 LEU C O 1
ATOM 19394 N N . ASP C 3 190 ? 145.095 131.617 194.221 1.00 69.72 190 ASP C N 1
ATOM 19395 C CA . ASP C 3 190 ? 145.611 132.840 193.625 1.00 69.72 190 ASP C CA 1
ATOM 19396 C C . ASP C 3 190 ? 144.762 133.989 194.142 1.00 69.72 190 ASP C C 1
ATOM 19397 O O . ASP C 3 190 ? 143.711 134.286 193.587 1.00 69.72 190 ASP C O 1
ATOM 19402 N N . ALA C 3 191 ? 145.210 134.643 195.206 1.00 70.65 191 ALA C N 1
ATOM 19403 C CA . ALA C 3 191 ? 144.420 135.712 195.799 1.00 70.65 191 ALA C CA 1
ATOM 19404 C C . ALA C 3 191 ? 144.990 137.081 195.475 1.00 70.65 191 ALA C C 1
ATOM 19405 O O . ALA C 3 191 ? 146.097 137.204 194.950 1.00 70.65 191 ALA C O 1
ATOM 19407 N N . ASP C 3 192 ? 144.222 138.110 195.827 1.00 73.88 192 ASP C N 1
ATOM 19408 C CA . ASP C 3 192 ? 144.654 139.490 195.700 1.00 73.88 192 ASP C CA 1
ATOM 19409 C C . ASP C 3 192 ? 143.742 140.338 196.571 1.00 73.88 192 ASP C C 1
ATOM 19410 O O . ASP C 3 192 ? 142.618 139.932 196.863 1.00 73.88 192 ASP C O 1
ATOM 19415 N N . ILE C 3 193 ? 144.223 141.516 196.963 1.00 72.02 193 ILE C N 1
ATOM 19416 C CA . ILE C 3 193 ? 143.597 142.343 197.989 1.00 72.02 193 ILE C CA 1
ATOM 19417 C C . ILE C 3 193 ? 142.939 143.561 197.355 1.00 72.02 193 ILE C C 1
ATOM 19418 O O . ILE C 3 193 ? 143.561 144.271 196.562 1.00 72.02 193 ILE C O 1
ATOM 19423 N N . THR C 3 194 ? 141.678 143.813 197.703 1.00 75.68 194 THR C N 1
ATOM 19424 C CA . THR C 3 194 ? 140.988 144.994 197.209 1.00 75.68 194 THR C CA 1
ATOM 19425 C C . THR C 3 194 ? 141.303 146.206 198.070 1.00 75.68 194 THR C C 1
ATOM 19426 O O . THR C 3 194 ? 142.113 146.163 198.995 1.00 75.68 194 THR C O 1
ATOM 19430 N N . GLY C 3 195 ? 140.661 147.313 197.725 1.00 79.33 195 GLY C N 1
ATOM 19431 C CA . GLY C 3 195 ? 140.790 148.545 198.470 1.00 79.33 195 GLY C CA 1
ATOM 19432 C C . GLY C 3 195 ? 141.988 149.259 197.904 1.00 79.33 195 GLY C C 1
ATOM 19433 O O . GLY C 3 195 ? 143.113 148.834 198.166 1.00 79.33 195 GLY C O 1
ATOM 19434 N N . CYS C 3 196 ? 141.779 150.353 197.169 1.00 81.82 196 CYS C N 1
ATOM 19435 C CA . CYS C 3 196 ? 142.849 150.895 196.331 1.00 81.82 196 CYS C CA 1
ATOM 19436 C C . CYS C 3 196 ? 143.904 151.586 197.185 1.00 81.82 196 CYS C C 1
ATOM 19437 O O . CYS C 3 196 ? 145.067 151.172 197.219 1.00 81.82 196 CYS C O 1
ATOM 19440 N N . PHE C 3 197 ? 143.482 152.573 197.953 1.00 78.69 197 PHE C N 1
ATOM 19441 C CA . PHE C 3 197 ? 144.377 153.451 198.690 1.00 78.69 197 PHE C CA 1
ATOM 19442 C C . PHE C 3 197 ? 144.879 152.719 199.935 1.00 78.69 197 PHE C C 1
ATOM 19443 O O . PHE C 3 197 ? 144.750 151.499 200.063 1.00 78.69 197 PHE C O 1
ATOM 19451 N N . ASP C 3 198 ? 145.457 153.446 200.880 1.00 73.60 198 ASP C N 1
ATOM 19452 C CA . ASP C 3 198 ? 145.666 152.885 202.205 1.00 73.60 198 ASP C CA 1
ATOM 19453 C C . ASP C 3 198 ? 144.301 152.791 202.884 1.00 73.60 198 ASP C C 1
ATOM 19454 O O . ASP C 3 198 ? 143.945 153.578 203.762 1.00 73.60 198 ASP C O 1
ATOM 19459 N N . ASN C 3 199 ? 143.534 151.772 202.491 1.00 76.07 199 ASN C N 1
ATOM 19460 C CA . ASN C 3 199 ? 142.162 151.551 202.925 1.00 76.07 199 ASN C CA 1
ATOM 19461 C C . ASN C 3 199 ? 142.109 151.004 204.334 1.00 76.07 199 ASN C C 1
ATOM 19462 O O . ASN C 3 199 ? 141.017 150.774 204.869 1.00 76.07 199 ASN C O 1
ATOM 19467 N N . ILE C 3 200 ? 143.288 150.744 204.901 1.00 72.40 200 ILE C N 1
ATOM 19468 C CA . ILE C 3 200 ? 143.467 150.363 206.286 1.00 72.40 200 ILE C CA 1
ATOM 19469 C C . ILE C 3 200 ? 142.739 151.335 207.187 1.00 72.40 200 ILE C C 1
ATOM 19470 O O . ILE C 3 200 ? 142.777 152.549 206.966 1.00 72.40 200 ILE C O 1
ATOM 19475 N N . SER C 3 201 ? 141.995 150.798 208.145 1.00 71.62 201 SER C N 1
ATOM 19476 C CA . SER C 3 201 ? 141.367 151.648 209.135 1.00 71.62 201 SER C CA 1
ATOM 19477 C C . SER C 3 201 ? 142.454 152.333 209.935 1.00 71.62 201 SER C C 1
ATOM 19478 O O . SER C 3 201 ? 143.394 151.681 210.394 1.00 71.62 201 SER C O 1
ATOM 19481 N N . HIS C 3 202 ? 142.343 153.661 210.046 1.00 69.81 202 HIS C N 1
ATOM 19482 C CA . HIS C 3 202 ? 143.397 154.469 210.645 1.00 69.81 202 HIS C CA 1
ATOM 19483 C C . HIS C 3 202 ? 143.613 154.100 212.097 1.00 69.81 202 HIS C C 1
ATOM 19484 O O . HIS C 3 202 ? 144.738 154.192 212.606 1.00 69.81 202 HIS C O 1
ATOM 19491 N N . GLU C 3 203 ? 142.545 153.657 212.758 1.00 72.34 203 GLU C N 1
ATOM 19492 C CA . GLU C 3 203 ? 142.614 153.254 214.150 1.00 72.34 203 GLU C CA 1
ATOM 19493 C C . GLU C 3 203 ? 143.506 152.044 214.327 1.00 72.34 203 GLU C C 1
ATOM 19494 O O . GLU C 3 203 ? 144.254 151.971 215.307 1.00 72.34 203 GLU C O 1
ATOM 19500 N N . TRP C 3 204 ? 143.480 151.110 213.371 1.00 70.18 204 TRP C N 1
ATOM 19501 C CA . TRP C 3 204 ? 144.357 149.953 213.480 1.00 70.18 204 TRP C CA 1
ATOM 19502 C C . TRP C 3 204 ? 145.812 150.365 213.349 1.00 70.18 204 TRP C C 1
ATOM 19503 O O . TRP C 3 204 ? 146.674 149.830 214.053 1.00 70.18 204 TRP C O 1
ATOM 19514 N N . LEU C 3 205 ? 146.099 151.304 212.448 1.00 68.73 205 LEU C N 1
ATOM 19515 C CA . LEU C 3 205 ? 147.460 151.796 212.298 1.00 68.73 205 LEU C CA 1
ATOM 19516 C C . LEU C 3 205 ? 147.932 152.463 213.576 1.00 68.73 205 LEU C C 1
ATOM 19517 O O . LEU C 3 205 ? 149.042 152.203 214.049 1.00 68.73 205 LEU C O 1
ATOM 19522 N N . LEU C 3 206 ? 147.073 153.286 214.177 1.00 70.22 206 LEU C N 1
ATOM 19523 C CA . LEU C 3 206 ? 147.457 153.967 215.404 1.00 70.22 206 LEU C CA 1
ATOM 19524 C C . LEU C 3 206 ? 147.599 153.007 216.571 1.00 70.22 206 LEU C C 1
ATOM 19525 O O . LEU C 3 206 ? 148.337 153.303 217.514 1.00 70.22 206 LEU C O 1
ATOM 19530 N N . ASP C 3 207 ? 146.927 151.856 216.525 1.00 74.30 207 ASP C N 1
ATOM 19531 C CA . ASP C 3 207 ? 146.992 150.935 217.656 1.00 74.30 207 ASP C CA 1
ATOM 19532 C C . ASP C 3 207 ? 148.347 150.237 217.745 1.00 74.30 207 ASP C C 1
ATOM 19533 O O . ASP C 3 207 ? 149.027 150.324 218.774 1.00 74.30 207 ASP C O 1
ATOM 19538 N N . ASN C 3 208 ? 148.762 149.528 216.691 1.00 73.20 208 ASN C N 1
ATOM 19539 C CA . ASN C 3 208 ? 149.970 148.702 216.773 1.00 73.20 208 ASN C CA 1
ATOM 19540 C C . ASN C 3 208 ? 150.921 148.928 215.597 1.00 73.20 208 ASN C C 1
ATOM 19541 O O . ASN C 3 208 ? 150.995 148.122 214.674 1.00 73.20 208 ASN C O 1
ATOM 19546 N N . ILE C 3 209 ? 151.712 149.991 215.684 1.00 69.28 209 ILE C N 1
ATOM 19547 C CA . ILE C 3 209 ? 152.832 150.258 214.785 1.00 69.28 209 ILE C CA 1
ATOM 19548 C C . ILE C 3 209 ? 153.951 150.822 215.645 1.00 69.28 209 ILE C C 1
ATOM 19549 O O . ILE C 3 209 ? 153.725 151.777 216.396 1.00 69.28 209 ILE C O 1
ATOM 19554 N N . PRO C 3 210 ? 155.138 150.293 215.575 1.00 74.24 210 PRO C N 1
ATOM 19555 C CA . PRO C 3 210 ? 156.218 150.765 216.442 1.00 74.24 210 PRO C CA 1
ATOM 19556 C C . PRO C 3 210 ? 156.816 152.105 216.025 1.00 74.24 210 PRO C C 1
ATOM 19557 O O . PRO C 3 210 ? 157.972 152.226 215.660 1.00 74.24 210 PRO C O 1
ATOM 19561 N N . LEU C 3 211 ? 156.008 153.159 216.082 1.00 75.89 211 LEU C N 1
ATOM 19562 C CA . LEU C 3 211 ? 156.537 154.510 215.992 1.00 75.89 211 LEU C CA 1
ATOM 19563 C C . LEU C 3 211 ? 155.712 155.379 216.929 1.00 75.89 211 LEU C C 1
ATOM 19564 O O . LEU C 3 211 ? 154.781 154.899 217.579 1.00 75.89 211 LEU C O 1
ATOM 19569 N N . ASP C 3 212 ? 156.079 156.657 217.031 1.00 77.28 212 ASP C N 1
ATOM 19570 C CA . ASP C 3 212 ? 155.388 157.524 217.975 1.00 77.28 212 ASP C CA 1
ATOM 19571 C C . ASP C 3 212 ? 154.040 157.951 217.423 1.00 77.28 212 ASP C C 1
ATOM 19572 O O . ASP C 3 212 ? 153.940 158.532 216.341 1.00 77.28 212 ASP C O 1
ATOM 19577 N N . LYS C 3 213 ? 152.997 157.664 218.193 1.00 77.82 213 LYS C N 1
ATOM 19578 C CA . LYS C 3 213 ? 151.631 157.789 217.727 1.00 77.82 213 LYS C CA 1
ATOM 19579 C C . LYS C 3 213 ? 151.219 159.221 217.441 1.00 77.82 213 LYS C C 1
ATOM 19580 O O . LYS C 3 213 ? 150.212 159.424 216.765 1.00 77.82 213 LYS C O 1
ATOM 19586 N N . GLU C 3 214 ? 151.967 160.213 217.912 1.00 80.08 214 GLU C N 1
ATOM 19587 C CA . GLU C 3 214 ? 151.612 161.590 217.607 1.00 80.08 214 GLU C CA 1
ATOM 19588 C C . GLU C 3 214 ? 151.951 161.951 216.169 1.00 80.08 214 GLU C C 1
ATOM 19589 O O . GLU C 3 214 ? 151.151 162.594 215.482 1.00 80.08 214 GLU C O 1
ATOM 19595 N N . VAL C 3 215 ? 153.128 161.544 215.697 1.00 73.09 215 VAL C N 1
ATOM 19596 C CA . VAL C 3 215 ? 153.519 161.846 214.328 1.00 73.09 215 VAL C CA 1
ATOM 19597 C C . VAL C 3 215 ? 152.619 161.119 213.353 1.00 73.09 215 VAL C C 1
ATOM 19598 O O . VAL C 3 215 ? 152.088 161.717 212.412 1.00 73.09 215 VAL C O 1
ATOM 19602 N N . LEU C 3 216 ? 152.397 159.831 213.590 1.00 74.07 216 LEU C N 1
ATOM 19603 C CA . LEU C 3 216 ? 151.508 159.065 212.730 1.00 74.07 216 LEU C CA 1
ATOM 19604 C C . LEU C 3 216 ? 150.071 159.531 212.858 1.00 74.07 216 LEU C C 1
ATOM 19605 O O . LEU C 3 216 ? 149.321 159.490 211.880 1.00 74.07 216 LEU C O 1
ATOM 19610 N N . ARG C 3 217 ? 149.693 160.009 214.035 1.00 76.60 217 ARG C N 1
ATOM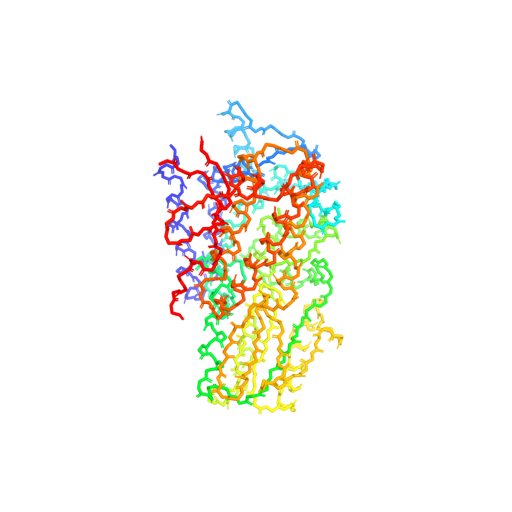 19611 C CA . ARG C 3 217 ? 148.379 160.591 214.237 1.00 76.60 217 ARG C CA 1
ATOM 19612 C C . ARG C 3 217 ? 148.191 161.839 213.389 1.00 76.60 217 ARG C C 1
ATOM 19613 O O . ARG C 3 217 ? 147.130 162.034 212.790 1.00 76.60 217 ARG C O 1
ATOM 19621 N N . LYS C 3 218 ? 149.222 162.676 213.300 1.00 76.54 218 LYS C N 1
ATOM 19622 C CA . LYS C 3 218 ? 149.137 163.865 212.460 1.00 76.54 218 LYS C CA 1
ATOM 19623 C C . LYS C 3 218 ? 149.193 163.501 210.990 1.00 76.54 218 LYS C C 1
ATOM 19624 O O . LYS C 3 218 ? 148.654 164.223 210.148 1.00 76.54 218 LYS C O 1
ATOM 19630 N N . TRP C 3 219 ? 149.857 162.394 210.660 1.00 72.14 219 TRP C N 1
ATOM 19631 C CA . TRP C 3 219 ? 149.939 161.976 209.268 1.00 72.14 219 TRP C CA 1
ATOM 19632 C C . TRP C 3 219 ? 148.603 161.466 208.758 1.00 72.14 219 TRP C C 1
ATOM 19633 O O . TRP C 3 219 ? 148.130 161.902 207.703 1.00 72.14 219 TRP C O 1
ATOM 19644 N N . LEU C 3 220 ? 147.963 160.567 209.506 1.00 71.40 220 LEU C N 1
ATOM 19645 C CA . LEU C 3 220 ? 146.759 159.915 209.006 1.00 71.40 220 LEU C CA 1
ATOM 19646 C C . LEU C 3 220 ? 145.580 160.874 208.968 1.00 71.40 220 LEU C C 1
ATOM 19647 O O . LEU C 3 220 ? 144.633 160.668 208.204 1.00 71.40 220 LEU C O 1
ATOM 19652 N N . LYS C 3 221 ? 145.612 161.920 209.793 1.00 78.40 221 LYS C N 1
ATOM 19653 C CA . LYS C 3 221 ? 144.590 162.955 209.699 1.00 78.40 221 LYS C CA 1
ATOM 19654 C C . LYS C 3 221 ? 144.721 163.721 208.393 1.00 78.40 221 LYS C C 1
ATOM 19655 O O . LYS C 3 221 ? 143.721 164.135 207.799 1.00 78.40 221 LYS C O 1
ATOM 19661 N N . SER C 3 222 ? 145.951 163.863 207.900 1.00 77.34 222 SER C N 1
ATOM 19662 C CA . SER C 3 222 ? 146.244 164.852 206.871 1.00 77.34 222 SER C CA 1
ATOM 19663 C C . SER C 3 222 ? 145.768 164.433 205.487 1.00 77.34 222 SER C C 1
ATOM 19664 O O . SER C 3 222 ? 145.987 165.169 204.519 1.00 77.34 222 SER C O 1
ATOM 19667 N N . GLY C 3 223 ? 145.132 163.272 205.356 1.00 78.45 223 GLY C N 1
ATOM 19668 C CA . GLY C 3 223 ? 144.938 162.672 204.065 1.00 78.45 223 GLY C CA 1
ATOM 19669 C C . GLY C 3 223 ? 146.237 162.225 203.447 1.00 78.45 223 GLY C C 1
ATOM 19670 O O . GLY C 3 223 ? 146.679 162.831 202.467 1.00 78.45 223 GLY C O 1
ATOM 19671 N N . PHE C 3 224 ? 146.854 161.196 204.020 1.00 76.31 224 PHE C N 1
ATOM 19672 C CA . PHE C 3 224 ? 148.302 161.008 204.093 1.00 76.31 224 PHE C CA 1
ATOM 19673 C C . PHE C 3 224 ? 148.908 160.830 202.705 1.00 76.31 224 PHE C C 1
ATOM 19674 O O . PHE C 3 224 ? 149.828 161.582 202.361 1.00 76.31 224 PHE C O 1
ATOM 19682 N N . VAL C 3 225 ? 148.484 159.848 201.920 1.00 79.98 225 VAL C N 1
ATOM 19683 C CA . VAL C 3 225 ? 148.960 159.767 200.547 1.00 79.98 225 VAL C CA 1
ATOM 19684 C C . VAL C 3 225 ? 147.741 159.999 199.660 1.00 79.98 225 VAL C C 1
ATOM 19685 O O . VAL C 3 225 ? 146.620 159.649 200.050 1.00 79.98 225 VAL C O 1
ATOM 19689 N N . TRP C 3 226 ? 147.945 160.659 198.512 1.00 85.43 226 TRP C N 1
ATOM 19690 C CA . TRP C 3 226 ? 146.872 161.012 197.589 1.00 85.43 226 TRP C CA 1
ATOM 19691 C C . TRP C 3 226 ? 146.111 159.786 197.122 1.00 85.43 226 TRP C C 1
ATOM 19692 O O . TRP C 3 226 ? 146.699 158.742 196.824 1.00 85.43 226 TRP C O 1
ATOM 19703 N N . LYS C 3 227 ? 144.785 159.927 197.038 1.00 84.62 227 LYS C N 1
ATOM 19704 C CA . LYS C 3 227 ? 143.889 158.775 197.038 1.00 84.62 227 LYS C CA 1
ATOM 19705 C C . LYS C 3 227 ? 143.895 157.983 195.739 1.00 84.62 227 LYS C C 1
ATOM 19706 O O . LYS C 3 227 ? 143.045 157.103 195.572 1.00 84.62 227 LYS C O 1
ATOM 19712 N N . GLN C 3 228 ? 144.800 158.269 194.817 1.00 84.71 228 GLN C N 1
ATOM 19713 C CA . GLN C 3 228 ? 145.197 157.296 193.817 1.00 84.71 228 GLN C CA 1
ATOM 19714 C C . GLN C 3 228 ? 146.620 156.858 194.162 1.00 84.71 228 GLN C C 1
ATOM 19715 O O . GLN C 3 228 ? 147.604 157.454 193.712 1.00 84.71 228 GLN C O 1
ATOM 19721 N N . GLN C 3 229 ? 146.696 155.815 194.983 1.00 80.52 229 GLN C N 1
ATOM 19722 C CA . GLN C 3 229 ? 147.821 155.137 195.608 1.00 80.52 229 GLN C CA 1
ATOM 19723 C C . GLN C 3 229 ? 147.372 153.692 195.731 1.00 80.52 229 GLN C C 1
ATOM 19724 O O . GLN C 3 229 ? 146.196 153.432 195.969 1.00 80.52 229 GLN C O 1
ATOM 19730 N N . LEU C 3 230 ? 148.288 152.753 195.525 1.00 74.82 230 LEU C N 1
ATOM 19731 C CA . LEU C 3 230 ? 147.870 151.360 195.415 1.00 74.82 230 LEU C CA 1
ATOM 19732 C C . LEU C 3 230 ? 148.543 150.460 196.443 1.00 74.82 230 LEU C C 1
ATOM 19733 O O . LEU C 3 230 ? 148.759 149.282 196.164 1.00 74.82 230 LEU C O 1
ATOM 19738 N N . PHE C 3 231 ? 148.857 151.001 197.622 1.00 70.59 231 PHE C N 1
ATOM 19739 C CA . PHE C 3 231 ? 149.524 150.475 198.823 1.00 70.59 231 PHE C CA 1
ATOM 19740 C C . PHE C 3 231 ? 150.552 149.369 198.553 1.00 70.59 231 PHE C C 1
ATOM 19741 O O . PHE C 3 231 ? 150.497 148.302 199.165 1.00 70.59 231 PHE C O 1
ATOM 19749 N N . PRO C 3 232 ? 151.555 149.608 197.695 1.00 62.10 232 PRO C N 1
ATOM 19750 C CA . PRO C 3 232 ? 152.367 148.457 197.321 1.00 62.10 232 PRO C CA 1
ATOM 19751 C C . PRO C 3 232 ? 153.352 148.012 198.400 1.00 62.10 232 PRO C C 1
ATOM 19752 O O . PRO C 3 232 ? 153.043 147.080 199.143 1.00 62.10 232 PRO C O 1
ATOM 19756 N N . GLY C 3 241 ? 156.742 159.568 199.824 1.00 74.56 241 GLY C N 1
ATOM 19757 C CA . GLY C 3 241 ? 156.036 158.344 199.487 1.00 74.56 241 GLY C CA 1
ATOM 19758 C C . GLY C 3 241 ? 156.869 157.144 199.858 1.00 74.56 241 GLY C C 1
ATOM 19759 O O . GLY C 3 241 ? 156.557 156.019 199.487 1.00 74.56 241 GLY C O 1
ATOM 19760 N N . VAL C 3 242 ? 157.941 157.420 200.608 1.00 74.54 242 VAL C N 1
ATOM 19761 C CA . VAL C 3 242 ? 158.940 156.439 201.037 1.00 74.54 242 VAL C CA 1
ATOM 19762 C C . VAL C 3 242 ? 158.439 155.527 202.140 1.00 74.54 242 VAL C C 1
ATOM 19763 O O . VAL C 3 242 ? 158.808 154.348 202.192 1.00 74.54 242 VAL C O 1
ATOM 19767 N N . ILE C 3 243 ? 157.594 156.050 203.017 1.00 73.46 243 ILE C N 1
ATOM 19768 C CA . ILE C 3 243 ? 157.188 155.370 204.227 1.00 73.46 243 ILE C CA 1
ATOM 19769 C C . ILE C 3 243 ? 156.005 154.437 204.000 1.00 73.46 243 ILE C C 1
ATOM 19770 O O . ILE C 3 243 ? 155.838 153.475 204.754 1.00 73.46 243 ILE C O 1
ATOM 19775 N N . SER C 3 244 ? 155.209 154.664 202.971 1.00 69.66 244 SER C N 1
ATOM 19776 C CA . SER C 3 244 ? 154.036 153.848 202.702 1.00 69.66 244 SER C CA 1
ATOM 19777 C C . SER C 3 244 ? 154.302 152.372 202.391 1.00 69.66 244 SER C C 1
ATOM 19778 O O . SER C 3 244 ? 153.459 151.549 202.760 1.00 69.66 244 SER C O 1
ATOM 19781 N N . PRO C 3 245 ? 155.412 151.957 201.760 1.00 68.80 245 PRO C N 1
ATOM 19782 C CA . PRO C 3 245 ? 155.675 150.522 201.730 1.00 68.80 245 PRO C CA 1
ATOM 19783 C C . PRO C 3 245 ? 156.033 149.942 203.071 1.00 68.80 245 PRO C C 1
ATOM 19784 O O . PRO C 3 245 ? 155.747 148.764 203.293 1.00 68.80 245 PRO C O 1
ATOM 19788 N N . MET C 3 246 ? 156.641 150.712 203.972 1.00 70.82 246 MET C N 1
ATOM 19789 C CA . MET C 3 246 ? 156.933 150.188 205.303 1.00 70.82 246 MET C CA 1
ATOM 19790 C C . MET C 3 246 ? 155.643 149.912 206.057 1.00 70.82 246 MET C C 1
ATOM 19791 O O . MET C 3 246 ? 155.499 148.867 206.701 1.00 70.82 246 MET C O 1
ATOM 19796 N N . LEU C 3 247 ? 154.676 150.822 205.937 1.00 71.07 247 LEU C N 1
ATOM 19797 C CA . LEU C 3 247 ? 153.348 150.608 206.494 1.00 71.07 247 LEU C CA 1
ATOM 19798 C C . LEU C 3 247 ? 152.667 149.412 205.853 1.00 71.07 247 LEU C C 1
ATOM 19799 O O . LEU C 3 247 ? 152.145 148.539 206.550 1.00 71.07 247 LEU C O 1
ATOM 19804 N N . ALA C 3 248 ? 152.681 149.339 204.524 1.00 69.00 248 ALA C N 1
ATOM 19805 C CA . ALA C 3 248 ? 151.940 148.280 203.858 1.00 69.00 248 ALA C CA 1
ATOM 19806 C C . ALA C 3 248 ? 152.636 146.935 203.969 1.00 69.00 248 ALA C C 1
ATOM 19807 O O . ALA C 3 248 ? 152.038 145.911 203.637 1.00 69.00 248 ALA C O 1
ATOM 19809 N N . ASN C 3 249 ? 153.896 146.909 204.401 1.00 69.24 249 ASN C N 1
ATOM 19810 C CA . ASN C 3 249 ? 154.479 145.650 204.839 1.00 69.24 249 ASN C CA 1
ATOM 19811 C C . ASN C 3 249 ? 154.091 145.316 206.259 1.00 69.24 249 ASN C C 1
ATOM 19812 O O . ASN C 3 249 ? 153.793 144.156 206.545 1.00 69.24 249 ASN C O 1
ATOM 19817 N N . MET C 3 250 ? 154.089 146.299 207.161 1.00 69.74 250 MET C N 1
ATOM 19818 C CA . MET C 3 250 ? 153.770 145.992 208.547 1.00 69.74 250 MET C CA 1
ATOM 19819 C C . MET C 3 250 ? 152.316 145.605 208.722 1.00 69.74 250 MET C C 1
ATOM 19820 O O . MET C 3 250 ? 151.989 144.863 209.649 1.00 69.74 250 MET C O 1
ATOM 19825 N N . THR C 3 251 ? 151.434 146.063 207.843 1.00 67.81 251 THR C N 1
ATOM 19826 C CA . THR C 3 251 ? 150.043 145.682 207.997 1.00 67.81 251 THR C CA 1
ATOM 19827 C C . THR C 3 251 ? 149.766 144.273 207.537 1.00 67.81 251 THR C C 1
ATOM 19828 O O . THR C 3 251 ? 148.675 143.768 207.792 1.00 67.81 251 THR C O 1
ATOM 19832 N N . LEU C 3 252 ? 150.709 143.628 206.874 1.00 66.25 252 LEU C N 1
ATOM 19833 C CA . LEU C 3 252 ? 150.497 142.315 206.295 1.00 66.25 252 LEU C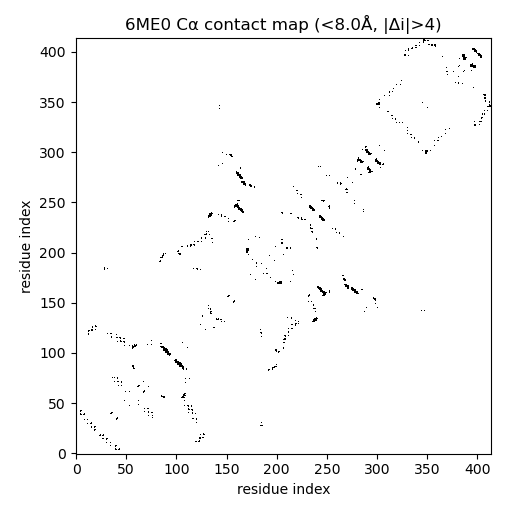 CA 1
ATOM 19834 C C . LEU C 3 252 ? 151.575 141.361 206.761 1.00 66.25 252 LEU C C 1
ATOM 19835 O O . LEU C 3 252 ? 152.263 140.728 205.964 1.00 66.25 252 LEU C O 1
ATOM 19840 N N . ASP C 3 253 ? 151.786 141.277 208.067 1.00 70.32 253 ASP C N 1
ATOM 19841 C CA . ASP C 3 253 ? 152.813 140.386 208.586 1.00 70.32 253 ASP C CA 1
ATOM 19842 C C . ASP C 3 253 ? 152.276 139.312 209.514 1.00 70.32 253 ASP C C 1
ATOM 19843 O O . ASP C 3 253 ? 153.061 138.521 210.049 1.00 70.32 253 ASP C O 1
ATOM 19848 N N . GLY C 3 254 ? 150.974 139.251 209.722 1.00 71.94 254 GLY C N 1
ATOM 19849 C CA . GLY C 3 254 ? 150.439 138.186 210.529 1.00 71.94 254 GLY C CA 1
ATOM 19850 C C . GLY C 3 254 ? 149.983 136.994 209.737 1.00 71.94 254 GLY C C 1
ATOM 19851 O O . GLY C 3 254 ? 149.548 136.006 210.338 1.00 71.94 254 GLY C O 1
ATOM 19852 N N . MET C 3 255 ? 150.077 137.052 208.406 1.00 72.88 255 MET C N 1
ATOM 19853 C CA . MET C 3 255 ? 149.505 136.006 207.570 1.00 72.88 255 MET C CA 1
ATOM 19854 C C . MET C 3 255 ? 150.252 134.695 207.713 1.00 72.88 255 MET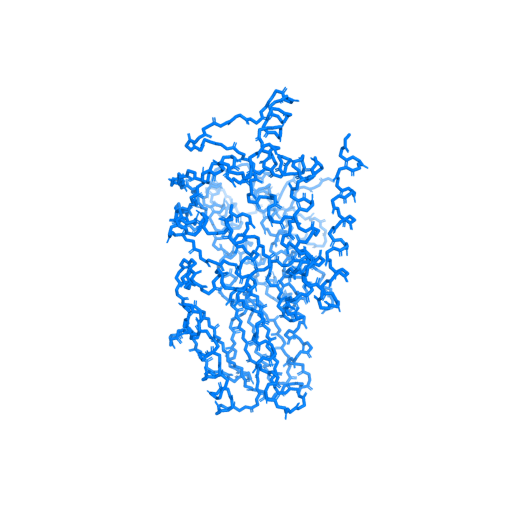 C C 1
ATOM 19855 O O . MET C 3 255 ? 149.630 133.632 207.767 1.00 72.88 255 MET C O 1
ATOM 19860 N N . GLU C 3 256 ? 151.579 134.749 207.818 1.00 73.50 256 GLU C N 1
ATOM 19861 C CA . GLU C 3 256 ? 152.355 133.517 207.910 1.00 73.50 256 GLU C CA 1
ATOM 19862 C C . GLU C 3 256 ? 152.119 132.814 209.239 1.00 73.50 256 GLU C C 1
ATOM 19863 O O . GLU C 3 256 ? 151.963 131.588 209.285 1.00 73.50 256 GLU C O 1
ATOM 19869 N N . GLU C 3 257 ? 152.044 133.581 210.326 1.00 76.83 257 GLU C N 1
ATOM 19870 C CA . GLU C 3 257 ? 151.790 132.995 211.635 1.00 76.83 257 GLU C CA 1
ATOM 19871 C C . GLU C 3 257 ? 150.374 132.453 211.728 1.00 76.83 257 GLU C C 1
ATOM 19872 O O . GLU C 3 257 ? 150.164 131.327 212.186 1.00 76.83 257 GLU C O 1
ATOM 19878 N N . LEU C 3 258 ? 149.390 133.212 211.246 1.00 73.96 258 LEU C N 1
ATOM 19879 C CA . LEU C 3 258 ? 148.015 132.738 211.328 1.00 73.96 258 LEU C CA 1
ATOM 19880 C C . LEU C 3 258 ? 147.728 131.653 210.303 1.00 73.96 258 LEU C C 1
ATOM 19881 O O . LEU C 3 258 ? 146.659 131.037 210.328 1.00 73.96 258 LEU C O 1
ATOM 19886 N N . LEU C 3 259 ? 148.650 131.415 209.379 1.00 72.33 259 LEU C N 1
ATOM 19887 C CA . LEU C 3 259 ? 148.559 130.193 208.601 1.00 72.33 259 LEU C CA 1
ATOM 19888 C C . LEU C 3 259 ? 149.549 129.150 209.086 1.00 72.33 259 LEU C C 1
ATOM 19889 O O . LEU C 3 259 ? 149.750 128.130 208.425 1.00 72.33 259 LEU C O 1
ATOM 19894 N N . LYS C 3 260 ? 150.188 129.382 210.228 1.00 73.51 260 LYS C N 1
ATOM 19895 C CA . LYS C 3 260 ? 150.661 128.205 210.945 1.00 73.51 260 LYS C CA 1
ATOM 19896 C C . LYS C 3 260 ? 149.647 127.725 211.969 1.00 73.51 260 LYS C C 1
ATOM 19897 O O . LYS C 3 260 ? 150.015 127.024 212.916 1.00 73.51 260 LYS C O 1
ATOM 19903 N N . LYS C 3 261 ? 148.387 128.120 211.807 1.00 73.71 261 LYS C N 1
ATOM 19904 C CA . LYS C 3 261 ? 147.286 127.456 212.482 1.00 73.71 261 LYS C CA 1
ATOM 19905 C C . LYS C 3 261 ? 147.030 126.087 211.870 1.00 73.71 261 LYS C C 1
ATOM 19906 O O . LYS C 3 261 ? 146.568 125.170 212.555 1.00 73.71 261 LYS C O 1
ATOM 19912 N N . HIS C 3 262 ? 147.319 125.933 210.576 1.00 74.61 262 HIS C N 1
ATOM 19913 C CA . HIS C 3 262 ? 147.241 124.630 209.923 1.00 74.61 262 HIS C CA 1
ATOM 19914 C C . HIS C 3 262 ? 148.558 123.887 210.059 1.00 74.61 262 HIS C C 1
ATOM 19915 O O . HIS C 3 262 ? 149.629 124.451 209.825 1.00 74.61 262 HIS C O 1
ATOM 19922 N N . LEU C 3 263 ? 148.481 122.612 210.413 1.00 77.65 263 LEU C N 1
ATOM 19923 C CA . LEU C 3 263 ? 149.674 121.832 210.728 1.00 77.65 263 LEU C CA 1
ATOM 19924 C C . LEU C 3 263 ? 149.672 120.536 209.922 1.00 77.65 263 LEU C C 1
ATOM 19925 O O . LEU C 3 263 ? 149.039 119.552 210.311 1.00 77.65 263 LEU C O 1
ATOM 19930 N N . ARG C 3 264 ? 150.381 120.550 208.801 1.00 77.06 264 ARG C N 1
ATOM 19931 C CA . ARG C 3 264 ? 150.680 119.376 207.989 1.00 77.06 264 ARG C CA 1
ATOM 19932 C C . ARG C 3 264 ? 152.147 119.517 207.583 1.00 77.06 264 ARG C C 1
ATOM 19933 O O . ARG C 3 264 ? 152.865 120.352 208.142 1.00 77.06 264 ARG C O 1
ATOM 19941 N N . LYS C 3 265 ? 152.619 118.718 206.619 1.00 82.16 265 LYS C N 1
ATOM 19942 C CA . LYS C 3 265 ? 154.065 118.676 206.376 1.00 82.16 265 LYS C CA 1
ATOM 19943 C C . LYS C 3 265 ? 154.569 119.849 205.529 1.00 82.16 265 LYS C C 1
ATOM 19944 O O . LYS C 3 265 ? 155.340 120.677 206.023 1.00 82.16 265 LYS C O 1
ATOM 19950 N N . GLN C 3 266 ? 154.143 119.949 204.268 1.00 75.88 266 GLN C N 1
ATOM 19951 C CA . GLN C 3 266 ? 154.479 121.055 203.380 1.00 75.88 266 GLN C CA 1
ATOM 19952 C C . GLN C 3 266 ? 153.211 121.618 202.770 1.00 75.88 266 GLN C C 1
ATOM 19953 O O . GLN C 3 266 ? 153.236 122.110 201.643 1.00 75.88 266 GLN C O 1
ATOM 19959 N N . LYS C 3 267 ? 152.098 121.524 203.492 1.00 73.38 267 LYS C N 1
ATOM 19960 C CA . LYS C 3 267 ? 150.795 121.810 202.903 1.00 73.38 267 LYS C CA 1
ATOM 19961 C C . LYS C 3 267 ? 150.564 123.309 202.750 1.00 73.38 267 LYS C C 1
ATOM 19962 O O . LYS C 3 267 ? 150.498 123.824 201.630 1.00 73.38 267 LYS C O 1
ATOM 19968 N N . VAL C 3 268 ? 150.462 124.034 203.860 1.00 69.06 268 VAL C N 1
ATOM 19969 C CA . VAL C 3 268 ? 150.312 125.480 203.776 1.00 69.06 268 VAL C CA 1
ATOM 19970 C C . VAL C 3 268 ? 151.697 126.097 203.699 1.00 69.06 268 VAL C C 1
ATOM 19971 O O . VAL C 3 268 ? 152.525 125.920 204.593 1.00 69.06 268 VAL C O 1
ATOM 19975 N N . ASN C 3 269 ? 151.957 126.781 202.599 1.00 68.11 269 ASN C N 1
ATOM 19976 C CA . ASN C 3 269 ? 153.043 127.730 202.483 1.00 68.11 269 ASN C CA 1
ATOM 19977 C C . ASN C 3 269 ? 152.453 128.985 201.871 1.00 68.11 269 ASN C C 1
ATOM 19978 O O . ASN C 3 269 ? 151.683 128.906 200.908 1.00 68.11 269 ASN C O 1
ATOM 19983 N N . LEU C 3 270 ? 152.767 130.130 202.456 1.00 66.04 270 LEU C N 1
ATOM 19984 C CA . LEU C 3 270 ? 152.340 131.399 201.903 1.00 66.04 270 LEU C CA 1
ATOM 19985 C C . LEU C 3 270 ? 153.536 132.068 201.272 1.00 66.04 270 LEU C C 1
ATOM 19986 O O . LEU C 3 270 ? 154.597 132.158 201.885 1.00 66.04 270 LEU C O 1
ATOM 19991 N N . ILE C 3 271 ? 153.362 132.525 200.041 1.00 61.85 271 ILE C N 1
ATOM 19992 C CA . ILE C 3 271 ? 154.354 133.336 199.362 1.00 61.85 271 ILE C CA 1
ATOM 19993 C C . ILE C 3 271 ? 153.683 134.635 198.976 1.00 61.85 271 ILE C C 1
ATOM 19994 O O . ILE C 3 271 ? 152.656 134.628 198.289 1.00 61.85 271 ILE C O 1
ATOM 19999 N N . ARG C 3 272 ? 154.242 135.741 199.435 1.00 61.00 272 ARG C N 1
ATOM 20000 C CA . ARG C 3 272 ? 153.640 137.046 199.275 1.00 61.00 272 ARG C CA 1
ATOM 20001 C C . ARG C 3 272 ? 154.679 138.002 198.747 1.00 61.00 272 ARG C C 1
ATOM 20002 O O . ARG C 3 272 ? 155.728 138.186 199.365 1.00 61.00 272 ARG C O 1
ATOM 20010 N N . TYR C 3 273 ? 154.390 138.605 197.613 1.00 59.99 273 TYR C N 1
ATOM 20011 C CA . TYR C 3 273 ? 155.095 139.795 197.187 1.00 59.99 273 TYR C CA 1
ATOM 20012 C C . TYR C 3 273 ? 154.071 140.909 197.285 1.00 59.99 273 TYR C C 1
ATOM 20013 O O . TYR C 3 273 ? 152.873 140.640 197.153 1.00 59.99 273 TYR C O 1
ATOM 20022 N N . ALA C 3 274 ? 154.552 142.147 197.343 1.00 61.90 274 ALA C N 1
ATOM 20023 C CA . ALA C 3 274 ? 154.129 143.233 198.246 1.00 61.90 274 ALA C CA 1
ATOM 20024 C C . ALA C 3 274 ? 152.648 143.159 198.601 1.00 61.90 274 ALA C C 1
ATOM 20025 O O . ALA C 3 274 ? 152.313 143.142 199.793 1.00 61.90 274 ALA C O 1
ATOM 20027 N N . ASP C 3 275 ? 151.744 143.101 197.646 1.00 66.99 275 ASP C N 1
ATOM 20028 C CA . ASP C 3 275 ? 150.351 142.905 197.996 1.00 66.99 275 ASP C CA 1
ATOM 20029 C C . ASP C 3 275 ? 149.756 141.671 197.353 1.00 66.99 275 ASP C C 1
ATOM 20030 O O . ASP C 3 275 ? 148.658 141.262 197.728 1.00 66.99 275 ASP C O 1
ATOM 20035 N N . ASP C 3 276 ? 150.455 141.067 196.407 1.00 67.85 276 ASP C N 1
ATOM 20036 C CA . ASP C 3 276 ? 149.919 139.984 195.602 1.00 67.85 276 ASP C CA 1
ATOM 20037 C C . ASP C 3 276 ? 150.479 138.676 196.125 1.00 67.85 276 ASP C C 1
ATOM 20038 O O . ASP C 3 276 ? 151.636 138.347 195.855 1.00 67.85 276 ASP C O 1
ATOM 20043 N N . PHE C 3 277 ? 149.677 137.939 196.875 1.00 66.21 277 PHE C N 1
ATOM 20044 C CA . PHE C 3 277 ? 150.135 136.668 197.394 1.00 66.21 277 PHE C CA 1
ATOM 20045 C C . PHE C 3 277 ? 149.376 135.526 196.753 1.00 66.21 277 PHE C C 1
ATOM 20046 O O . PHE C 3 277 ? 148.284 135.701 196.206 1.00 66.21 277 PHE C O 1
ATOM 20054 N N . VAL C 3 278 ? 149.989 134.349 196.820 1.00 64.64 278 VAL C N 1
ATOM 20055 C CA . VAL C 3 278 ? 149.321 133.080 196.562 1.00 64.64 278 VAL C CA 1
ATOM 20056 C C . VAL C 3 278 ? 149.589 132.170 197.749 1.00 64.64 278 VAL C C 1
ATOM 20057 O O . VAL C 3 278 ? 150.605 132.322 198.437 1.00 64.64 278 VAL C O 1
ATOM 20061 N N . VAL C 3 279 ? 148.664 131.250 198.012 1.00 62.25 279 VAL C N 1
ATOM 20062 C CA . VAL C 3 279 ? 148.760 130.339 199.140 1.00 62.25 279 VAL C CA 1
ATOM 20063 C C . VAL C 3 279 ? 148.804 128.938 198.566 1.00 62.25 279 VAL C C 1
ATOM 20064 O O . VAL C 3 279 ? 148.192 128.682 197.525 1.00 62.25 279 VAL C O 1
ATOM 20068 N N . THR C 3 280 ? 149.521 128.036 199.224 1.00 67.01 280 THR C N 1
ATOM 20069 C CA . THR C 3 280 ? 149.492 126.638 198.829 1.00 67.01 280 THR C CA 1
ATOM 20070 C C . THR C 3 280 ? 148.614 125.842 199.791 1.00 67.01 280 THR C C 1
ATOM 20071 O O . THR C 3 280 ? 148.144 126.351 200.807 1.00 67.01 280 THR C O 1
ATOM 20075 N N . GLY C 3 281 ? 148.388 124.576 199.484 1.00 71.18 281 GLY C N 1
ATOM 20076 C CA . GLY C 3 281 ? 147.542 123.763 200.326 1.00 71.18 281 GLY C CA 1
ATOM 20077 C C . GLY C 3 281 ? 147.701 122.302 199.992 1.00 71.18 281 GLY C C 1
ATOM 20078 O O . GLY C 3 281 ? 148.789 121.842 199.652 1.00 71.18 281 GLY C O 1
ATOM 20079 N N . GLU C 3 282 ? 146.618 121.555 200.168 1.00 72.66 282 GLU C N 1
ATOM 20080 C CA . GLU C 3 282 ? 146.539 120.222 199.599 1.00 72.66 282 GLU C CA 1
ATOM 20081 C C . GLU C 3 282 ? 145.190 119.897 199.000 1.00 72.66 282 GLU C C 1
ATOM 20082 O O . GLU C 3 282 ? 145.068 118.842 198.375 1.00 72.66 282 GLU C O 1
ATOM 20088 N N . SER C 3 283 ? 144.177 120.740 199.154 1.00 69.03 283 SER C N 1
ATOM 20089 C CA . SER C 3 283 ? 142.839 120.393 198.705 1.00 69.03 283 SER C CA 1
ATOM 20090 C C . SER C 3 283 ? 142.029 121.663 198.542 1.00 69.03 283 SER C C 1
ATOM 20091 O O . SER C 3 283 ? 142.420 122.730 199.010 1.00 69.03 283 SER C O 1
ATOM 20094 N N . LYS C 3 284 ? 140.870 121.526 197.897 1.00 70.61 284 LYS C N 1
ATOM 20095 C CA . LYS C 3 284 ? 140.019 122.674 197.616 1.00 70.61 284 LYS C CA 1
ATOM 20096 C C . LYS C 3 284 ? 139.321 123.222 198.843 1.00 70.61 284 LYS C C 1
ATOM 20097 O O . LYS C 3 284 ? 139.105 124.433 198.912 1.00 70.61 284 LYS C O 1
ATOM 20103 N N . GLU C 3 285 ? 138.937 122.376 199.794 1.00 71.95 285 GLU C N 1
ATOM 20104 C CA . GLU C 3 285 ? 138.218 122.863 200.963 1.00 71.95 285 GLU C CA 1
ATOM 20105 C C . GLU C 3 285 ? 139.152 123.447 202.012 1.00 71.95 285 GLU C C 1
ATOM 20106 O O . GLU C 3 285 ? 138.771 124.389 202.715 1.00 71.95 285 GLU C O 1
ATOM 20112 N N . THR C 3 286 ? 140.377 122.935 202.111 1.00 70.54 286 THR C N 1
ATOM 20113 C CA . THR C 3 286 ? 141.345 123.487 203.038 1.00 70.54 286 THR C CA 1
ATOM 20114 C C . THR C 3 286 ? 141.845 124.848 202.598 1.00 70.54 286 THR C C 1
ATOM 20115 O O . THR C 3 286 ? 142.094 125.719 203.440 1.00 70.54 286 THR C O 1
ATOM 20119 N N . LEU C 3 287 ? 141.929 125.084 201.296 1.00 68.51 287 LEU C N 1
ATOM 20120 C CA . LEU C 3 287 ? 142.144 126.450 200.865 1.00 68.51 287 LEU C CA 1
ATOM 20121 C C . LEU C 3 287 ? 140.928 127.321 201.131 1.00 68.51 287 LEU C C 1
ATOM 20122 O O . LEU C 3 287 ? 141.075 128.537 201.217 1.00 68.51 287 LEU C O 1
ATOM 20127 N N . GLU C 3 288 ? 139.744 126.743 201.340 1.00 70.15 288 GLU C N 1
ATOM 20128 C CA . GLU C 3 288 ? 138.620 127.587 201.727 1.00 70.15 288 GLU C CA 1
ATOM 20129 C C . GLU C 3 288 ? 138.595 127.875 203.222 1.00 70.15 288 GLU C C 1
ATOM 20130 O O . GLU C 3 288 ? 138.109 128.944 203.635 1.00 70.15 288 GLU C O 1
ATOM 20136 N N . LYS C 3 289 ? 139.147 126.964 204.029 1.00 70.59 289 LYS C N 1
ATOM 20137 C CA . LYS C 3 289 ? 139.569 127.333 205.376 1.00 70.59 289 LYS C CA 1
ATOM 20138 C C . LYS C 3 289 ? 140.512 128.523 205.331 1.00 70.59 289 LYS C C 1
ATOM 20139 O O . LYS C 3 289 ? 140.367 129.464 206.115 1.00 70.59 289 LYS C O 1
ATOM 20145 N N . VAL C 3 290 ? 141.469 128.501 204.398 1.00 68.74 290 VAL C N 1
ATOM 20146 C CA . VAL C 3 290 ? 142.435 129.594 204.281 1.00 68.74 290 VAL C CA 1
ATOM 20147 C C . VAL C 3 290 ? 141.763 130.893 203.825 1.00 68.74 290 VAL C C 1
ATOM 20148 O O . VAL C 3 290 ? 142.125 131.973 204.301 1.00 68.74 290 VAL C O 1
ATOM 20152 N N . THR C 3 291 ? 140.760 130.814 202.935 1.00 67.18 291 THR C N 1
ATOM 20153 C CA . THR C 3 291 ? 139.985 132.005 202.567 1.00 67.18 291 THR C CA 1
ATOM 20154 C C . THR C 3 291 ? 139.306 132.623 203.769 1.00 67.18 291 THR C C 1
ATOM 20155 O O . THR C 3 291 ? 139.381 133.838 203.972 1.00 67.18 291 THR C O 1
ATOM 20159 N N . THR C 3 292 ? 138.626 131.803 204.569 1.00 68.72 292 THR C N 1
ATOM 20160 C CA . THR C 3 292 ? 137.929 132.342 205.732 1.00 68.72 292 THR C CA 1
ATOM 20161 C C . THR C 3 292 ? 138.904 132.862 206.781 1.00 68.72 292 THR C C 1
ATOM 20162 O O . THR C 3 292 ? 138.642 133.890 207.412 1.00 68.72 292 THR C O 1
ATOM 20166 N N . VAL C 3 293 ? 140.057 132.200 206.938 1.00 68.20 293 VAL C N 1
ATOM 20167 C CA . VAL C 3 293 ? 141.071 132.656 207.890 1.00 68.20 293 VAL C CA 1
ATOM 20168 C C . VAL C 3 293 ? 141.646 134.002 207.472 1.00 68.20 293 VAL C C 1
ATOM 20169 O O . VAL C 3 293 ? 141.701 134.944 208.269 1.00 68.20 293 VAL C O 1
ATOM 20173 N N . ILE C 3 294 ? 142.067 134.120 206.214 1.00 68.89 294 ILE C N 1
ATOM 20174 C CA . ILE C 3 294 ? 142.677 135.355 205.746 1.00 68.89 294 ILE C CA 1
ATOM 20175 C C . ILE C 3 294 ? 141.649 136.476 205.673 1.00 68.89 294 ILE C C 1
ATOM 20176 O O . ILE C 3 294 ? 141.977 137.634 205.940 1.00 68.89 294 ILE C O 1
ATOM 20181 N N . GLN C 3 295 ? 140.383 136.166 205.395 1.00 69.72 295 GLN C N 1
ATOM 20182 C CA . GLN C 3 295 ? 139.395 137.237 205.421 1.00 69.72 295 GLN C CA 1
ATOM 20183 C C . GLN C 3 295 ? 139.026 137.650 206.838 1.00 69.72 295 GLN C C 1
ATOM 20184 O O . GLN C 3 295 ? 138.728 138.823 207.065 1.00 69.72 295 GLN C O 1
ATOM 20190 N N . GLU C 3 296 ? 139.102 136.742 207.813 1.00 72.60 296 GLU C N 1
ATOM 20191 C CA . GLU C 3 296 ? 139.051 137.180 209.201 1.00 72.60 296 GLU C CA 1
ATOM 20192 C C . GLU C 3 296 ? 140.262 138.004 209.592 1.00 72.60 296 GLU C C 1
ATOM 20193 O O . GLU C 3 296 ? 140.133 138.906 210.422 1.00 72.60 296 GLU C O 1
ATOM 20199 N N . PHE C 3 297 ? 141.428 137.693 209.029 1.00 69.53 297 PHE C N 1
ATOM 20200 C CA . PHE C 3 297 ? 142.639 138.448 209.329 1.00 69.53 297 PHE C CA 1
ATOM 20201 C C . PHE C 3 297 ? 142.544 139.865 208.793 1.00 69.53 297 PHE C C 1
ATOM 20202 O O . PHE C 3 297 ? 142.771 140.835 209.521 1.00 69.53 297 PHE C O 1
ATOM 20210 N N . LEU C 3 298 ? 142.213 140.003 207.520 1.00 68.67 298 LEU C N 1
ATOM 20211 C CA . LEU C 3 298 ? 142.050 141.316 206.933 1.00 68.67 298 LEU C CA 1
ATOM 20212 C C . LEU C 3 298 ? 140.776 142.002 207.391 1.00 68.67 298 LEU C C 1
ATOM 20213 O O . LEU C 3 298 ? 140.633 143.203 207.156 1.00 68.67 298 LEU C O 1
ATOM 20218 N N . LYS C 3 299 ? 139.854 141.274 208.025 1.00 69.68 299 LYS C N 1
ATOM 20219 C CA . LYS C 3 299 ? 138.648 141.875 208.574 1.00 69.68 299 LYS C CA 1
ATOM 20220 C C . LYS C 3 299 ? 138.966 142.903 209.645 1.00 69.68 299 LYS C C 1
ATOM 20221 O O . LYS C 3 299 ? 138.297 143.938 209.728 1.00 69.68 299 LYS C O 1
ATOM 20227 N N . GLU C 3 300 ? 140.001 142.654 210.438 1.00 71.28 300 GLU C N 1
ATOM 20228 C CA . GLU C 3 300 ? 140.376 143.599 211.474 1.00 71.28 300 GLU C CA 1
ATOM 20229 C C . GLU C 3 300 ? 140.933 144.872 210.876 1.00 71.28 300 GLU C C 1
ATOM 20230 O O . GLU C 3 300 ? 140.692 145.962 211.399 1.00 71.28 300 GLU C O 1
ATOM 20236 N N . ARG C 3 301 ? 141.642 144.754 209.769 1.00 68.80 301 ARG C N 1
ATOM 20237 C CA . ARG C 3 301 ? 142.127 145.897 209.023 1.00 68.80 301 ARG C CA 1
ATOM 20238 C C . ARG C 3 301 ? 141.020 146.341 208.073 1.00 68.80 301 ARG C C 1
ATOM 20239 O O . ARG C 3 301 ? 139.882 145.873 208.156 1.00 68.80 301 ARG C O 1
ATOM 20247 N N . GLY C 3 302 ? 141.320 147.246 207.160 1.00 71.64 302 GLY C N 1
ATOM 20248 C CA . GLY C 3 302 ? 140.260 147.734 206.308 1.00 71.64 302 GLY C CA 1
ATOM 20249 C C . GLY C 3 302 ? 140.172 147.011 204.984 1.00 71.64 302 GLY C C 1
ATOM 20250 O O . GLY C 3 302 ? 139.647 147.559 204.011 1.00 71.64 302 GLY C O 1
ATOM 20251 N N . LEU C 3 303 ? 140.661 145.778 204.932 1.00 70.34 303 LEU C N 1
ATOM 20252 C CA . LEU C 3 303 ? 140.913 145.105 203.671 1.00 70.34 303 LEU C CA 1
ATOM 20253 C C . LEU C 3 303 ? 140.045 143.869 203.526 1.00 70.34 303 LEU C C 1
ATOM 20254 O O . LEU C 3 303 ? 139.673 143.236 204.514 1.00 70.34 303 LEU C O 1
ATOM 20259 N N . THR C 3 304 ? 139.699 143.554 202.284 1.00 73.89 304 THR C N 1
ATOM 20260 C CA . THR C 3 304 ? 139.004 142.326 201.938 1.00 73.89 304 THR C CA 1
ATOM 20261 C C . THR C 3 304 ? 139.650 141.762 200.690 1.00 73.89 304 THR C C 1
ATOM 20262 O O . THR 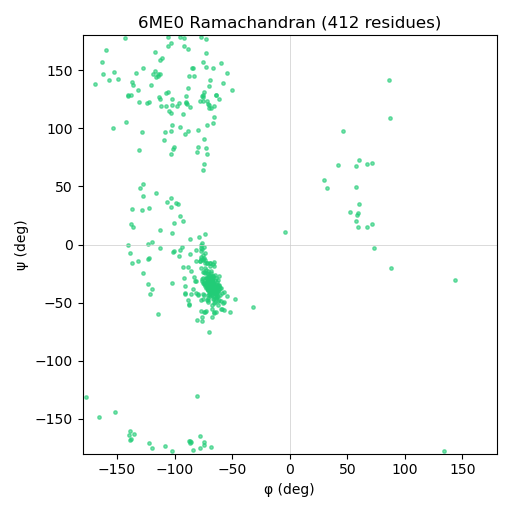C 3 304 ? 139.988 142.507 199.769 1.00 73.89 304 THR C O 1
ATOM 20266 N N . LEU C 3 305 ? 139.813 140.445 200.659 1.00 72.69 305 LEU C N 1
ATOM 20267 C CA . LEU C 3 305 ? 140.159 139.788 199.410 1.00 72.69 305 LEU C CA 1
ATOM 20268 C C . LEU C 3 305 ? 138.988 139.910 198.456 1.00 72.69 305 LEU C C 1
ATOM 20269 O O . LEU C 3 305 ? 137.836 140.019 198.875 1.00 72.69 305 LEU C O 1
ATOM 20274 N N . SER C 3 306 ? 139.280 139.905 197.167 1.00 76.51 306 SER C N 1
ATOM 20275 C CA . SER C 3 306 ? 138.221 140.077 196.192 1.00 76.51 306 SER C CA 1
ATOM 20276 C C . SER C 3 306 ? 137.431 138.788 196.038 1.00 76.51 306 SER C C 1
ATOM 20277 O O . SER C 3 306 ? 137.726 137.758 196.645 1.00 76.51 306 SER C O 1
ATOM 20280 N N . GLU C 3 307 ? 136.420 138.835 195.191 1.00 77.26 307 GLU C N 1
ATOM 20281 C CA . GLU C 3 307 ? 135.844 137.597 194.714 1.00 77.26 307 GLU C CA 1
ATOM 20282 C C . GLU C 3 307 ? 136.308 137.267 193.308 1.00 77.26 307 GLU C C 1
ATOM 20283 O O . GLU C 3 307 ? 136.508 136.090 192.990 1.00 77.26 307 GLU C O 1
ATOM 20289 N N . GLU C 3 308 ? 136.532 138.294 192.488 1.00 77.41 308 GLU C N 1
ATOM 20290 C CA . GLU C 3 308 ? 137.049 138.095 191.140 1.00 77.41 308 GLU C CA 1
ATOM 20291 C C . GLU C 3 308 ? 138.477 137.574 191.149 1.00 77.41 308 GLU C C 1
ATOM 20292 O O . GLU C 3 308 ? 138.743 136.476 190.650 1.00 77.41 308 GLU C O 1
ATOM 20298 N N . LYS C 3 309 ? 139.411 138.354 191.703 1.00 75.75 309 LYS C N 1
ATOM 20299 C CA . LYS C 3 309 ? 140.828 138.039 191.546 1.00 75.75 309 LYS C CA 1
ATOM 20300 C C . LYS C 3 309 ? 141.213 136.814 192.352 1.00 75.75 309 LYS C C 1
ATOM 20301 O O . LYS C 3 309 ? 142.190 136.136 192.026 1.00 75.75 309 LYS C O 1
ATOM 20307 N N . THR C 3 310 ? 140.472 136.522 193.409 1.00 73.99 310 THR C N 1
ATOM 20308 C CA . THR C 3 310 ? 140.676 135.288 194.141 1.00 73.99 310 THR C CA 1
ATOM 20309 C C . THR C 3 310 ? 140.109 134.127 193.351 1.00 73.99 310 THR C C 1
ATOM 20310 O O . THR C 3 310 ? 138.975 134.193 192.870 1.00 73.99 310 THR C O 1
ATOM 20314 N N . LYS C 3 311 ? 140.901 133.069 193.215 1.00 68.48 311 LYS C N 1
ATOM 20315 C CA . LYS C 3 311 ? 140.425 131.836 192.613 1.00 68.48 311 LYS C CA 1
ATOM 20316 C C . LYS C 3 311 ? 141.307 130.701 193.095 1.00 68.48 311 LYS C C 1
ATOM 20317 O O . LYS C 3 311 ? 142.512 130.878 193.289 1.00 68.48 311 LYS C O 1
ATOM 20323 N N . VAL C 3 312 ? 140.689 129.554 193.355 1.00 64.93 312 VAL C N 1
ATOM 20324 C CA . VAL C 3 312 ? 141.474 128.365 193.615 1.00 64.93 312 VAL C CA 1
ATOM 20325 C C . VAL C 3 312 ? 141.772 127.688 192.293 1.00 64.93 312 VAL C C 1
ATOM 20326 O O . VAL C 3 312 ? 140.963 127.716 191.358 1.00 64.93 312 VAL C O 1
ATOM 20330 N N . VAL C 3 313 ? 142.959 127.102 192.194 1.00 62.45 313 VAL C N 1
ATOM 20331 C CA . VAL C 3 313 ? 143.380 126.510 190.939 1.00 62.45 313 VAL C CA 1
ATOM 20332 C C . VAL C 3 313 ? 144.360 125.394 191.243 1.00 62.45 313 VAL C C 1
ATOM 20333 O O . VAL C 3 313 ? 145.061 125.409 192.256 1.00 62.45 313 VAL C O 1
ATOM 20337 N N . HIS C 3 314 ? 144.340 124.387 190.390 1.00 62.64 314 HIS C N 1
ATOM 20338 C CA . HIS C 3 314 ? 145.129 123.179 190.544 1.00 62.64 314 HIS C CA 1
ATOM 20339 C C . HIS C 3 314 ? 146.300 123.242 189.594 1.00 62.64 314 HIS C C 1
ATOM 20340 O O . HIS C 3 314 ? 146.095 123.210 188.388 1.00 62.64 314 HIS C O 1
ATOM 20347 N N . ILE C 3 315 ? 147.517 123.336 190.106 1.00 60.61 315 ILE C N 1
ATOM 20348 C CA . ILE C 3 315 ? 148.652 123.062 189.236 1.00 60.61 315 ILE C CA 1
ATOM 20349 C C . ILE C 3 315 ? 148.613 121.573 188.926 1.00 60.61 315 ILE C C 1
ATOM 20350 O O . ILE C 3 315 ? 148.650 120.743 189.838 1.00 60.61 315 ILE C O 1
ATOM 20355 N N . GLU C 3 316 ? 148.444 121.221 187.646 1.00 59.00 316 GLU C N 1
ATOM 20356 C CA . GLU C 3 316 ? 148.672 122.064 186.475 1.00 59.00 316 GLU C CA 1
ATOM 20357 C C . GLU C 3 316 ? 147.475 122.732 185.738 1.00 59.00 316 GLU C C 1
ATOM 20358 O O . GLU C 3 316 ? 146.983 122.273 184.714 1.00 59.00 316 GLU C O 1
ATOM 20364 N N . GLU C 3 317 ? 147.006 123.856 186.252 1.00 58.24 317 GLU C N 1
ATOM 20365 C CA . GLU C 3 317 ? 146.110 124.662 185.437 1.00 58.24 317 GLU C CA 1
ATOM 20366 C C . GLU C 3 317 ? 146.624 126.081 185.525 1.00 58.24 317 GLU C C 1
ATOM 20367 O O . GLU C 3 317 ? 146.261 126.955 184.733 1.00 58.24 317 GLU C O 1
ATOM 20373 N N . GLY C 3 318 ? 147.498 126.307 186.486 1.00 54.77 318 GLY C N 1
ATOM 20374 C CA . GLY C 3 318 ? 148.325 127.478 186.419 1.00 54.77 318 GLY C CA 1
ATOM 20375 C C . GLY C 3 318 ? 147.762 128.753 186.988 1.00 54.77 318 GLY C C 1
ATOM 20376 O O . GLY C 3 318 ? 146.580 129.056 186.820 1.00 54.77 318 GLY C O 1
ATOM 20377 N N . PHE C 3 319 ? 148.621 129.519 187.642 1.00 52.07 319 PHE C N 1
ATOM 20378 C CA . PHE C 3 319 ? 148.286 130.832 188.159 1.00 52.07 319 PHE C CA 1
ATOM 20379 C C . PHE C 3 319 ? 149.392 131.800 187.786 1.00 52.07 319 PHE C C 1
ATOM 20380 O O . PHE C 3 319 ? 150.562 131.419 187.722 1.00 52.07 319 PHE C O 1
ATOM 20388 N N . ASP C 3 320 ? 149.026 133.057 187.562 1.00 51.25 320 ASP C N 1
ATOM 20389 C CA . ASP C 3 320 ? 149.991 134.078 187.178 1.00 51.25 320 ASP C CA 1
ATOM 20390 C C . ASP C 3 320 ? 150.545 134.756 188.423 1.00 51.25 320 ASP C C 1
ATOM 20391 O O . ASP C 3 320 ? 149.785 135.228 189.269 1.00 51.25 320 ASP C O 1
ATOM 20396 N N . PHE C 3 321 ? 151.865 134.806 188.532 1.00 50.42 321 PHE C N 1
ATOM 20397 C CA . PHE C 3 321 ? 152.529 135.300 189.730 1.00 50.42 321 PHE C CA 1
ATOM 20398 C C . PHE C 3 321 ? 153.762 136.084 189.311 1.00 50.42 321 PHE C C 1
ATOM 20399 O O . PHE C 3 321 ? 154.755 135.480 188.906 1.00 50.42 321 PHE C O 1
ATOM 20407 N N . LEU C 3 322 ? 153.673 137.414 189.401 1.00 48.40 322 LEU C N 1
ATOM 20408 C CA . LEU C 3 322 ? 154.758 138.357 189.109 1.00 48.40 322 LEU C CA 1
ATOM 20409 C C . LEU C 3 322 ? 155.245 138.254 187.672 1.00 48.40 322 LEU C C 1
ATOM 20410 O O . LEU C 3 322 ? 156.424 138.448 187.396 1.00 48.40 322 LEU C O 1
ATOM 20415 N N . GLY C 3 323 ? 154.339 137.971 186.749 1.00 44.67 323 GLY C N 1
ATOM 20416 C CA . GLY C 3 323 ? 154.716 137.751 185.3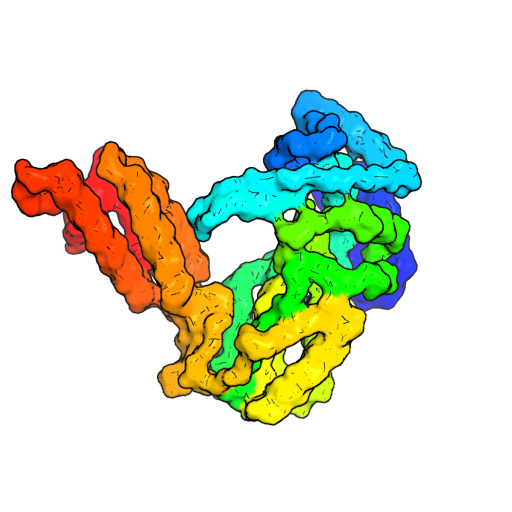74 1.00 44.67 323 GLY C CA 1
ATOM 20417 C C . GLY C 3 323 ? 155.091 136.328 185.041 1.00 44.67 323 GLY C C 1
ATOM 20418 O O . GLY C 3 323 ? 155.050 135.955 183.868 1.00 44.67 323 GLY C O 1
ATOM 20419 N N . TRP C 3 324 ? 155.445 135.519 186.027 1.00 43.82 324 TRP C N 1
ATOM 20420 C CA . TRP C 3 324 ? 155.797 134.131 185.809 1.00 43.82 324 TRP C CA 1
ATOM 20421 C C . TRP C 3 324 ? 154.561 133.257 185.919 1.00 43.82 324 TRP C C 1
ATOM 20422 O O . TRP C 3 324 ? 153.890 133.249 186.952 1.00 43.82 324 TRP C O 1
ATOM 20433 N N . ASN C 3 325 ? 154.268 132.522 184.860 1.00 45.71 325 ASN C N 1
ATOM 20434 C CA . ASN C 3 325 ? 153.267 131.472 184.899 1.00 45.71 325 ASN C CA 1
ATOM 20435 C C . ASN C 3 325 ? 153.860 130.288 185.639 1.00 45.71 325 ASN C C 1
ATOM 20436 O O . ASN C 3 325 ? 154.952 129.833 185.294 1.00 45.71 325 ASN C O 1
ATOM 20441 N N . ILE C 3 326 ? 153.160 129.795 186.655 1.00 48.53 326 ILE C N 1
ATOM 20442 C CA . ILE C 3 326 ? 153.524 128.564 187.350 1.00 48.53 326 ILE C CA 1
ATOM 20443 C C . ILE C 3 326 ? 152.530 127.493 186.951 1.00 48.53 326 ILE C C 1
ATOM 20444 O O . ILE C 3 326 ? 151.343 127.633 187.235 1.00 48.53 326 ILE C O 1
ATOM 20449 N N . ARG C 3 327 ? 152.993 126.410 186.344 1.00 53.54 327 ARG C N 1
ATOM 20450 C CA . ARG C 3 327 ? 152.104 125.292 186.052 1.00 53.54 327 ARG C CA 1
ATOM 20451 C C . ARG C 3 327 ? 152.885 124.048 186.459 1.00 53.54 327 ARG C C 1
ATOM 20452 O O . ARG C 3 327 ? 153.794 124.141 187.282 1.00 53.54 327 ARG C O 1
ATOM 20460 N N . LYS C 3 328 ? 152.489 122.854 186.016 1.00 56.29 328 LYS C N 1
ATOM 20461 C CA . LYS C 3 328 ? 153.319 121.675 186.252 1.00 56.29 328 LYS C CA 1
ATOM 20462 C C . LYS C 3 328 ? 153.743 120.978 184.975 1.00 56.29 328 LYS C C 1
ATOM 20463 O O . LYS C 3 328 ? 154.897 120.559 184.874 1.00 56.29 328 LYS C O 1
ATOM 20469 N N . TYR C 3 329 ? 152.828 120.823 184.020 1.00 54.77 329 TYR C N 1
ATOM 20470 C CA . TYR C 3 329 ? 153.050 120.118 182.756 1.00 54.77 329 TYR C CA 1
ATOM 20471 C C . TYR C 3 329 ? 153.492 118.682 182.996 1.00 54.77 329 TYR C C 1
ATOM 20472 O O . TYR C 3 329 ? 154.491 118.226 182.446 1.00 54.77 329 TYR C O 1
ATOM 20481 N N . GLY C 3 330 ? 152.757 117.970 183.842 1.00 59.85 330 GLY C N 1
ATOM 20482 C CA . GLY C 3 330 ? 153.072 116.582 184.112 1.00 59.85 330 GLY C CA 1
ATOM 20483 C C . GLY C 3 330 ? 154.329 116.343 184.928 1.00 59.85 330 GLY C C 1
ATOM 20484 O O . GLY C 3 330 ? 155.333 115.866 184.394 1.00 59.85 330 GLY C O 1
ATOM 20485 N N . GLU C 3 331 ? 154.282 116.697 186.214 1.00 61.24 331 GLU C N 1
ATOM 20486 C CA . GLU C 3 331 ? 155.349 116.457 187.193 1.00 61.24 331 GLU C CA 1
ATOM 20487 C C . GLU C 3 331 ? 156.677 117.103 186.818 1.00 61.24 331 GLU C C 1
ATOM 20488 O O . GLU C 3 331 ? 157.738 116.623 187.212 1.00 61.24 331 GLU C O 1
ATOM 20494 N N . LYS C 3 332 ? 156.635 118.182 186.055 1.00 56.36 332 LYS C N 1
ATOM 20495 C CA . LYS C 3 332 ? 157.697 119.171 186.017 1.00 56.36 332 LYS C CA 1
ATOM 20496 C C . LYS C 3 332 ? 157.231 120.365 186.839 1.00 56.36 332 LYS C C 1
ATOM 20497 O O . LYS C 3 332 ? 156.153 120.351 187.423 1.00 56.36 332 LYS C O 1
ATOM 20503 N N . LEU C 3 333 ? 158.032 121.413 186.894 1.00 52.73 333 LEU C N 1
ATOM 20504 C CA . LEU C 3 333 ? 157.509 122.630 187.489 1.00 52.73 333 LEU C CA 1
ATOM 20505 C C . LEU C 3 333 ? 157.396 123.763 186.487 1.00 52.73 333 LEU C C 1
ATOM 20506 O O . LEU C 3 333 ? 156.291 124.242 186.243 1.00 52.73 333 LEU C O 1
ATOM 20511 N N . LEU C 3 334 ? 158.507 124.173 185.874 1.00 51.17 334 LEU C N 1
ATOM 20512 C CA . LEU C 3 334 ? 158.529 125.046 184.700 1.00 51.17 334 LEU C CA 1
ATOM 20513 C C . LEU C 3 334 ? 157.872 126.403 184.979 1.00 51.17 334 LEU C C 1
ATOM 20514 O O . LEU C 3 334 ? 156.743 126.682 184.585 1.00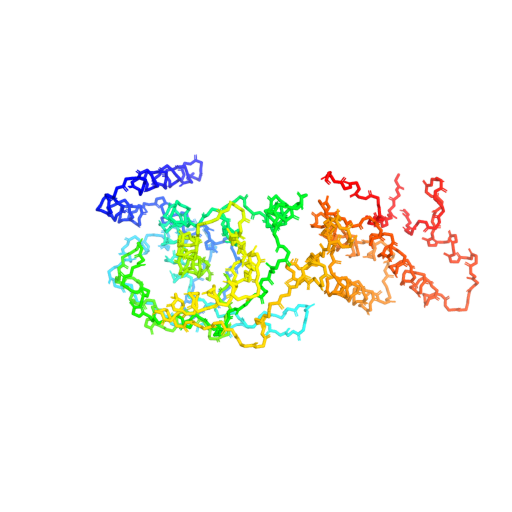 51.17 334 LEU C O 1
ATOM 20519 N N . ILE C 3 335 ? 158.593 127.200 185.758 1.00 47.60 335 ILE C N 1
ATOM 20520 C CA . ILE C 3 335 ? 158.252 128.603 185.947 1.00 47.60 335 ILE C CA 1
ATOM 20521 C C . ILE C 3 335 ? 158.452 129.306 184.609 1.00 47.60 335 ILE C C 1
ATOM 20522 O O . ILE C 3 335 ? 159.589 129.575 184.218 1.00 47.60 335 ILE C O 1
ATOM 20527 N N . LYS C 3 336 ? 157.383 129.618 183.913 1.00 45.86 336 LYS C N 1
ATOM 20528 C CA . LYS C 3 336 ? 157.622 130.282 182.641 1.00 45.86 336 LYS C CA 1
ATOM 20529 C C . LYS C 3 336 ? 157.119 131.709 182.700 1.00 45.86 336 LYS C C 1
ATOM 20530 O O . LYS C 3 336 ? 156.132 131.972 183.378 1.00 45.86 336 LYS C O 1
ATOM 20536 N N . PRO C 3 337 ? 157.760 132.652 182.024 1.00 38.52 337 PRO C N 1
ATOM 20537 C CA . PRO C 3 337 ? 157.233 134.012 181.988 1.00 38.52 337 PRO C CA 1
ATOM 20538 C C . PRO C 3 337 ? 155.979 134.095 181.156 1.00 38.52 337 PRO C C 1
ATOM 20539 O O . PRO C 3 337 ? 155.987 133.777 179.972 1.00 38.52 337 PRO C O 1
ATOM 20543 N N . ALA C 3 338 ? 154.901 134.537 181.788 1.00 40.90 338 ALA C N 1
ATOM 20544 C CA . ALA C 3 338 ? 153.572 134.312 181.253 1.00 40.90 338 ALA C CA 1
ATOM 20545 C C . ALA C 3 338 ? 153.321 135.178 180.046 1.00 40.90 338 ALA C C 1
ATOM 20546 O O . ALA C 3 338 ? 154.019 136.158 179.803 1.00 40.90 338 ALA C O 1
ATOM 20548 N N . LYS C 3 339 ? 152.274 134.831 179.303 1.00 44.15 339 LYS C N 1
ATOM 20549 C CA . LYS C 3 339 ? 152.001 135.511 178.052 1.00 44.15 339 LYS C CA 1
ATOM 20550 C C . LYS C 3 339 ? 151.327 136.847 178.255 1.00 44.15 339 LYS C C 1
ATOM 20551 O O . LYS C 3 339 ? 150.936 137.482 177.280 1.00 44.15 339 LYS C O 1
ATOM 20557 N N . LYS C 3 340 ? 151.190 137.303 179.487 1.00 48.12 340 LYS C N 1
ATOM 20558 C CA . LYS C 3 340 ? 150.935 138.708 179.703 1.00 48.12 340 LYS C CA 1
ATOM 20559 C C . LYS C 3 340 ? 152.179 139.467 180.120 1.00 48.12 340 LYS C C 1
ATOM 20560 O O . LYS C 3 340 ? 152.138 140.694 180.195 1.00 48.12 340 LYS C O 1
ATOM 20566 N N . ASN C 3 341 ? 153.286 138.779 180.365 1.00 40.59 341 ASN C N 1
ATOM 20567 C CA . ASN C 3 341 ? 154.553 139.473 180.497 1.00 40.59 341 ASN C CA 1
ATOM 20568 C C . ASN C 3 341 ? 155.370 139.381 179.224 1.00 40.59 341 ASN C C 1
ATOM 20569 O O . ASN C 3 341 ? 156.445 139.974 179.134 1.00 40.59 341 ASN C O 1
ATOM 20574 N N . ILE C 3 342 ? 154.908 138.625 178.243 1.00 39.38 342 ILE C N 1
ATOM 20575 C CA . ILE C 3 342 ? 155.535 138.650 176.934 1.00 39.38 342 ILE C CA 1
ATOM 20576 C C . ILE C 3 342 ? 154.879 139.690 176.060 1.00 39.38 342 ILE C C 1
ATOM 20577 O O . ILE C 3 342 ? 155.562 140.426 175.352 1.00 39.38 342 ILE C O 1
ATOM 20582 N N . LYS C 3 343 ? 153.551 139.765 176.117 1.00 41.66 343 LYS C N 1
ATOM 20583 C CA . LYS C 3 343 ? 152.831 140.749 175.328 1.00 41.66 343 LYS C CA 1
ATOM 20584 C C . LYS C 3 343 ? 153.162 142.166 175.760 1.00 41.66 343 LYS C C 1
ATOM 20585 O O . LYS C 3 343 ? 153.204 143.067 174.919 1.00 41.66 343 LYS C O 1
ATOM 20591 N N . ALA C 3 344 ? 153.470 142.377 177.040 1.00 40.98 344 ALA C N 1
ATOM 20592 C CA . ALA C 3 344 ? 153.878 143.704 177.484 1.00 40.98 344 ALA C CA 1
ATOM 20593 C C . ALA C 3 344 ? 155.257 144.060 176.960 1.00 40.98 344 ALA C C 1
ATOM 20594 O O . ALA C 3 344 ? 155.507 145.210 176.590 1.00 40.98 344 ALA C O 1
ATOM 20596 N N . PHE C 3 345 ? 156.149 143.082 176.881 1.00 38.48 345 PHE C N 1
ATOM 20597 C CA . PHE C 3 345 ? 157.474 143.336 176.336 1.00 38.48 345 PHE C CA 1
ATOM 20598 C C . PHE C 3 345 ? 157.437 143.611 174.840 1.00 38.48 345 PHE C C 1
ATOM 20599 O O . PHE C 3 345 ? 158.146 144.499 174.343 1.00 38.48 345 PHE C O 1
ATOM 20607 N N . HIS C 3 346 ? 156.627 142.860 174.097 1.00 38.60 346 HIS C N 1
ATOM 20608 C CA . HIS C 3 346 ? 156.501 143.176 172.686 1.00 38.60 346 HIS C CA 1
ATOM 20609 C C . HIS C 3 346 ? 155.786 144.494 172.475 1.00 38.60 346 HIS C C 1
ATOM 20610 O O . HIS C 3 346 ? 156.063 145.164 171.486 1.00 38.60 346 HIS C O 1
ATOM 20617 N N . LYS C 3 347 ? 154.903 144.900 173.386 1.00 41.63 347 LYS C N 1
ATOM 20618 C CA . LYS C 3 347 ? 154.325 146.231 173.287 1.00 41.63 347 LYS C CA 1
ATOM 20619 C C . LYS C 3 347 ? 155.366 147.313 173.509 1.00 41.63 347 LYS C C 1
ATOM 20620 O O . LYS C 3 347 ? 155.342 148.329 172.809 1.00 41.63 347 LYS C O 1
ATOM 20626 N N . LYS C 3 348 ? 156.310 147.097 174.432 1.00 40.20 348 LYS C N 1
ATOM 20627 C CA . LYS C 3 348 ? 157.369 148.084 174.648 1.00 40.20 348 LYS C CA 1
ATOM 20628 C C . LYS C 3 348 ? 158.256 148.235 173.427 1.00 40.20 348 LYS C C 1
ATOM 20629 O O . LYS C 3 348 ? 158.541 149.358 172.998 1.00 40.20 348 LYS C O 1
ATOM 20635 N N . ILE C 3 349 ? 158.679 147.121 172.827 1.00 40.27 349 ILE C N 1
ATOM 20636 C CA . ILE C 3 349 ? 159.534 147.238 171.643 1.00 40.27 349 ILE C CA 1
ATOM 20637 C C . ILE C 3 349 ? 158.764 147.756 170.431 1.00 40.27 349 ILE C C 1
ATOM 20638 O O . ILE C 3 349 ? 159.282 148.584 169.668 1.00 40.27 349 ILE C O 1
ATOM 20643 N N . ARG C 3 350 ? 157.521 147.313 170.253 1.00 43.00 350 ARG C N 1
ATOM 20644 C CA . ARG C 3 350 ? 156.670 147.827 169.192 1.00 43.00 350 ARG C CA 1
ATOM 20645 C C . ARG C 3 350 ? 156.505 149.326 169.294 1.00 43.00 350 ARG C C 1
ATOM 20646 O O . ARG C 3 350 ? 156.601 150.037 168.289 1.00 43.00 350 ARG C O 1
ATOM 20654 N N . ASP C 3 351 ? 156.339 149.841 170.501 1.00 46.52 351 ASP C N 1
ATOM 20655 C CA . ASP C 3 351 ? 156.207 151.281 170.603 1.00 46.52 351 ASP C CA 1
ATOM 20656 C C . ASP C 3 351 ? 157.534 152.011 170.455 1.00 46.52 351 ASP C C 1
ATOM 20657 O O . ASP C 3 351 ? 157.543 153.124 169.910 1.00 46.52 351 ASP C O 1
ATOM 20662 N N . ALA C 3 352 ? 158.645 151.403 170.882 1.00 43.76 352 ALA C N 1
ATOM 20663 C CA . ALA C 3 352 ? 159.951 152.025 170.703 1.00 43.76 352 ALA C CA 1
ATOM 20664 C C . ALA C 3 352 ? 160.300 152.169 169.231 1.00 43.76 352 ALA C C 1
ATOM 20665 O O . ALA C 3 352 ? 160.936 153.144 168.828 1.00 43.76 352 ALA C O 1
ATOM 20667 N N . LEU C 3 353 ? 159.875 151.218 168.400 1.00 43.66 353 LEU C N 1
ATOM 20668 C CA . LEU C 3 353 ? 160.109 151.435 166.975 1.00 43.66 353 LEU C CA 1
ATOM 20669 C C . LEU C 3 353 ? 159.003 152.205 166.282 1.00 43.66 353 LEU C C 1
ATOM 20670 O O . LEU C 3 353 ? 159.246 152.704 165.187 1.00 43.66 353 LEU C O 1
ATOM 20675 N N . LYS C 3 354 ? 157.797 152.291 166.832 1.00 46.98 354 LYS C N 1
ATOM 20676 C CA . LYS C 3 354 ? 156.860 153.218 166.217 1.00 46.98 354 LYS C CA 1
ATOM 20677 C C . LYS C 3 354 ? 157.224 154.659 166.501 1.00 46.98 354 LYS C C 1
ATOM 20678 O O . LYS C 3 354 ? 156.809 155.552 165.758 1.00 46.98 354 LYS C O 1
ATOM 20684 N N . GLU C 3 355 ? 157.988 154.903 167.561 1.00 48.60 355 GLU C N 1
ATOM 20685 C CA . GLU C 3 355 ? 158.536 156.237 167.754 1.00 48.60 355 GLU C CA 1
ATOM 20686 C C . GLU C 3 355 ? 159.716 156.482 166.826 1.00 48.60 355 GLU C C 1
ATOM 20687 O O . GLU C 3 355 ? 159.690 157.427 166.036 1.00 48.60 355 GLU C O 1
ATOM 20693 N N . LEU C 3 356 ? 160.745 155.645 166.885 1.00 46.88 356 LEU C N 1
ATOM 20694 C CA . LEU C 3 356 ? 161.895 155.787 165.996 1.00 46.88 356 LEU C CA 1
ATOM 20695 C C . LEU C 3 356 ? 161.582 155.339 164.583 1.00 46.88 356 LEU C C 1
ATOM 20696 O O . LEU C 3 356 ? 162.114 154.343 164.140 1.00 46.88 356 LEU C O 1
ATOM 20701 N N . ARG C 3 357 ? 160.746 156.073 163.858 1.00 50.01 357 ARG C N 1
ATOM 20702 C CA . ARG C 3 357 ? 160.330 155.611 162.540 1.00 50.01 357 ARG C CA 1
ATOM 20703 C C . ARG C 3 357 ? 161.239 156.171 161.453 1.00 50.01 357 ARG C C 1
ATOM 20704 O O . ARG C 3 357 ? 161.297 155.640 160.339 1.00 50.01 357 ARG C O 1
ATOM 20712 N N . THR C 3 358 ? 161.967 157.237 161.757 1.00 50.59 358 THR C N 1
ATOM 20713 C CA . THR C 3 358 ? 162.910 157.799 160.802 1.00 50.59 358 THR C CA 1
ATOM 20714 C C . THR C 3 358 ? 164.287 157.942 161.424 1.00 50.59 358 THR C C 1
ATOM 20715 O O . THR C 3 358 ? 164.975 158.939 161.205 1.00 50.59 358 THR C O 1
ATOM 20719 N N . ALA C 3 359 ? 164.708 156.957 162.182 1.00 48.66 359 ALA C N 1
ATOM 20720 C CA . ALA C 3 359 ? 165.853 157.173 163.038 1.00 48.66 359 ALA C CA 1
ATOM 20721 C C . ALA C 3 359 ? 167.146 156.779 162.343 1.00 48.66 359 ALA C C 1
ATOM 20722 O O . ALA C 3 359 ? 167.164 156.312 161.204 1.00 48.66 359 ALA C O 1
ATOM 20724 N N . THR C 3 360 ? 168.244 156.987 163.048 1.00 50.17 360 THR C N 1
ATOM 20725 C CA . THR C 3 360 ? 169.543 156.457 162.702 1.00 50.17 360 THR C CA 1
ATOM 20726 C C . THR C 3 360 ? 169.619 155.051 163.262 1.00 50.17 360 THR C C 1
ATOM 20727 O O . THR C 3 360 ? 168.968 154.727 164.254 1.00 50.17 360 THR C O 1
ATOM 20731 N N . GLN C 3 361 ? 170.412 154.212 162.610 1.00 49.95 361 GLN C N 1
ATOM 20732 C CA . GLN C 3 361 ? 170.500 152.815 162.997 1.00 49.95 361 GLN C CA 1
ATOM 20733 C C . GLN C 3 361 ? 171.146 152.630 164.359 1.00 49.95 361 GLN C C 1
ATOM 20734 O O . GLN C 3 361 ? 170.663 151.823 165.161 1.00 49.95 361 GLN C O 1
ATOM 20740 N N . GLU C 3 362 ? 172.205 153.382 164.656 1.00 54.80 362 GLU C N 1
ATOM 20741 C CA . GLU C 3 362 ? 172.812 153.313 165.979 1.00 54.80 362 GLU C CA 1
ATOM 20742 C C . GLU C 3 362 ? 171.907 153.862 167.064 1.00 54.80 362 GLU C C 1
ATOM 20743 O O . GLU C 3 362 ? 171.981 153.388 168.198 1.00 54.80 362 GLU C O 1
ATOM 20749 N N . ALA C 3 363 ? 171.012 154.797 166.738 1.00 53.31 363 ALA C N 1
ATOM 20750 C CA . ALA C 3 363 ? 170.032 155.240 167.723 1.00 53.31 363 ALA C CA 1
ATOM 20751 C C . ALA C 3 363 ? 168.985 154.166 167.982 1.00 53.31 363 ALA C C 1
ATOM 20752 O O . ALA C 3 363 ? 168.481 154.041 169.104 1.00 53.31 363 ALA C O 1
ATOM 20754 N N . VAL C 3 364 ? 168.654 153.371 166.962 1.00 50.32 364 VAL C N 1
ATOM 20755 C CA . VAL C 3 364 ? 167.728 152.260 167.160 1.00 50.32 364 VAL C CA 1
ATOM 20756 C C . VAL C 3 364 ? 168.365 151.187 168.022 1.00 50.32 364 VAL C C 1
ATOM 20757 O O . VAL C 3 364 ? 167.711 150.620 168.905 1.00 50.32 364 VAL C O 1
ATOM 20761 N N . ILE C 3 365 ? 169.658 150.938 167.832 1.00 49.67 365 ILE C N 1
ATOM 20762 C CA . ILE C 3 365 ? 170.353 150.040 168.745 1.00 49.67 365 ILE C CA 1
ATOM 20763 C C . ILE C 3 365 ? 170.382 150.620 170.153 1.00 49.67 365 ILE 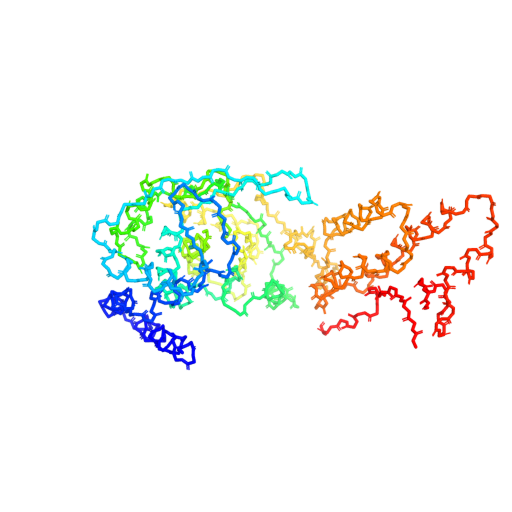C C 1
ATOM 20764 O O . ILE C 3 365 ? 170.166 149.902 171.136 1.00 49.67 365 ILE C O 1
ATOM 20769 N N . ASP C 3 366 ? 170.577 151.937 170.265 1.00 51.49 366 ASP C N 1
ATOM 20770 C CA . ASP C 3 366 ? 170.673 152.590 171.567 1.00 51.49 366 ASP C CA 1
ATOM 20771 C C . ASP C 3 366 ? 169.368 152.571 172.346 1.00 51.49 366 ASP C C 1
ATOM 20772 O O . ASP C 3 366 ? 169.396 152.461 173.573 1.00 51.49 366 ASP C O 1
ATOM 20777 N N . THR C 3 367 ? 168.227 152.707 171.681 1.00 48.25 367 THR C N 1
ATOM 20778 C CA . THR C 3 367 ? 166.992 152.594 172.444 1.00 48.25 367 THR C CA 1
ATOM 20779 C C . THR C 3 367 ? 166.623 151.145 172.704 1.00 48.25 367 THR C C 1
ATOM 20780 O O . THR C 3 367 ? 166.223 150.800 173.816 1.00 48.25 367 THR C O 1
ATOM 20784 N N . LEU C 3 368 ? 166.743 150.279 171.698 1.00 46.64 368 LEU C N 1
ATOM 20785 C CA . LEU C 3 368 ? 166.211 148.938 171.860 1.00 46.64 368 LEU C CA 1
ATOM 20786 C C . LEU C 3 368 ? 167.112 148.061 172.695 1.00 46.64 368 LEU C C 1
ATOM 20787 O O . LEU C 3 368 ? 166.693 146.989 173.120 1.00 46.64 368 LEU C O 1
ATOM 20792 N N . ASN C 3 369 ? 168.343 148.463 172.934 1.00 47.13 369 ASN C N 1
ATOM 20793 C CA . ASN C 3 369 ? 169.242 147.532 173.597 1.00 47.13 369 ASN C CA 1
ATOM 20794 C C . ASN C 3 369 ? 169.053 147.438 175.118 1.00 47.13 369 ASN C C 1
ATOM 20795 O O . ASN C 3 369 ? 169.058 146.303 175.632 1.00 47.13 369 ASN C O 1
ATOM 20800 N N . PRO C 3 370 ? 168.866 148.519 175.893 1.00 43.91 370 PRO C N 1
ATOM 20801 C CA . PRO C 3 370 ? 168.631 148.291 177.321 1.00 43.91 370 PRO C CA 1
ATOM 20802 C C . PRO C 3 370 ? 167.262 147.740 177.640 1.00 43.91 370 PRO C C 1
ATOM 20803 O O . PRO C 3 370 ? 167.102 147.159 178.713 1.00 43.91 370 PRO C O 1
ATOM 20807 N N . ILE C 3 371 ? 166.277 147.892 176.753 1.00 40.57 371 ILE C N 1
ATOM 20808 C CA . ILE C 3 371 ? 164.975 147.258 176.961 1.00 40.57 371 ILE C CA 1
ATOM 20809 C C . ILE C 3 371 ? 165.134 145.750 176.995 1.00 40.57 371 ILE C C 1
ATOM 20810 O O . ILE C 3 371 ? 164.651 145.065 177.905 1.00 40.57 371 ILE C O 1
ATOM 20815 N N . ILE C 3 372 ? 165.862 145.224 176.022 1.00 40.25 372 ILE C N 1
ATOM 20816 C CA . ILE C 3 372 ? 166.042 143.791 175.915 1.00 40.25 372 ILE C CA 1
ATOM 20817 C C . ILE C 3 372 ? 166.976 143.306 176.998 1.00 40.25 372 ILE C C 1
ATOM 20818 O O . ILE C 3 372 ? 166.788 142.219 177.546 1.00 40.25 372 ILE C O 1
ATOM 20823 N N . LYS C 3 373 ? 167.947 144.130 177.388 1.00 43.72 373 LYS C N 1
ATOM 20824 C CA . LYS C 3 373 ? 168.840 143.713 178.466 1.00 43.72 373 LYS C CA 1
ATOM 20825 C C . LYS C 3 373 ? 168.121 143.695 179.813 1.00 43.72 373 LYS C C 1
ATOM 20826 O O . LYS C 3 373 ? 168.388 142.833 180.656 1.00 43.72 373 LYS C O 1
ATOM 20832 N N . GLY C 3 374 ? 167.163 144.598 180.008 1.00 42.77 374 GLY C N 1
ATOM 20833 C CA . GLY C 3 374 ? 166.388 144.589 181.235 1.00 42.77 374 GLY C CA 1
ATOM 20834 C C . GLY C 3 374 ? 165.380 143.461 181.281 1.00 42.77 374 GLY C C 1
ATOM 20835 O O . GLY C 3 374 ? 165.085 142.920 182.344 1.00 42.77 374 GLY C O 1
ATOM 20836 N N . TRP C 3 375 ? 164.842 143.074 180.125 1.00 40.22 375 TRP C N 1
ATOM 20837 C CA . TRP C 3 375 ? 163.978 141.898 180.117 1.00 40.22 375 TRP C CA 1
ATOM 20838 C C . TRP C 3 375 ? 164.812 140.632 180.067 1.00 40.22 375 TRP C C 1
ATOM 20839 O O . TRP C 3 375 ? 164.281 139.524 180.091 1.00 40.22 375 TRP C O 1
ATOM 20850 N N . ALA C 3 376 ? 166.121 140.777 179.947 1.00 42.82 376 ALA C N 1
ATOM 20851 C CA . ALA C 3 376 ? 166.985 139.619 180.049 1.00 42.82 376 ALA C CA 1
ATOM 20852 C C . ALA C 3 376 ? 167.374 139.353 181.490 1.00 42.82 376 ALA C C 1
ATOM 20853 O O . ALA C 3 376 ? 167.200 138.236 181.978 1.00 42.82 376 ALA C O 1
ATOM 20855 N N . ASN C 3 377 ? 167.874 140.371 182.204 1.00 44.66 377 ASN C N 1
ATOM 20856 C CA . ASN C 3 377 ? 168.353 140.148 183.570 1.00 44.66 377 ASN C CA 1
ATOM 20857 C C . ASN C 3 377 ? 167.215 139.835 184.526 1.00 44.66 377 ASN C C 1
ATOM 20858 O O . ASN C 3 377 ? 167.443 139.350 185.636 1.00 44.66 377 ASN C O 1
ATOM 20863 N N . TYR C 3 378 ? 165.986 140.118 184.121 1.00 43.54 378 TYR C N 1
ATOM 20864 C CA . TYR C 3 378 ? 164.855 139.865 184.994 1.00 43.54 378 TYR C CA 1
ATOM 20865 C C . TYR C 3 378 ? 164.365 138.437 184.853 1.00 43.54 378 TYR C C 1
ATOM 20866 O O . TYR C 3 378 ? 164.086 137.772 185.853 1.00 43.54 378 TYR C O 1
ATOM 20875 N N . HIS C 3 379 ? 164.281 137.934 183.630 1.00 39.96 379 HIS C N 1
ATOM 20876 C CA . HIS C 3 379 ? 163.992 136.530 183.391 1.00 39.96 379 HIS C CA 1
ATOM 20877 C C . HIS C 3 379 ? 165.313 135.892 183.023 1.00 39.96 379 HIS C C 1
ATOM 20878 O O . HIS C 3 379 ? 165.560 135.632 181.862 1.00 39.96 379 HIS C O 1
ATOM 20885 N N . ARG C 3 380 ? 166.162 135.613 183.986 1.00 46.56 380 ARG C N 1
ATOM 20886 C CA . ARG C 3 380 ? 167.361 134.857 183.652 1.00 46.56 380 ARG C CA 1
ATOM 20887 C C . ARG C 3 380 ? 167.621 133.781 184.681 1.00 46.56 380 ARG C C 1
ATOM 20888 O O . ARG C 3 380 ? 168.718 133.217 184.726 1.00 46.56 380 ARG C O 1
ATOM 20896 N N . ASN C 3 381 ? 166.637 133.475 185.490 1.00 46.66 381 ASN C N 1
ATOM 20897 C CA . ASN C 3 381 ? 166.761 132.421 186.449 1.00 46.66 381 ASN C CA 1
ATOM 20898 C C . ASN C 3 381 ? 165.686 131.389 186.259 1.00 46.66 381 ASN C C 1
ATOM 20899 O O . ASN C 3 381 ? 165.632 130.431 187.026 1.00 46.66 381 ASN C O 1
ATOM 20904 N N . GLN C 3 382 ? 164.827 131.566 185.281 1.00 47.13 382 GLN C N 1
ATOM 20905 C CA . GLN C 3 382 ? 163.657 130.736 185.113 1.00 47.13 382 GLN C CA 1
ATOM 20906 C C . GLN C 3 382 ? 163.713 130.034 183.768 1.00 47.13 382 GLN C C 1
ATOM 20907 O O . GLN C 3 382 ? 164.693 130.132 183.036 1.00 47.13 382 GLN C O 1
ATOM 20913 N N . VAL C 3 383 ? 162.647 129.316 183.430 1.00 47.38 383 VAL C N 1
ATOM 20914 C CA . VAL C 3 383 ? 162.553 128.623 182.149 1.00 47.38 383 VAL C CA 1
ATOM 20915 C C . VAL C 3 383 ? 162.167 129.678 181.125 1.00 47.38 383 VAL C C 1
ATOM 20916 O O . VAL C 3 383 ? 161.011 130.038 180.995 1.00 47.38 383 VAL C O 1
ATOM 20920 N N . SER C 3 384 ? 163.145 130.188 180.399 1.00 45.75 384 SER C N 1
ATOM 20921 C CA . SER C 3 384 ? 162.840 131.261 179.472 1.00 45.75 384 SER C CA 1
ATOM 20922 C C . SER C 3 384 ? 163.559 131.180 178.137 1.00 45.75 384 SER C C 1
ATOM 20923 O O . SER C 3 384 ? 163.335 132.054 177.294 1.00 45.75 384 SER C O 1
ATOM 20926 N N . LYS C 3 385 ? 164.406 130.174 177.916 1.00 45.11 385 LYS C N 1
ATOM 20927 C CA . LYS C 3 385 ? 165.251 130.169 176.731 1.00 45.11 385 LYS C CA 1
ATOM 20928 C C . LYS C 3 385 ? 164.432 129.974 175.471 1.00 45.11 385 LYS C C 1
ATOM 20929 O O . LYS C 3 385 ? 164.646 130.674 174.482 1.00 45.11 385 LYS C O 1
ATOM 20935 N N . ARG C 3 386 ? 163.477 129.051 175.500 1.00 48.61 386 ARG C N 1
ATOM 20936 C CA . ARG C 3 386 ? 162.527 128.905 174.406 1.00 48.61 386 ARG C CA 1
ATOM 20937 C C . ARG C 3 386 ? 161.736 130.179 174.173 1.00 48.61 386 ARG C C 1
ATOM 20938 O O . ARG C 3 386 ? 161.549 130.609 173.024 1.00 48.61 386 ARG C O 1
ATOM 20946 N N . ILE C 3 387 ? 161.317 130.817 175.258 1.00 43.71 387 ILE C N 1
ATOM 20947 C CA . ILE C 3 387 ? 160.581 132.059 175.156 1.00 43.71 387 ILE C CA 1
ATOM 20948 C C . ILE C 3 387 ? 161.501 133.166 174.688 1.00 43.71 387 ILE C C 1
ATOM 20949 O O . ILE C 3 387 ? 161.071 134.080 173.977 1.00 43.71 387 ILE C O 1
ATOM 20954 N N . PHE C 3 388 ? 162.798 133.048 174.977 1.00 45.21 388 PHE C N 1
ATOM 20955 C CA . PHE C 3 388 ? 163.746 134.019 174.451 1.00 45.21 388 PHE C CA 1
ATOM 20956 C C . PHE C 3 388 ? 163.956 133.866 172.953 1.00 45.21 388 PHE C C 1
ATOM 20957 O O . PHE C 3 388 ? 164.127 134.866 172.255 1.00 45.21 388 PHE C O 1
ATOM 20965 N N . ASN C 3 389 ? 163.972 132.638 172.438 1.00 45.98 389 ASN C N 1
ATOM 20966 C CA . ASN C 3 389 ? 164.100 132.488 170.997 1.00 45.98 389 ASN C CA 1
ATOM 20967 C C . ASN C 3 389 ? 162.869 132.994 170.288 1.00 45.98 389 ASN C C 1
ATOM 20968 O O . ASN C 3 389 ? 162.977 133.624 169.236 1.00 45.98 389 ASN C O 1
ATOM 20973 N N . ARG C 3 390 ? 161.694 132.752 170.851 1.00 44.18 390 ARG C N 1
ATOM 20974 C CA . ARG C 3 390 ? 160.506 133.321 170.234 1.00 44.18 390 ARG C CA 1
ATOM 20975 C C . ARG C 3 390 ? 160.490 134.841 170.355 1.00 44.18 390 ARG C C 1
ATOM 20976 O O . ARG C 3 390 ? 160.040 135.531 169.431 1.00 44.18 390 ARG C O 1
ATOM 20984 N N . ALA C 3 391 ? 161.075 135.387 171.418 1.00 43.74 391 ALA C N 1
ATOM 20985 C CA . ALA C 3 391 ? 161.127 136.836 171.555 1.00 43.74 391 ALA C CA 1
ATOM 20986 C C . ALA C 3 391 ? 162.084 137.458 170.550 1.00 43.74 391 ALA C C 1
ATOM 20987 O O . ALA C 3 391 ? 161.769 138.480 169.933 1.00 43.74 391 ALA C O 1
ATOM 20989 N N . ASP C 3 392 ? 163.257 136.851 170.365 1.00 47.06 392 ASP C N 1
ATOM 20990 C CA . ASP C 3 392 ? 164.198 137.352 169.368 1.00 47.06 392 ASP C CA 1
ATOM 20991 C C . ASP C 3 392 ? 163.652 137.197 167.959 1.00 47.06 392 ASP C C 1
ATOM 20992 O O . ASP C 3 392 ? 163.918 138.042 167.106 1.00 47.06 392 ASP C O 1
ATOM 20997 N N . ASP C 3 393 ? 162.880 136.138 167.706 1.00 46.52 393 ASP C N 1
ATOM 20998 C CA . ASP C 3 393 ? 162.159 135.998 166.447 1.00 46.52 393 ASP C CA 1
ATOM 20999 C C . ASP C 3 393 ? 161.238 137.174 166.213 1.00 46.52 393 ASP C C 1
ATOM 21000 O O . ASP C 3 393 ? 161.241 137.771 165.129 1.00 46.52 393 ASP C O 1
ATOM 21005 N N . ASN C 3 394 ? 160.424 137.508 167.202 1.00 42.77 394 ASN C N 1
ATOM 21006 C CA . ASN C 3 394 ? 159.424 138.522 166.920 1.00 42.77 394 ASN C CA 1
ATOM 21007 C C . ASN C 3 394 ? 160.053 139.906 166.818 1.00 42.77 394 ASN C C 1
ATOM 21008 O O . ASN C 3 394 ? 159.649 140.711 165.963 1.00 42.77 394 ASN C O 1
ATOM 21013 N N . ILE C 3 395 ? 161.106 140.172 167.594 1.00 42.84 395 ILE C N 1
ATOM 21014 C CA . ILE C 3 395 ? 161.744 141.469 167.422 1.00 42.84 395 ILE C CA 1
ATOM 21015 C C . ILE C 3 395 ? 162.553 141.486 166.143 1.00 42.84 395 ILE C C 1
ATOM 21016 O O . ILE C 3 395 ? 162.751 142.556 165.566 1.00 42.84 395 ILE C O 1
ATOM 21021 N N . TRP C 3 396 ? 162.983 140.320 165.639 1.00 42.70 396 TRP C N 1
ATOM 21022 C CA . TRP C 3 396 ? 163.670 140.298 164.356 1.00 42.70 396 TRP C CA 1
ATOM 21023 C C . TRP C 3 396 ? 162.727 140.668 163.247 1.00 42.70 396 TRP C C 1
ATOM 21024 O O . TRP C 3 396 ? 163.119 141.346 162.299 1.00 42.70 396 TRP C O 1
ATOM 21035 N N . HIS C 3 397 ? 161.511 140.160 163.298 1.00 42.03 397 HIS C N 1
ATOM 21036 C CA . HIS C 3 397 ? 160.587 140.533 162.244 1.00 42.03 397 HIS C CA 1
ATOM 21037 C C . HIS C 3 397 ? 160.232 142.000 162.321 1.00 42.03 397 HIS C C 1
ATOM 21038 O O . HIS C 3 397 ? 160.044 142.640 161.281 1.00 42.03 397 HIS C O 1
ATOM 21045 N N . LYS C 3 398 ? 160.183 142.557 163.528 1.00 40.49 398 LYS C N 1
ATOM 21046 C CA . LYS C 3 398 ? 159.999 143.999 163.622 1.00 40.49 398 LYS C CA 1
ATOM 21047 C C . LYS C 3 398 ? 161.185 144.767 163.046 1.00 40.49 398 LYS C C 1
ATOM 21048 O O . LYS C 3 398 ? 160.983 145.763 162.349 1.00 40.49 398 LYS C O 1
ATOM 21054 N N . LEU C 3 399 ? 162.414 144.305 163.276 1.00 41.29 399 LEU C N 1
ATOM 21055 C CA . LEU C 3 399 ? 163.576 144.976 162.701 1.00 41.29 399 LEU C CA 1
ATOM 21056 C C . LEU C 3 399 ? 163.658 144.820 161.197 1.00 41.29 399 LEU C C 1
ATOM 21057 O O . LEU C 3 399 ? 164.182 145.698 160.514 1.00 41.29 399 LEU C O 1
ATOM 21062 N N . TRP C 3 400 ? 163.202 143.698 160.666 1.00 40.99 400 TRP C N 1
ATOM 21063 C CA . TRP C 3 400 ? 163.193 143.540 159.223 1.00 40.99 400 TRP C CA 1
ATOM 21064 C C . TRP C 3 400 ? 162.182 144.458 158.592 1.00 40.99 400 TRP C C 1
ATOM 21065 O O . TRP C 3 400 ? 162.438 145.034 157.536 1.00 40.99 400 TRP C O 1
ATOM 21076 N N . ARG C 3 401 ? 161.025 144.592 159.211 1.00 43.02 401 ARG C N 1
ATOM 21077 C CA . ARG C 3 401 ? 160.053 145.535 158.702 1.00 43.02 401 ARG C CA 1
ATOM 21078 C C . ARG C 3 401 ? 160.528 146.969 158.858 1.00 43.02 401 ARG C C 1
ATOM 21079 O O . ARG C 3 401 ? 160.200 147.816 158.021 1.00 43.02 401 ARG C O 1
ATOM 21087 N N . TRP C 3 402 ? 161.344 147.232 159.875 1.00 44.10 402 TRP C N 1
ATOM 21088 C CA . TRP C 3 402 ? 162.056 148.499 159.983 1.00 44.10 402 TRP C CA 1
ATOM 21089 C C . TRP C 3 402 ? 162.948 148.750 158.784 1.00 44.10 402 TRP C C 1
ATOM 21090 O O . TRP C 3 402 ? 162.828 149.779 158.115 1.00 44.10 402 TRP C O 1
ATOM 21101 N N . ALA C 3 403 ? 163.852 147.812 158.500 1.00 43.29 403 ALA C N 1
ATOM 21102 C CA . ALA C 3 403 ? 164.825 148.005 157.433 1.00 43.29 403 ALA C CA 1
ATOM 21103 C C . ALA C 3 403 ? 164.185 148.054 156.065 1.00 43.29 403 ALA C C 1
ATOM 21104 O O . ALA C 3 403 ? 164.674 148.769 155.195 1.00 43.29 403 ALA C O 1
ATOM 21106 N N . LYS C 3 404 ? 163.091 147.345 155.862 1.00 44.98 404 LYS C N 1
ATOM 21107 C CA . LYS C 3 404 ? 162.431 147.371 154.572 1.00 44.98 404 LYS C CA 1
ATOM 21108 C C . LYS C 3 404 ? 161.520 148.568 154.409 1.00 44.98 404 LYS C C 1
ATOM 21109 O O . LYS C 3 404 ? 161.396 149.083 153.302 1.00 44.98 404 LYS C O 1
ATOM 21115 N N . ARG C 3 405 ? 160.921 149.069 155.478 1.00 47.72 405 ARG C N 1
ATOM 21116 C CA . ARG C 3 405 ? 160.140 150.287 155.348 1.00 47.72 405 ARG C CA 1
ATOM 21117 C C . ARG C 3 405 ? 161.039 151.513 155.264 1.00 47.72 405 ARG C C 1
ATOM 21118 O O . ARG C 3 405 ? 160.575 152.590 154.875 1.00 47.72 405 ARG C O 1
ATOM 21126 N N . ARG C 3 406 ? 162.328 151.361 155.568 1.00 47.38 406 ARG C N 1
ATOM 21127 C CA . ARG C 3 406 ? 163.255 152.477 155.435 1.00 47.38 406 ARG C CA 1
ATOM 21128 C C . ARG C 3 406 ? 163.428 152.895 153.977 1.00 47.38 406 ARG C C 1
ATOM 21129 O O . ARG C 3 406 ? 163.152 154.043 153.618 1.00 47.38 406 ARG C O 1
ATOM 21137 N N . HIS C 3 407 ? 163.877 151.972 153.122 1.00 43.46 407 HIS C N 1
ATOM 21138 C CA . HIS C 3 407 ? 164.049 152.201 151.690 1.00 43.46 407 HIS C CA 1
ATOM 21139 C C . HIS C 3 407 ? 162.972 151.442 150.936 1.00 43.46 407 HIS C C 1
ATOM 21140 O O . HIS C 3 407 ? 163.124 150.239 150.690 1.00 43.46 407 HIS C O 1
ATOM 21147 N N . PRO C 3 408 ? 161.874 152.083 150.560 1.00 44.02 408 PRO C N 1
ATOM 21148 C CA . PRO C 3 408 ? 160.769 151.361 149.925 1.00 44.02 408 PRO C CA 1
ATOM 21149 C C . PRO C 3 408 ? 161.083 150.764 148.564 1.00 44.02 408 PRO C C 1
ATOM 21150 O O . PRO C 3 408 ? 160.970 149.552 148.386 1.00 44.02 408 PRO C O 1
ATOM 21154 N N . ASN C 3 409 ? 161.495 151.566 147.602 1.00 46.73 409 ASN C N 1
ATOM 21155 C CA . ASN C 3 409 ? 161.791 151.050 146.272 1.00 46.73 409 ASN C CA 1
ATOM 21156 C C . ASN C 3 409 ? 163.304 150.894 146.140 1.00 46.73 409 ASN C C 1
ATOM 21157 O O . ASN C 3 409 ? 164.000 151.759 145.613 1.00 46.73 409 ASN C O 1
ATOM 21162 N N . LYS C 3 410 ? 163.792 149.764 146.625 1.00 43.75 410 LYS C N 1
ATOM 21163 C CA . LYS C 3 410 ? 165.181 149.335 146.681 1.00 43.75 410 LYS C CA 1
ATOM 21164 C C . LYS C 3 410 ? 165.157 147.867 147.082 1.00 43.75 410 LYS C C 1
ATOM 21165 O O . LYS C 3 410 ? 164.357 147.494 147.941 1.00 43.75 410 LYS C O 1
ATOM 21171 N N . PRO C 3 411 ? 165.983 147.003 146.484 1.00 44.43 411 PRO C N 1
ATOM 21172 C CA . PRO C 3 411 ? 165.799 145.558 146.660 1.00 44.43 411 PRO C CA 1
ATOM 21173 C C . PRO C 3 411 ? 166.086 144.998 148.039 1.00 44.43 411 PRO C C 1
ATOM 21174 O O . PRO C 3 411 ? 166.336 145.734 148.991 1.00 44.43 411 PRO C O 1
ATOM 21178 N N . ALA C 3 412 ? 166.027 143.676 148.150 1.00 43.02 412 ALA C N 1
ATOM 21179 C CA . ALA C 3 412 ? 166.152 143.014 149.433 1.00 43.02 412 ALA C CA 1
ATOM 21180 C C . ALA C 3 412 ? 167.576 142.630 149.790 1.00 43.02 412 ALA C C 1
ATOM 21181 O O . ALA C 3 412 ? 167.933 142.704 150.970 1.00 43.02 412 ALA C O 1
ATOM 21183 N N . ARG C 3 413 ? 168.397 142.225 148.820 1.00 41.84 413 ARG C N 1
ATOM 21184 C CA . ARG C 3 413 ? 169.789 141.929 149.142 1.00 41.84 413 ARG C CA 1
ATOM 21185 C C . ARG C 3 413 ? 170.545 143.180 149.558 1.00 41.84 413 ARG C C 1
ATOM 21186 O O . ARG C 3 413 ? 171.492 143.094 150.351 1.00 41.84 413 ARG C O 1
ATOM 21194 N N . TRP C 3 414 ? 170.106 144.344 149.080 1.00 43.02 414 TRP C N 1
ATOM 21195 C CA . TRP C 3 414 ? 170.693 145.605 149.505 1.00 43.02 414 TRP C CA 1
ATOM 21196 C C . TRP C 3 414 ? 170.484 145.821 150.992 1.00 43.02 414 TRP C C 1
ATOM 21197 O O . TRP C 3 414 ? 171.429 146.110 151.727 1.00 43.02 414 TRP C O 1
ATOM 21208 N N . THR C 3 415 ? 169.238 145.703 151.452 1.00 41.45 415 THR C N 1
ATOM 21209 C CA . THR C 3 415 ? 168.971 145.951 152.858 1.00 41.45 415 THR C CA 1
ATOM 21210 C C . THR C 3 415 ? 169.542 144.855 153.729 1.00 41.45 415 THR C C 1
ATOM 21211 O O . THR C 3 415 ? 169.958 145.135 154.854 1.00 41.45 415 THR C O 1
ATOM 21215 N N . LYS C 3 416 ? 169.612 143.627 153.222 1.00 42.76 416 LYS C N 1
ATOM 21216 C CA . LYS C 3 416 ? 170.231 142.560 153.999 1.00 42.76 416 LYS C CA 1
ATOM 21217 C C . LYS C 3 416 ? 171.714 142.816 154.218 1.00 42.76 416 LYS C C 1
ATOM 21218 O O . LYS C 3 416 ? 172.233 142.552 155.305 1.00 42.76 416 LYS C O 1
ATOM 21224 N N . ASN C 3 417 ? 172.430 143.303 153.211 1.00 43.21 417 ASN C N 1
ATOM 21225 C CA . ASN C 3 417 ? 173.840 143.485 153.517 1.00 43.21 417 ASN C CA 1
ATOM 21226 C C . ASN C 3 417 ? 174.178 144.897 153.964 1.00 43.21 417 ASN C C 1
ATOM 21227 O O . ASN C 3 417 ? 175.318 145.136 154.367 1.00 43.21 417 ASN C O 1
ATOM 21232 N N . LYS C 3 418 ? 173.219 145.822 153.944 1.00 42.34 418 LYS C N 1
ATOM 21233 C CA . LYS C 3 418 ? 173.487 147.156 154.462 1.00 42.34 418 LYS C CA 1
ATOM 21234 C C . LYS C 3 418 ? 173.145 147.244 155.936 1.00 42.34 418 LYS C C 1
ATOM 21235 O O . LYS C 3 418 ? 173.884 147.845 156.720 1.00 42.34 418 LYS C O 1
ATOM 21241 N N . TYR C 3 419 ? 172.017 146.662 156.334 1.00 42.79 419 TYR C N 1
ATOM 21242 C CA . TYR C 3 419 ? 171.595 146.701 157.725 1.00 42.79 419 TYR C CA 1
ATOM 21243 C C . TYR C 3 419 ? 172.067 145.530 158.554 1.00 42.79 419 TYR C C 1
ATOM 21244 O O . TYR C 3 419 ? 172.228 145.682 159.760 1.00 42.79 419 TYR C O 1
ATOM 21253 N N . PHE C 3 420 ? 172.267 144.369 157.972 1.00 41.03 420 PHE C N 1
ATOM 21254 C CA . PHE C 3 420 ? 172.601 143.198 158.750 1.00 41.03 420 PHE C CA 1
ATOM 21255 C C . PHE C 3 420 ? 174.004 142.736 158.401 1.00 41.03 420 PHE C C 1
ATOM 21256 O O . PHE C 3 420 ? 174.439 142.840 157.257 1.00 41.03 420 PHE C O 1
ATOM 21264 N N . ILE C 3 421 ? 174.699 142.200 159.394 1.00 46.74 421 ILE C N 1
ATOM 21265 C CA . ILE C 3 421 ? 176.128 141.928 159.319 1.00 46.74 421 ILE C CA 1
ATOM 21266 C C . ILE C 3 421 ? 176.353 140.443 159.535 1.00 46.74 421 ILE C C 1
ATOM 21267 O O . ILE C 3 421 ? 175.755 139.850 160.434 1.00 46.74 421 ILE C O 1
ATOM 21272 N N . LYS C 3 422 ? 177.230 139.836 158.747 1.00 50.77 422 LYS C N 1
ATOM 21273 C CA . LYS C 3 422 ? 177.767 138.550 159.172 1.00 50.77 422 LYS C CA 1
ATOM 21274 C C . LYS C 3 422 ? 178.712 138.835 160.317 1.00 50.77 422 LYS C C 1
ATOM 21275 O O . LYS C 3 422 ? 179.837 139.280 160.106 1.00 50.77 422 LYS C O 1
ATOM 21281 N N . ILE C 3 423 ? 178.278 138.578 161.543 1.00 53.75 423 ILE C N 1
ATOM 21282 C CA . ILE C 3 423 ? 179.094 138.923 162.691 1.00 53.75 423 ILE C CA 1
ATOM 21283 C C . ILE C 3 423 ? 179.910 137.727 163.175 1.00 53.75 423 ILE C C 1
ATOM 21284 O O . ILE C 3 423 ? 180.828 137.887 163.982 1.00 53.75 423 ILE C O 1
ATOM 21289 N N . GLY C 3 424 ? 179.638 136.541 162.648 1.00 53.77 424 GLY C N 1
ATOM 21290 C CA . GLY C 3 424 ? 180.316 135.350 163.116 1.00 53.77 424 GLY C CA 1
ATOM 21291 C C . GLY C 3 424 ? 179.864 134.164 162.300 1.00 53.77 424 GLY C C 1
ATOM 21292 O O . GLY C 3 424 ? 179.873 134.200 161.070 1.00 53.77 424 GLY C O 1
ATOM 21293 N N . ASN C 3 425 ? 179.502 133.099 163.005 1.00 56.00 425 ASN C N 1
ATOM 21294 C CA . ASN C 3 425 ? 178.685 132.071 162.381 1.00 56.00 425 ASN C CA 1
ATOM 21295 C C . ASN C 3 425 ? 177.327 132.640 161.976 1.00 56.00 425 ASN C C 1
ATOM 21296 O O . ASN C 3 425 ? 176.762 132.259 160.946 1.00 56.00 425 ASN C O 1
ATOM 21301 N N . ARG C 3 426 ? 176.792 133.559 162.772 1.00 53.26 426 ARG C N 1
ATOM 21302 C CA . ARG C 3 426 ? 175.504 134.164 162.486 1.00 53.26 426 ARG C CA 1
ATOM 21303 C C . ARG C 3 426 ? 175.633 135.189 161.383 1.00 53.26 426 ARG C C 1
ATOM 21304 O O . ARG C 3 426 ? 176.483 136.076 161.446 1.00 53.26 426 ARG C O 1
ATOM 21312 N N . HIS C 3 427 ? 174.793 135.059 160.371 1.00 48.43 427 HIS C N 1
ATOM 21313 C CA . HIS C 3 427 ? 174.463 136.188 159.529 1.00 48.43 427 HIS C CA 1
ATOM 21314 C C . HIS C 3 427 ? 173.308 136.926 160.179 1.00 48.43 427 HIS C C 1
ATOM 21315 O O . HIS C 3 427 ? 172.937 136.642 161.317 1.00 48.43 427 HIS C O 1
ATOM 21322 N N . TRP C 3 428 ? 172.746 137.887 159.451 1.00 44.12 428 TRP C N 1
ATOM 21323 C CA . TRP C 3 428 ? 171.531 138.615 159.820 1.00 44.12 428 TRP C CA 1
ATOM 21324 C C . TRP C 3 428 ? 171.620 139.348 161.149 1.00 44.12 428 TRP C C 1
ATOM 21325 O O . TRP C 3 428 ? 170.603 139.562 161.798 1.00 44.12 428 TRP C O 1
ATOM 21336 N N . VAL C 3 429 ? 172.814 139.717 161.597 1.00 45.16 429 VAL C N 1
ATOM 21337 C CA . VAL C 3 429 ? 172.933 140.342 162.898 1.00 45.16 429 VAL C CA 1
ATOM 21338 C C . VAL C 3 429 ? 172.868 141.842 162.747 1.00 45.16 429 VAL C C 1
ATOM 21339 O O . VAL C 3 429 ? 173.768 142.470 162.184 1.00 45.16 429 VAL C O 1
ATOM 21343 N N . PHE C 3 430 ? 171.794 142.420 163.257 1.00 44.32 430 PHE C N 1
ATOM 21344 C CA . PHE C 3 430 ? 171.374 143.773 162.929 1.00 44.32 430 PHE C CA 1
ATOM 21345 C C . PHE C 3 430 ? 172.340 144.792 163.498 1.00 44.32 430 PHE C C 1
ATOM 21346 O O . PHE C 3 430 ? 172.852 144.600 164.591 1.00 44.32 430 PHE C O 1
ATOM 21354 N N . GLY C 3 431 ? 172.607 145.852 162.753 1.00 49.84 431 GLY C N 1
ATOM 21355 C CA . GLY C 3 431 ? 173.525 146.890 163.193 1.00 49.84 431 GLY C CA 1
ATOM 21356 C C . GLY C 3 431 ? 174.536 147.348 162.157 1.00 49.84 431 GLY C C 1
ATOM 21357 O O . GLY C 3 431 ? 174.520 146.924 161.004 1.00 49.84 431 GLY C O 1
ATOM 21358 N N . THR C 3 432 ? 175.412 148.260 162.568 1.00 55.32 432 THR C N 1
ATOM 21359 C CA . THR C 3 432 ? 176.532 148.728 161.753 1.00 55.32 432 THR C CA 1
ATOM 21360 C C . THR C 3 432 ? 177.778 148.899 162.621 1.00 55.32 432 THR C C 1
ATOM 21361 O O . THR C 3 432 ? 177.892 148.350 163.723 1.00 55.32 432 THR C O 1
ATOM 21365 N N . TRP C 3 433 ? 178.761 149.629 162.091 1.00 60.41 433 TRP C N 1
ATOM 21366 C CA . TRP C 3 433 ? 179.825 150.240 162.899 1.00 60.41 433 TRP C CA 1
ATOM 21367 C C . TRP C 3 433 ? 180.367 151.510 162.237 1.00 60.41 433 TRP C C 1
ATOM 21368 O O . TRP C 3 433 ? 180.741 152.470 162.912 1.00 60.41 433 TRP C O 1
ATOM 21379 N N . ARG C 3 442 ? 185.178 145.941 166.646 1.00 71.09 442 ARG C N 1
ATOM 21380 C CA . ARG C 3 442 ? 184.258 147.068 166.755 1.00 71.09 442 ARG C CA 1
ATOM 21381 C C . ARG C 3 442 ? 183.006 146.929 165.877 1.00 71.09 442 ARG C C 1
ATOM 21382 O O . ARG C 3 442 ? 183.023 147.251 164.688 1.00 71.09 442 ARG C O 1
ATOM 21390 N N . SER C 3 443 ? 181.920 146.464 166.491 1.00 60.68 443 SER C N 1
ATOM 21391 C CA . SER C 3 443 ? 180.653 146.216 165.818 1.00 60.68 443 SER C CA 1
ATOM 21392 C C . SER C 3 443 ? 179.512 146.648 166.723 1.00 60.68 443 SER C C 1
ATOM 21393 O O . SER C 3 443 ? 179.440 146.218 167.876 1.00 60.68 443 SER C O 1
ATOM 21396 N N . ARG C 3 444 ? 178.611 147.476 166.204 1.00 56.20 444 ARG C N 1
ATOM 21397 C CA . ARG C 3 444 ? 177.473 147.954 166.981 1.00 56.20 444 ARG C CA 1
ATOM 21398 C C . ARG C 3 444 ? 176.249 147.166 166.550 1.00 56.20 444 ARG C C 1
ATOM 21399 O O . ARG C 3 444 ? 175.862 147.221 165.383 1.00 56.20 444 ARG C O 1
ATOM 21407 N N . TYR C 3 445 ? 175.625 146.451 167.487 1.00 53.95 445 TYR C N 1
ATOM 21408 C CA . TYR C 3 445 ? 174.631 145.454 167.122 1.00 53.95 445 TYR C CA 1
ATOM 21409 C C . TYR C 3 445 ? 173.773 145.105 168.324 1.00 53.95 445 TYR C C 1
ATOM 21410 O O . TYR C 3 445 ? 174.252 145.114 169.457 1.00 53.95 445 TYR C O 1
ATOM 21419 N N . LEU C 3 446 ? 172.499 144.793 168.063 1.00 51.14 446 LEU C N 1
ATOM 21420 C CA . LEU C 3 446 ? 171.562 144.410 169.119 1.00 51.14 446 LEU C CA 1
ATOM 21421 C C . LEU C 3 446 ? 172.001 143.171 169.880 1.00 51.14 446 LEU C C 1
ATOM 21422 O O . LEU C 3 446 ? 172.758 142.338 169.383 1.00 51.14 446 LEU C O 1
ATOM 21427 N N . ILE C 3 447 ? 171.506 143.056 171.101 1.00 51.49 447 ILE C N 1
ATOM 21428 C CA . ILE C 3 447 ? 171.718 141.868 171.908 1.00 51.49 447 ILE C CA 1
ATOM 21429 C C . ILE C 3 447 ? 170.584 140.902 171.635 1.00 51.49 447 ILE 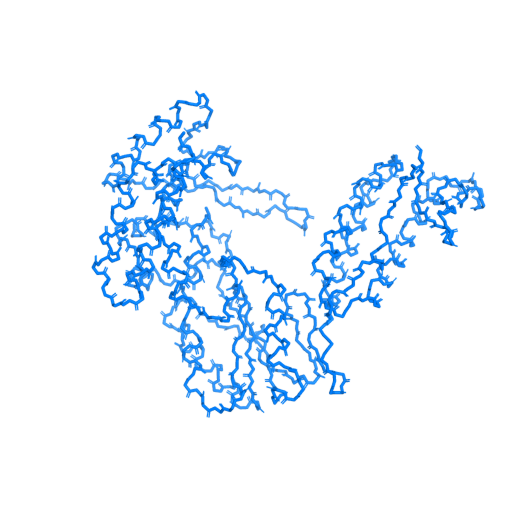C C 1
ATOM 21430 O O . ILE C 3 447 ? 169.410 141.261 171.755 1.00 51.49 447 ILE C O 1
ATOM 21435 N N . LYS C 3 448 ? 170.930 139.695 171.204 1.00 52.42 448 LYS C N 1
ATOM 21436 C CA . LYS C 3 448 ? 169.952 138.623 171.122 1.00 52.42 448 LYS C CA 1
ATOM 21437 C C . LYS C 3 448 ? 169.634 138.194 172.536 1.00 52.42 448 LYS C C 1
ATOM 21438 O O . LYS C 3 448 ? 170.537 137.833 173.297 1.00 52.42 448 LYS C O 1
ATOM 21444 N N . ALA C 3 449 ? 168.359 138.249 172.894 1.00 47.98 449 ALA C N 1
ATOM 21445 C CA . ALA C 3 449 ? 167.975 137.833 174.226 1.00 47.98 449 ALA C CA 1
ATOM 21446 C C . ALA C 3 449 ? 168.148 136.341 174.414 1.00 47.98 449 ALA C C 1
ATOM 21447 O O . ALA C 3 449 ? 168.321 135.888 175.545 1.00 47.98 449 ALA C O 1
ATOM 21449 N N . GLY C 3 450 ? 168.147 135.576 173.328 1.00 50.42 450 GLY C N 1
ATOM 21450 C CA . GLY C 3 450 ? 168.359 134.152 173.415 1.00 50.42 450 GLY C CA 1
ATOM 21451 C C . GLY C 3 450 ? 169.737 133.749 173.877 1.00 50.42 450 GLY C C 1
ATOM 21452 O O . GLY C 3 450 ? 169.905 132.611 174.322 1.00 50.42 450 GLY C O 1
ATOM 21453 N N . ASP C 3 451 ? 170.721 134.639 173.801 1.00 53.55 451 ASP C N 1
ATOM 21454 C CA . ASP C 3 451 ? 172.071 134.299 174.211 1.00 53.55 451 ASP C CA 1
ATOM 21455 C C . ASP C 3 451 ? 172.395 134.785 175.609 1.00 53.55 451 ASP C C 1
ATOM 21456 O O . ASP C 3 451 ? 173.539 135.166 175.873 1.00 53.55 451 ASP C O 1
ATOM 21461 N N . THR C 3 452 ? 171.426 134.760 176.515 1.00 50.38 452 THR C N 1
ATOM 21462 C CA . THR C 3 452 ? 171.594 135.279 177.863 1.00 50.38 452 THR C CA 1
ATOM 21463 C C . THR C 3 452 ? 171.477 134.197 178.921 1.00 50.38 452 THR C C 1
ATOM 21464 O O . THR C 3 452 ? 170.698 134.343 179.857 1.00 50.38 452 THR C O 1
ATOM 21468 N N . ARG C 3 453 ? 172.119 133.052 178.682 1.00 54.03 453 ARG C N 1
ATOM 21469 C CA . ARG C 3 453 ? 172.820 132.221 179.665 1.00 54.03 453 ARG C CA 1
ATOM 21470 C C . ARG C 3 453 ? 172.107 132.041 181.003 1.00 54.03 453 ARG C C 1
ATOM 21471 O O . ARG C 3 453 ? 172.506 132.633 182.007 1.00 54.03 453 ARG C O 1
ATOM 21479 N N . ILE C 3 454 ? 170.993 131.325 180.998 1.00 49.43 454 ILE C N 1
ATOM 21480 C CA . ILE C 3 454 ? 170.175 131.118 182.183 1.00 49.43 454 ILE C CA 1
ATOM 21481 C C . ILE C 3 454 ? 170.935 130.385 183.280 1.00 49.43 454 ILE C C 1
ATOM 21482 O O . ILE C 3 454 ? 171.491 129.310 183.048 1.00 49.43 454 ILE C O 1
ATOM 21487 N N . GLN C 3 455 ? 170.979 130.981 184.478 1.00 54.46 455 GLN C N 1
ATOM 21488 C CA . GLN C 3 455 ? 171.786 130.486 185.599 1.00 54.46 455 GLN C CA 1
ATOM 21489 C C . GLN C 3 455 ? 170.950 129.604 186.520 1.00 54.46 455 GLN C C 1
ATOM 21490 O O . GLN C 3 455 ? 170.234 130.115 187.387 1.00 54.46 455 GLN C O 1
ATOM 21496 N N . ARG C 3 456 ? 171.123 128.285 186.377 1.00 64.28 456 ARG C N 1
ATOM 21497 C CA . ARG C 3 456 ? 170.318 127.191 186.955 1.00 64.28 456 ARG C CA 1
ATOM 21498 C C . ARG C 3 456 ? 168.828 127.477 187.152 1.00 64.28 456 ARG C C 1
ATOM 21499 O O . ARG C 3 456 ? 167.977 126.815 186.557 1.00 64.28 456 ARG C O 1
#

InterPro domains:
  IPR000477 Reverse transcriptase domain [PF00078] (119-326)
  IPR000477 Reverse transcriptase domain [PS50878] (100-326)
  IPR002711 HNH endonuclease [PF01844] (503-549)
  IPR003615 HNH nuclease [SM00507] (490-544)
  IPR003615 HNH nuclease [cd00085] (490-547)
  IPR013597 Group II intron, maturase-specific [PF08388] (342-420)
  IPR025960 Reverse transcriptase, N-terminal domain [PF13655] (23-104)
  IPR030931 Group II intron reverse transcriptase/maturase [TIGR04416] (69-407)
  IPR043128 Reverse transcriptase/Diguanylate cyclase domain [G3DSA:3.30.70.270] (237-323)
  IPR043502 DNA/RNA polymerase superfamily [SSF56672] (80-408)
  IPR051083 Group II Intron Splicing and Mobility/Defense [PTHR34047] (23-473)

B-factor: mean 100.98, std 48.63, range [36.6, 290.82]